Protein AF-0000000079750767 (afdb_homodimer)

Sequence (382 aa):
MVGWWKNNREVRLLAHLLLPLCLHWTAEEMTHSVLVDVTTNALCPAQSTCPQAIYLNGLQQTTVGIFKMAVLPVLGQLSDDHGRKPFLLFTVSTSIFPFTLIVINKSKGFVYAYYVLRTINLIFTQGSIYCITAAYIADVVDDNTKAASFSWMMGLFSTSHVLGNALARFLPGAYIFLACHYRKKKQVLFAMVGWWKNNREVRLLAHLLLPLCLHWTAEEMTHSVLVDVTTNALCPAQSTCPQAIYLNGLQQTTVGIFKMAVLPVLGQLSDDHGRKPFLLFTVSTSIFPFTLIVINKSKGFVYAYYVLRTINLIFTQGSIYCITAAYIADVVDDNTKAASFSWMMGLFSTSHVLGNALARFLPGAYIFLACHYRKKKQVLFA

Solvent-accessible surface area (backbone atoms only — not comparable to full-atom values): 19211 Å² total; per-residue (Å²): 128,81,52,56,79,70,38,62,67,49,45,52,54,48,46,68,56,47,52,61,47,33,53,51,44,17,40,52,33,19,50,59,60,40,44,54,54,51,41,17,48,37,74,30,64,93,40,97,70,35,72,66,41,54,50,52,52,49,49,41,51,51,53,26,57,62,48,16,44,64,40,22,33,52,51,14,40,51,24,41,73,71,36,49,66,63,45,47,54,50,50,63,55,55,58,51,59,34,54,51,40,53,67,74,38,62,46,52,68,36,46,54,50,26,52,55,46,38,36,58,46,39,23,64,37,58,59,34,55,58,20,40,49,50,32,50,47,58,70,68,45,55,86,66,32,35,14,21,52,40,15,45,51,50,27,44,51,50,50,17,40,53,50,9,47,54,46,38,73,70,41,62,78,75,58,51,58,52,49,45,52,53,48,53,56,46,52,62,65,72,98,130,80,53,55,80,70,39,62,66,49,43,51,52,47,48,68,55,46,50,62,47,32,53,50,42,17,41,52,34,20,49,59,60,40,44,54,54,52,40,16,50,40,74,30,65,92,39,95,69,33,71,66,41,52,50,52,52,50,50,41,53,51,52,28,56,60,50,17,44,65,40,23,34,53,51,13,42,49,23,42,71,70,35,49,66,64,44,47,54,51,51,64,56,55,57,50,59,34,53,50,40,52,69,74,37,62,46,52,69,35,47,54,51,25,52,56,47,38,35,57,45,39,23,64,34,58,59,33,54,56,20,40,50,50,31,51,47,58,70,68,45,55,86,66,31,36,14,22,52,41,16,46,50,49,27,45,52,51,51,16,41,53,48,9,46,54,47,37,74,69,40,60,79,77,58,52,57,52,50,44,50,53,48,53,55,46,53,60,63,71,100

Foldseek 3Di:
DCALVNVPVLVVVLCVLQVLVLLLLLLVLLCLLLLLVLLCCQVPVPDPDDPVSVVLSVVLVVLLVVLLVVQQVVLVVVCVVPPLVVSLLVLSLLQLVLLVLCLVDSHNVSSVVSSVSVSVSSSNNVPNNLSSSLVVSVVPGDPVHSVVSNVVSVVSSVVSNVSSNVCSVPPDSNCSSVVSNVSSVVVSVVD/DCALVNVPVLVVVLCVLQVLVLLLLLLVLLCLLLLLVLLCCQPPVVDPDDPVSVVLSVVLVVLLVVLLVVQQVVLVVVCVVPPLVVSLLVLSLLQLVLLVLCLVDSHNVSSVVSSVSVSVSSSNNVPNNLSSSLVVSVVPDDPVHSVVSNVVSVVSSVVSNVSSNVCSVPPDSNCSSVVSNVSSVVSSVVD

Organism: Coffea canephora (NCBI:txid49390)

InterPro domains:
  IPR011701 Major facilitator superfamily [PF07690] (58-172)
  IPR036259 MFS transporter superfamily [G3DSA:1.20.1250.20] (43-180)
  IPR036259 MFS transporter superfamily [SSF103473] (58-172)

Secondary structure (DSSP, 8-state):
---GGG-HHHHHHHHHHHHHHHHHHHHHHHHHHHHHHHHHHHH-TT-S--HHHHHHHHHHHHHHHHHHHHHHHHHHHHHHHH-HHHHHHHHHHTTHHHHHHHHH--SHHHHHHHHHHHHHHHHHHTTHHHHHHHHHHHHHS-GGGHHHHHHHHHHHHHHHHHHHHHHHHHS-HHHHHHHHHHHHHHHHHH-/---GGG-HHHHHHHHHHHHHHHHHHHHHHHHHHHHHHHHHHHH-TT-S--HHHHHHHHHHHHHHHHHHHHHHHHHHHHHHHH-HHHHHHHHHHTTHHHHHHHHH--SHHHHHHHHHHHHHHHHHHTTHHHHHHHHHHHHHS-GGGHHHHHHHHHHHHHHHHHHHHHHHHHS-HHHHHHHHHHHHHHHHHH-

Nearest PDB structures (foldseek):
  8tgj-assembly1_B  TM=6.982E-01  e=4.375E-02  Homo sapiens
  8xoa-assembly1_A  TM=6.604E-01  e=3.629E-02  Homo sapiens
  8vzo-assembly1_A  TM=7.177E-01  e=1.167E-01  Mus musculus
  7d5q-assembly1_A  TM=6.631E-01  e=1.015E-01  Staphylococcus aureus subsp. aureus COL
  9c3f-assembly1_A  TM=7.001E-01  e=3.421E-01  Escherichia coli

pLDDT: mean 84.36, std 14.6, range [40.69, 96.94]

Structure (mmCIF, N/CA/C/O backbone):
data_AF-0000000079750767-model_v1
#
loop_
_entity.id
_entity.type
_entity.pdbx_description
1 polymer 'Major facilitator superfamily (MFS) profile domain-containing protein'
#
loop_
_atom_site.group_PDB
_atom_site.id
_atom_site.type_symbol
_atom_site.label_atom_id
_atom_site.label_alt_id
_atom_site.label_comp_id
_atom_site.label_asym_id
_atom_site.label_entity_id
_atom_site.label_seq_id
_atom_site.pdbx_PDB_ins_code
_atom_site.Cartn_x
_atom_site.Cartn_y
_atom_site.Cartn_z
_atom_site.occupancy
_atom_site.B_iso_or_equiv
_atom_site.auth_seq_id
_atom_site.auth_comp_id
_atom_site.auth_asym_id
_atom_site.auth_atom_id
_atom_site.pdbx_PDB_model_num
ATOM 1 N N . MET A 1 1 ? 8.008 12.133 25.594 1 40.69 1 MET A N 1
ATOM 2 C CA . MET A 1 1 ? 7.707 11.508 24.312 1 40.69 1 MET A CA 1
ATOM 3 C C . MET A 1 1 ? 6.23 11.141 24.203 1 40.69 1 MET A C 1
ATOM 5 O O . MET A 1 1 ? 5.805 10.102 24.703 1 40.69 1 MET A O 1
ATOM 9 N N . VAL A 1 2 ? 5.355 11.906 24.469 1 49.75 2 VAL A N 1
ATOM 10 C CA . VAL A 1 2 ? 4.004 11.469 24.781 1 49.75 2 VAL A CA 1
ATOM 11 C C . VAL A 1 2 ? 3.365 10.828 23.547 1 49.75 2 VAL A C 1
ATOM 13 O O . VAL A 1 2 ? 3.264 11.453 22.5 1 49.75 2 VAL A O 1
ATOM 16 N N . GLY A 1 3 ? 3.553 9.477 23.391 1 55.78 3 GLY A N 1
ATOM 17 C CA . GLY A 1 3 ? 2.955 8.586 22.406 1 55.78 3 GLY A CA 1
ATOM 18 C C . GLY A 1 3 ? 1.502 8.914 22.109 1 55.78 3 GLY A C 1
ATOM 19 O O . GLY A 1 3 ? 0.804 9.469 22.969 1 55.78 3 GLY A O 1
ATOM 20 N N . TRP A 1 4 ? 1.133 9.211 20.891 1 57.81 4 TRP A N 1
ATOM 21 C CA . TRP A 1 4 ? -0.229 9.508 20.453 1 57.81 4 TRP A CA 1
ATOM 22 C C . TRP A 1 4 ? -1.247 8.766 21.312 1 57.81 4 TRP A C 1
ATOM 24 O O . TRP A 1 4 ? -2.348 9.266 21.547 1 57.81 4 TRP A O 1
ATOM 34 N N . TRP A 1 5 ? -0.761 7.719 21.953 1 62.84 5 TRP A N 1
ATOM 35 C CA . TRP A 1 5 ? -1.717 6.922 22.703 1 62.84 5 TRP A CA 1
ATOM 36 C C . TRP A 1 5 ? -2.045 7.582 24.047 1 62.84 5 TRP A C 1
ATOM 38 O O . TRP A 1 5 ? -3.029 7.227 24.703 1 62.84 5 TRP A O 1
ATOM 48 N N . LYS A 1 6 ? -1.301 8.57 24.281 1 66.56 6 LYS A N 1
ATOM 49 C CA . LYS A 1 6 ? -1.568 9.242 25.547 1 66.56 6 LYS A CA 1
ATOM 50 C C . LYS A 1 6 ? -2.574 10.375 25.359 1 66.56 6 LYS A C 1
ATOM 52 O O . LYS A 1 6 ? -3.166 10.852 26.344 1 66.56 6 LYS A O 1
ATOM 57 N N . ASN A 1 7 ? -2.742 10.703 24.125 1 78.94 7 ASN A N 1
ATOM 58 C CA . ASN A 1 7 ? -3.76 11.711 23.828 1 78.94 7 ASN A CA 1
ATOM 59 C C . ASN A 1 7 ? -5.105 11.062 23.5 1 78.94 7 ASN A C 1
ATOM 61 O O . ASN A 1 7 ? -5.34 10.648 22.375 1 78.94 7 ASN A O 1
ATOM 65 N N . ASN A 1 8 ? -5.949 11.016 24.469 1 81.06 8 ASN A N 1
ATOM 66 C CA . ASN A 1 8 ? -7.227 10.32 24.375 1 81.06 8 ASN A CA 1
ATOM 67 C C . ASN A 1 8 ? -8.07 10.859 23.219 1 81.06 8 ASN A C 1
ATOM 69 O O . ASN A 1 8 ? -8.789 10.094 22.562 1 81.06 8 ASN A O 1
ATOM 73 N N . ARG A 1 9 ? -8.008 12.039 22.984 1 84.69 9 ARG A N 1
ATOM 74 C CA . ARG A 1 9 ? -8.773 12.633 21.906 1 84.69 9 ARG A CA 1
ATOM 75 C C . ARG A 1 9 ? -8.32 12.078 20.547 1 84.69 9 ARG A C 1
ATOM 77 O O . ARG A 1 9 ? -9.148 11.68 19.734 1 84.69 9 ARG A O 1
ATOM 84 N N . GLU A 1 10 ? -7.047 12.008 20.391 1 87.88 10 GLU A N 1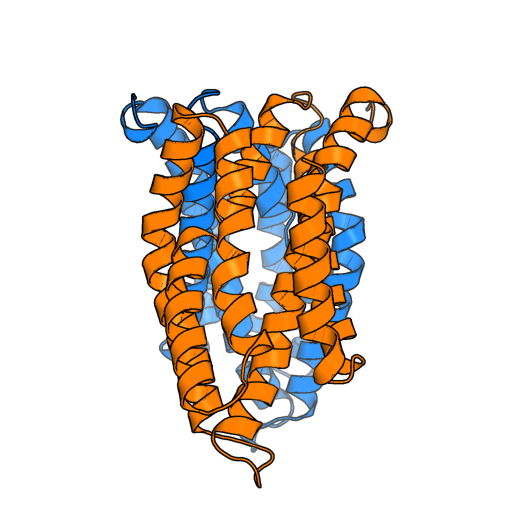
ATOM 85 C CA . GLU A 1 10 ? -6.508 11.516 19.125 1 87.88 10 GLU A CA 1
ATOM 86 C C . GLU A 1 10 ? -6.824 10.039 18.922 1 87.88 10 GLU A C 1
ATOM 88 O O . GLU A 1 10 ? -7.172 9.617 17.812 1 87.88 10 GLU A O 1
ATOM 93 N N . VAL A 1 11 ? -6.754 9.375 20.016 1 87.38 11 VAL A N 1
ATOM 94 C CA . VAL A 1 11 ? -7.027 7.941 19.953 1 87.38 11 VAL A CA 1
ATOM 95 C C . VAL A 1 11 ? -8.484 7.715 19.547 1 87.38 11 VAL A C 1
ATOM 97 O O . VAL A 1 11 ? -8.773 6.867 18.703 1 87.38 11 VAL A O 1
ATOM 100 N N . ARG A 1 12 ? -9.375 8.398 20.078 1 89.5 12 ARG A N 1
ATOM 101 C CA . ARG A 1 12 ? -10.797 8.266 19.781 1 89.5 12 ARG A CA 1
ATOM 102 C C . ARG A 1 12 ? -11.086 8.641 18.344 1 89.5 12 ARG A C 1
ATOM 104 O O . ARG A 1 12 ? -11.828 7.938 17.656 1 89.5 12 ARG A O 1
ATOM 111 N N . LEU A 1 13 ? -10.492 9.648 17.875 1 89.38 13 LEU A N 1
ATOM 112 C CA . LEU A 1 13 ? -10.695 10.109 16.5 1 89.38 13 LEU A CA 1
ATOM 113 C C . LEU A 1 13 ? -10.156 9.102 15.5 1 89.38 13 LEU A C 1
ATOM 115 O O . LEU A 1 13 ? -10.82 8.781 14.516 1 89.38 13 LEU A O 1
ATOM 119 N N . LEU A 1 14 ? -9.016 8.617 15.875 1 91.5 14 LEU A N 1
ATOM 120 C CA . LEU A 1 14 ? -8.398 7.633 14.992 1 91.5 14 LEU A CA 1
ATOM 121 C C . LEU A 1 14 ? -9.203 6.336 14.969 1 91.5 14 LEU A C 1
ATOM 123 O O . LEU A 1 14 ? -9.414 5.754 13.906 1 91.5 14 LEU A O 1
ATOM 127 N N . ALA A 1 15 ? -9.648 5.992 16.094 1 91.69 15 ALA A N 1
ATOM 128 C CA . ALA A 1 15 ? -10.445 4.766 16.172 1 91.69 15 ALA A CA 1
ATOM 129 C C . ALA A 1 15 ? -11.75 4.906 15.398 1 91.69 15 ALA A C 1
ATOM 131 O O . ALA A 1 15 ? -12.148 3.992 14.672 1 91.69 15 ALA A O 1
ATOM 132 N N . HIS A 1 16 ? -12.398 5.977 15.547 1 92.25 16 HIS A N 1
ATOM 133 C CA . HIS A 1 16 ? -13.664 6.234 14.859 1 92.25 16 HIS A CA 1
ATOM 134 C C . HIS A 1 16 ? -13.477 6.25 13.344 1 92.25 16 HIS A C 1
ATOM 136 O O . HIS A 1 16 ? -14.375 5.859 12.602 1 92.25 16 HIS A O 1
ATOM 142 N N . LEU A 1 17 ? -12.352 6.664 12.93 1 93.75 17 LEU A N 1
ATOM 143 C CA . LEU A 1 17 ? -12.062 6.77 11.5 1 93.75 17 LEU A CA 1
ATOM 144 C C . LEU A 1 17 ? -11.578 5.438 10.938 1 93.75 17 LEU A C 1
ATOM 146 O O . LEU A 1 17 ? -12.078 4.973 9.914 1 93.75 17 LEU A O 1
ATOM 150 N N . LEU A 1 18 ? -10.68 4.77 11.688 1 94.88 18 LEU A N 1
ATOM 151 C CA . LEU A 1 18 ? -9.945 3.652 11.117 1 94.88 18 LEU A CA 1
ATOM 152 C C . LEU A 1 18 ? -10.711 2.344 11.297 1 94.88 18 LEU A C 1
ATOM 154 O O . LEU A 1 18 ? -10.578 1.426 10.484 1 94.88 18 LEU A O 1
ATOM 158 N N . LEU A 1 19 ? -11.531 2.27 12.242 1 93.75 19 LEU A N 1
ATOM 159 C CA . LEU A 1 19 ? -12.211 1.004 12.492 1 93.75 19 LEU A CA 1
ATOM 160 C C . LEU A 1 19 ? -13.172 0.667 11.359 1 93.75 19 LEU A C 1
ATOM 162 O O . LEU A 1 19 ? -13.125 -0.43 10.797 1 93.75 19 LEU A O 1
ATOM 166 N N . PRO A 1 20 ? -14.039 1.606 10.938 1 93.31 20 PRO A N 1
ATOM 167 C CA . PRO A 1 20 ? -14.898 1.31 9.789 1 93.31 20 PRO A CA 1
ATOM 168 C C . PRO A 1 20 ? -14.094 1.055 8.516 1 93.31 20 PRO A C 1
ATOM 170 O O . PRO A 1 20 ? -14.5 0.235 7.684 1 93.31 20 PRO A O 1
ATOM 173 N N . LEU A 1 21 ? -13.031 1.705 8.422 1 95.06 21 LEU A N 1
ATOM 174 C CA . LEU A 1 21 ? -12.211 1.529 7.23 1 95.06 21 LEU A CA 1
ATOM 175 C C . LEU A 1 21 ? -11.547 0.157 7.227 1 95.06 21 LEU A C 1
ATOM 177 O O . LEU A 1 21 ? -11.344 -0.441 6.164 1 95.06 21 LEU A O 1
ATOM 181 N N . CYS A 1 22 ? -11.227 -0.301 8.414 1 94.31 22 CYS A N 1
ATOM 182 C CA . CYS A 1 22 ? -10.688 -1.649 8.516 1 94.31 22 CYS A CA 1
ATOM 183 C C . CYS A 1 22 ? -11.688 -2.682 8.023 1 94.31 22 CYS A C 1
ATOM 185 O O . CYS A 1 22 ? -11.32 -3.619 7.309 1 94.31 22 CYS A O 1
ATOM 187 N N . LEU A 1 23 ? -12.852 -2.455 8.336 1 93 23 LEU A N 1
ATOM 188 C CA . LEU A 1 23 ? -13.906 -3.355 7.875 1 93 23 LEU A CA 1
ATOM 189 C C . LEU A 1 23 ? -14.055 -3.281 6.359 1 93 23 LEU A C 1
ATOM 191 O O . LEU A 1 23 ? -14.211 -4.309 5.695 1 93 23 LEU A O 1
ATOM 195 N N . HIS A 1 24 ? -13.977 -2.072 5.891 1 92.94 24 HIS A N 1
ATOM 196 C CA . HIS A 1 24 ? -14.07 -1.877 4.449 1 92.94 24 HIS A CA 1
ATOM 197 C C . HIS A 1 24 ? -12.922 -2.564 3.725 1 92.94 24 HIS A C 1
ATOM 199 O O . HIS A 1 24 ? -13.133 -3.271 2.738 1 92.94 24 HIS A O 1
ATOM 205 N N . TRP A 1 25 ? -11.703 -2.443 4.238 1 93.38 25 TRP A N 1
ATOM 206 C CA . TRP A 1 25 ? -10.531 -3.037 3.609 1 93.38 25 TRP A CA 1
ATOM 207 C C . TRP A 1 25 ? -10.57 -4.559 3.713 1 93.38 25 TRP A C 1
ATOM 209 O O . TRP A 1 25 ? -10.164 -5.262 2.783 1 93.38 25 TRP A O 1
ATOM 219 N N . THR A 1 26 ? -11.031 -5.016 4.754 1 91.12 26 THR A N 1
ATOM 220 C CA . THR A 1 26 ? -11.172 -6.457 4.91 1 91.12 26 THR A CA 1
ATOM 221 C C . THR A 1 26 ? -12.172 -7.016 3.9 1 91.12 26 THR A C 1
ATOM 223 O O . THR A 1 26 ? -11.898 -8.023 3.24 1 91.12 26 THR A O 1
ATOM 226 N N . ALA A 1 27 ? -13.273 -6.312 3.791 1 88.94 27 ALA A N 1
ATOM 227 C CA . ALA A 1 27 ? -14.305 -6.734 2.84 1 88.94 27 ALA A CA 1
ATOM 228 C C . ALA A 1 27 ? -13.773 -6.695 1.41 1 88.94 27 ALA A C 1
ATOM 230 O O . ALA A 1 27 ? -14.039 -7.602 0.618 1 88.94 27 ALA A O 1
ATOM 231 N N . GLU A 1 28 ? -13.016 -5.703 1.125 1 89.38 28 GLU A N 1
ATOM 232 C CA . GLU A 1 28 ? -12.438 -5.57 -0.209 1 89.38 28 GLU A CA 1
ATOM 233 C C . GLU A 1 28 ? -11.453 -6.703 -0.501 1 89.38 28 GLU A C 1
ATOM 235 O O . GLU A 1 28 ? -11.477 -7.281 -1.59 1 89.38 28 GLU A O 1
ATOM 240 N N . GLU A 1 29 ? -10.688 -7.023 0.483 1 86.88 29 GLU A N 1
ATOM 241 C CA . GLU A 1 29 ? -9.68 -8.062 0.282 1 86.88 29 GLU A CA 1
ATOM 242 C C . GLU A 1 29 ? -10.328 -9.445 0.193 1 86.88 29 GLU A C 1
ATOM 244 O O . GLU A 1 29 ? -9.906 -10.281 -0.607 1 86.88 29 GLU A O 1
ATOM 249 N N . MET A 1 30 ? -11.258 -9.633 0.945 1 85.69 30 MET A N 1
ATOM 250 C CA . MET A 1 30 ? -11.969 -10.906 0.912 1 85.69 30 MET A CA 1
ATOM 251 C C . MET A 1 30 ? -12.609 -11.141 -0.454 1 85.69 30 MET A C 1
ATOM 253 O O . MET A 1 30 ? -12.539 -12.242 -0.998 1 85.69 30 MET A O 1
ATOM 257 N N . THR A 1 31 ? -13.211 -10.172 -0.978 1 83 31 THR A N 1
ATOM 258 C CA . THR A 1 31 ? -13.891 -10.281 -2.262 1 83 31 THR A CA 1
ATOM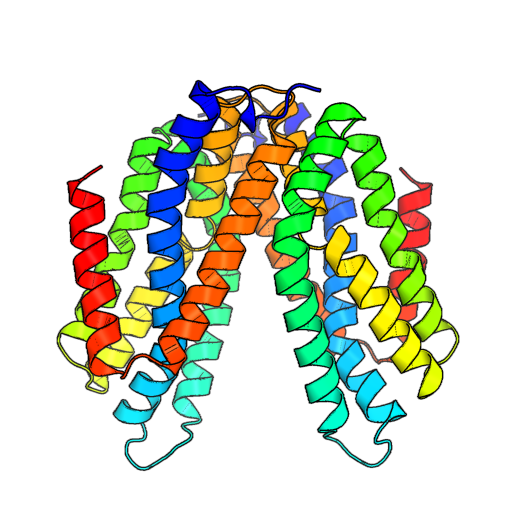 259 C C . THR A 1 31 ? -12.898 -10.523 -3.389 1 83 31 THR A C 1
ATOM 261 O O . THR A 1 31 ? -13.18 -11.273 -4.324 1 83 31 THR A O 1
ATOM 264 N N . HIS A 1 32 ? -11.773 -9.891 -3.238 1 81.19 32 HIS A N 1
ATOM 265 C CA . HIS A 1 32 ? -10.742 -10.094 -4.242 1 81.19 32 HIS A CA 1
ATOM 266 C C . HIS A 1 32 ? -10.328 -11.562 -4.32 1 81.19 32 HIS A C 1
ATOM 268 O O . HIS A 1 32 ? -10.242 -12.133 -5.41 1 81.19 32 HIS A O 1
ATOM 274 N N . SER A 1 33 ? -10.219 -12.25 -3.266 1 78.06 33 SER A N 1
ATOM 275 C CA . SER A 1 33 ? -9.781 -13.641 -3.203 1 78.06 33 SER A CA 1
ATOM 276 C C . SER A 1 33 ? -10.906 -14.586 -3.602 1 78.06 33 SER A C 1
ATOM 278 O O . SER A 1 33 ? -10.68 -15.562 -4.324 1 78.06 33 SER A O 1
ATOM 280 N N . VAL A 1 34 ? -12.016 -14.25 -3.275 1 80.56 34 VAL A N 1
ATOM 281 C CA . VAL A 1 34 ? -13.164 -15.117 -3.543 1 80.56 34 VAL A CA 1
ATOM 282 C C . VAL A 1 34 ? -13.57 -15 -5.012 1 80.56 34 VAL A C 1
ATOM 284 O O . VAL A 1 34 ? -14.062 -15.961 -5.605 1 80.56 34 VAL A O 1
ATOM 287 N N . LEU A 1 35 ? -13.352 -13.883 -5.516 1 83.69 35 LEU A N 1
ATOM 288 C CA . LEU A 1 35 ? -13.773 -13.617 -6.887 1 83.69 35 LEU A CA 1
ATOM 289 C C . LEU A 1 35 ? -13.102 -14.578 -7.859 1 83.69 35 LEU A C 1
ATOM 291 O O . LEU A 1 35 ? -13.703 -14.961 -8.867 1 83.69 35 LEU A O 1
ATOM 295 N N . VAL A 1 36 ? -11.914 -15 -7.648 1 80.88 36 VAL A N 1
ATOM 296 C CA . VAL A 1 36 ? -11.234 -15.945 -8.531 1 80.88 36 VAL A CA 1
ATOM 297 C C . VAL A 1 36 ? -12.008 -17.266 -8.57 1 80.88 36 VAL A C 1
ATOM 299 O O . VAL A 1 36 ? -12.219 -17.844 -9.641 1 80.88 36 VAL A O 1
ATOM 302 N N . ASP A 1 37 ? -12.453 -17.672 -7.508 1 80.94 37 ASP A N 1
ATOM 303 C CA . ASP A 1 37 ? -13.219 -18.906 -7.418 1 80.94 37 ASP A CA 1
ATOM 304 C C . ASP A 1 37 ? -14.578 -18.766 -8.094 1 80.94 37 ASP A C 1
ATOM 306 O O . ASP A 1 37 ? -15.016 -19.656 -8.82 1 80.94 37 ASP A O 1
ATOM 310 N N . VAL A 1 38 ? -15.211 -17.672 -7.805 1 85.12 38 VAL A N 1
ATOM 311 C CA . VAL A 1 38 ? -16.531 -17.422 -8.375 1 85.12 38 VAL A CA 1
ATOM 312 C C . VAL A 1 38 ? -16.422 -17.359 -9.898 1 85.12 38 VAL A C 1
ATOM 314 O O . VAL A 1 38 ? -17.281 -17.891 -10.609 1 85.12 38 VAL A O 1
ATOM 317 N N . THR A 1 39 ? -15.406 -16.734 -10.367 1 89.81 39 THR A N 1
ATOM 318 C CA . THR A 1 39 ? -15.195 -16.594 -11.805 1 89.81 39 THR A CA 1
ATOM 319 C C . THR A 1 39 ? -14.898 -17.953 -12.438 1 89.81 39 THR A C 1
ATOM 321 O O . THR A 1 39 ? -15.406 -18.266 -13.516 1 89.81 39 THR A O 1
ATOM 324 N N . THR A 1 40 ? -14.094 -18.75 -11.766 1 88.06 40 THR A N 1
ATOM 325 C CA . THR A 1 40 ? -13.773 -20.078 -12.273 1 88.06 40 THR A CA 1
ATOM 326 C C . THR A 1 40 ? -15.023 -20.953 -12.359 1 88.06 40 THR A C 1
ATOM 328 O O . THR A 1 40 ? -15.242 -21.641 -13.352 1 88.06 40 THR A O 1
ATOM 331 N N . ASN A 1 41 ? -15.82 -20.859 -11.383 1 87.69 41 ASN A N 1
ATOM 332 C CA . ASN A 1 41 ? -17.047 -21.656 -11.359 1 87.69 41 ASN A CA 1
ATOM 333 C C . ASN A 1 41 ? -18.031 -21.203 -12.438 1 87.69 41 ASN A C 1
ATOM 335 O O . ASN A 1 41 ? -18.766 -22.016 -12.992 1 87.69 41 ASN A O 1
ATOM 339 N N . ALA A 1 42 ? -18.016 -19.969 -12.734 1 90.75 42 ALA A N 1
ATOM 340 C CA . ALA A 1 42 ? -18.953 -19.422 -13.719 1 90.75 42 ALA A CA 1
ATOM 341 C C . ALA A 1 42 ? -18.469 -19.688 -15.141 1 90.75 42 ALA A C 1
ATOM 343 O O . ALA A 1 42 ? -19.281 -20.016 -16.016 1 90.75 42 ALA A O 1
ATOM 344 N N . LEU A 1 43 ? -17.172 -19.641 -15.297 1 91.12 43 LEU A N 1
ATOM 345 C CA . LEU A 1 43 ? -16.641 -19.703 -16.656 1 91.12 43 LEU A CA 1
ATOM 346 C C . LEU A 1 43 ? -16.203 -21.125 -16.984 1 91.12 43 LEU A C 1
ATOM 348 O O . LEU A 1 43 ? -16.25 -21.547 -18.156 1 91.12 43 LEU A O 1
ATOM 352 N N . CYS A 1 44 ? -15.648 -21.812 -15.938 1 90.62 44 CYS A N 1
ATOM 353 C CA . CYS A 1 44 ? -15.164 -23.172 -16.125 1 90.62 44 CYS A CA 1
ATOM 354 C C . CYS A 1 44 ? -15.711 -24.094 -15.031 1 90.62 44 CYS A C 1
ATOM 356 O O . CYS A 1 44 ? -14.953 -24.594 -14.203 1 90.62 44 CYS A O 1
ATOM 358 N N . PRO A 1 45 ? -16.938 -24.359 -14.938 1 82 45 PRO A N 1
ATOM 359 C CA . PRO A 1 45 ? -17.562 -25.062 -13.828 1 82 45 PRO A CA 1
ATOM 360 C C . PRO A 1 45 ? -16.891 -26.406 -13.523 1 82 45 PRO A C 1
ATOM 362 O O . PRO A 1 45 ? -16.859 -26.844 -12.375 1 82 45 PRO A O 1
ATOM 365 N N . ALA A 1 46 ? -16.359 -27.125 -14.383 1 80.38 46 ALA A N 1
ATOM 366 C CA . ALA A 1 46 ? -15.836 -28.469 -14.102 1 80.38 46 ALA A CA 1
ATOM 367 C C . ALA A 1 46 ? -14.312 -28.453 -14 1 80.38 46 ALA A C 1
ATOM 369 O O . ALA A 1 46 ? -13.68 -29.5 -13.977 1 80.38 46 ALA A O 1
ATOM 370 N N . GLN A 1 47 ? -13.898 -27.266 -13.859 1 79.12 47 GLN A N 1
ATOM 371 C CA . GLN A 1 47 ? -12.438 -27.203 -13.828 1 79.12 47 GLN A CA 1
ATOM 372 C C . GLN A 1 47 ? -11.945 -26.484 -12.586 1 79.12 47 GLN A C 1
ATOM 374 O O . GLN A 1 47 ? -12.625 -25.594 -12.062 1 79.12 47 GLN A O 1
ATOM 379 N N . SER A 1 48 ? -10.875 -26.891 -12.023 1 78.44 48 SER A N 1
ATOM 380 C CA . SER A 1 48 ? -10.273 -26.25 -10.852 1 78.44 48 SER A CA 1
ATOM 381 C C . SER A 1 48 ? -9.492 -25 -11.25 1 78.44 48 SER A C 1
ATOM 383 O O . SER A 1 48 ? -9.352 -24.078 -10.453 1 78.44 48 SER A O 1
ATOM 385 N N . THR A 1 49 ? -9.016 -25.062 -12.43 1 77.31 49 THR A N 1
ATOM 386 C CA . THR A 1 49 ? -8.312 -23.891 -12.93 1 77.31 49 THR A CA 1
ATOM 387 C C . THR A 1 49 ? -8.922 -23.406 -14.242 1 77.31 49 THR A C 1
ATOM 389 O O . THR A 1 49 ? -9.352 -24.219 -15.062 1 77.31 49 THR A O 1
ATOM 392 N N . CYS A 1 50 ? -9.055 -22.078 -14.242 1 85.44 50 CYS A N 1
ATOM 393 C CA . CYS A 1 50 ? -9.641 -21.469 -15.43 1 85.44 50 CYS A CA 1
ATOM 394 C C . CYS A 1 50 ? -8.734 -20.375 -15.992 1 85.44 50 CYS A C 1
ATOM 396 O O . CYS A 1 50 ? -8.609 -19.297 -15.398 1 85.44 50 CYS A O 1
ATOM 398 N N . PRO A 1 51 ? -8.031 -20.703 -17.062 1 84.25 51 PRO A N 1
ATOM 399 C CA . PRO A 1 51 ? -7.145 -19.703 -17.672 1 84.25 51 PRO A CA 1
ATOM 400 C C . PRO A 1 51 ? -7.855 -18.391 -17.938 1 84.25 51 PRO A C 1
ATOM 402 O O . PRO A 1 51 ? -7.258 -17.312 -17.797 1 84.25 51 PRO A O 1
ATOM 405 N N . GLN A 1 52 ? -9.07 -18.453 -18.25 1 87.69 52 GLN A N 1
ATOM 406 C CA . GLN A 1 52 ? -9.836 -17.25 -18.547 1 87.69 52 GLN A CA 1
ATOM 407 C C . GLN A 1 52 ? -9.992 -16.391 -17.297 1 87.69 52 GLN A C 1
ATOM 409 O O . GLN A 1 52 ? -9.938 -15.156 -17.375 1 87.69 52 GLN A O 1
ATOM 414 N N . ALA A 1 53 ? -10.141 -17 -16.172 1 86.69 53 ALA A N 1
ATOM 415 C CA . ALA A 1 53 ? -10.266 -16.281 -14.906 1 86.69 53 ALA A CA 1
ATOM 416 C C . ALA A 1 53 ? -8.953 -15.578 -14.547 1 86.69 53 ALA A C 1
ATOM 418 O O . ALA A 1 53 ? -8.961 -14.438 -14.086 1 86.69 53 ALA A O 1
ATOM 419 N N . ILE A 1 54 ? -7.922 -16.203 -14.836 1 80.88 54 ILE A N 1
ATOM 420 C CA . ILE A 1 54 ? -6.602 -15.656 -14.562 1 80.88 54 ILE A CA 1
ATOM 421 C C . ILE A 1 54 ? -6.344 -14.453 -15.469 1 80.88 54 ILE A C 1
ATOM 423 O O . ILE A 1 54 ? -5.848 -13.422 -15.008 1 80.88 54 ILE A O 1
ATOM 427 N N . TYR A 1 55 ? -6.727 -14.648 -16.656 1 85.44 55 TYR A N 1
ATOM 428 C CA . TYR A 1 55 ? -6.531 -13.57 -17.625 1 85.44 55 TYR A CA 1
ATOM 429 C C . TYR A 1 55 ? -7.379 -12.359 -17.266 1 85.44 55 TYR A C 1
ATOM 431 O O . TYR A 1 55 ? -6.898 -11.219 -17.297 1 85.44 55 TYR A O 1
ATOM 439 N N . LEU A 1 56 ? -8.594 -12.562 -16.844 1 90 56 LEU A N 1
ATOM 440 C CA . LEU A 1 56 ? -9.492 -11.469 -16.5 1 90 56 LEU A CA 1
ATOM 441 C C . LEU A 1 56 ? -8.984 -10.727 -15.266 1 90 56 LEU A C 1
ATOM 443 O O . LEU A 1 56 ? -9.016 -9.492 -15.219 1 90 56 LEU A O 1
ATOM 447 N N . ASN A 1 57 ? -8.516 -11.477 -14.289 1 86.94 57 ASN A N 1
ATOM 448 C CA . ASN A 1 57 ? -7.957 -10.867 -13.094 1 86.94 57 ASN A CA 1
ATOM 449 C C . ASN A 1 57 ? -6.715 -10.039 -13.406 1 86.94 57 ASN A C 1
ATOM 451 O O . ASN A 1 57 ? -6.559 -8.93 -12.898 1 86.94 57 ASN A O 1
ATOM 455 N N . GLY A 1 58 ? -5.848 -10.531 -14.227 1 84.69 58 GLY A N 1
ATOM 456 C CA . GLY A 1 58 ? -4.656 -9.805 -14.648 1 84.69 58 GLY A CA 1
ATOM 457 C C . GLY A 1 58 ? -4.973 -8.531 -15.414 1 84.69 58 GLY A C 1
ATOM 458 O O . GLY A 1 58 ? -4.359 -7.492 -15.172 1 84.69 58 GLY A O 1
ATOM 459 N N . LEU A 1 59 ? -5.918 -8.695 -16.281 1 90.38 59 LEU A N 1
ATOM 460 C CA . LEU A 1 59 ? -6.336 -7.543 -17.078 1 90.38 59 LEU A CA 1
ATOM 461 C C . LEU A 1 59 ? -6.922 -6.457 -16.172 1 90.38 59 LEU A C 1
ATOM 463 O O . LEU A 1 59 ? -6.645 -5.273 -16.375 1 90.38 59 LEU A O 1
ATOM 467 N N . GLN A 1 60 ? -7.684 -6.875 -15.234 1 91.75 60 GLN A N 1
ATOM 468 C CA . GLN A 1 60 ? -8.266 -5.914 -14.297 1 91.75 60 GLN A CA 1
ATOM 469 C C . GLN A 1 60 ? -7.172 -5.207 -13.492 1 91.75 60 GLN A C 1
ATOM 471 O O . GLN A 1 60 ? -7.18 -3.98 -13.383 1 91.75 60 GLN A O 1
ATOM 476 N N . GLN A 1 61 ? -6.27 -5.98 -13.008 1 86.75 61 GLN A N 1
ATOM 477 C CA . GLN A 1 61 ? -5.219 -5.402 -12.172 1 86.75 61 GLN A CA 1
ATOM 478 C C . GLN A 1 61 ? -4.344 -4.445 -12.977 1 86.75 61 GLN A C 1
ATOM 480 O O . GLN A 1 61 ? -3.963 -3.381 -12.484 1 86.75 61 GLN A O 1
ATOM 485 N N . THR A 1 62 ? -4.074 -4.816 -14.172 1 86.06 62 THR A N 1
ATOM 486 C CA . THR A 1 62 ? -3.248 -3.973 -15.023 1 86.06 62 THR A CA 1
ATOM 487 C C . THR A 1 62 ? -3.979 -2.68 -15.375 1 86.06 62 THR A C 1
ATOM 489 O O . THR A 1 62 ? -3.406 -1.593 -15.281 1 86.06 62 THR A O 1
ATOM 492 N N . THR A 1 63 ? -5.172 -2.812 -15.766 1 91.94 63 THR A N 1
ATOM 493 C CA . THR A 1 63 ? -5.973 -1.653 -16.141 1 91.94 63 THR A CA 1
ATOM 494 C C . THR A 1 63 ? -6.145 -0.709 -14.953 1 91.94 63 THR A C 1
ATOM 496 O O . THR A 1 63 ? -5.941 0.5 -15.078 1 91.94 63 THR A O 1
ATOM 499 N N . VAL A 1 64 ? -6.457 -1.276 -13.836 1 91.62 64 VAL A N 1
ATOM 500 C CA . VAL A 1 64 ? -6.648 -0.467 -12.633 1 91.62 64 VAL A CA 1
ATOM 501 C C . VAL A 1 64 ? -5.34 0.23 -12.266 1 91.62 64 VAL A C 1
ATOM 503 O O . VAL A 1 64 ? -5.328 1.428 -11.977 1 91.62 64 VAL A O 1
ATOM 506 N N . GLY A 1 65 ? -4.301 -0.534 -12.281 1 86.69 65 GLY A N 1
ATOM 507 C CA . GLY A 1 65 ? -2.998 0.025 -11.945 1 86.69 65 GLY A CA 1
ATOM 508 C C . GLY A 1 65 ? -2.621 1.213 -12.812 1 86.69 65 GLY A C 1
ATOM 509 O O . GLY A 1 65 ? -2.188 2.246 -12.297 1 86.69 65 GLY A O 1
ATOM 510 N N . ILE A 1 66 ? -2.861 1.202 -14.016 1 87.06 66 ILE A N 1
ATOM 511 C CA . ILE A 1 66 ? -2.475 2.236 -14.969 1 87.06 66 ILE A CA 1
ATOM 512 C C . ILE A 1 66 ? -3.354 3.471 -14.773 1 87.06 66 ILE A C 1
ATOM 514 O O . ILE A 1 66 ? -2.848 4.59 -14.672 1 87.06 66 ILE A O 1
ATOM 518 N N . PHE A 1 67 ? -4.586 3.293 -14.641 1 91.56 67 PHE A N 1
ATOM 519 C CA . PHE A 1 67 ? -5.512 4.422 -14.641 1 91.56 67 PHE A CA 1
ATOM 520 C C . PHE A 1 67 ? -5.582 5.066 -13.266 1 91.56 67 PHE A C 1
ATOM 522 O O . PHE A 1 67 ? -5.781 6.277 -13.148 1 91.56 67 PHE A O 1
ATOM 529 N N . LYS A 1 68 ? -5.348 4.184 -12.25 1 88.75 68 LYS A N 1
ATOM 530 C CA . LYS A 1 68 ? -5.469 4.773 -10.922 1 88.75 68 LYS A CA 1
ATOM 531 C C . LYS A 1 68 ? -4.355 5.789 -10.672 1 88.75 68 LYS A C 1
ATOM 533 O O . LYS A 1 68 ? -4.539 6.742 -9.914 1 88.75 68 LYS A O 1
ATOM 538 N N . MET A 1 69 ? -3.256 5.629 -11.312 1 86.62 69 MET A N 1
ATOM 539 C CA . MET A 1 69 ? -2.135 6.551 -11.156 1 86.62 69 MET A CA 1
ATOM 540 C C . MET A 1 69 ? -2.531 7.965 -11.57 1 86.62 69 MET A C 1
ATOM 542 O O . MET A 1 69 ? -2.107 8.938 -10.953 1 86.62 69 MET A O 1
ATOM 546 N N . ALA A 1 70 ? -3.34 8.055 -12.539 1 87.44 70 ALA A N 1
ATOM 547 C CA . ALA A 1 70 ? -3.785 9.352 -13.031 1 87.44 70 ALA A CA 1
ATOM 548 C C . ALA A 1 70 ? -4.969 9.867 -12.227 1 87.44 70 ALA A C 1
ATOM 550 O O . ALA A 1 70 ? -5.109 11.078 -12.016 1 87.44 70 ALA A O 1
ATOM 551 N N . VAL A 1 71 ? -5.75 9.055 -11.719 1 92.31 71 VAL A N 1
ATOM 552 C CA . VAL A 1 71 ? -7.004 9.43 -11.078 1 92.31 71 VAL A CA 1
ATOM 553 C C . VAL A 1 71 ? -6.746 9.797 -9.617 1 92.31 71 VAL A C 1
ATOM 555 O O . VAL A 1 71 ? -7.418 10.664 -9.062 1 92.31 71 VAL A O 1
ATOM 558 N N . LEU A 1 72 ? -5.715 9.219 -9.039 1 91.75 72 LEU A N 1
ATOM 559 C CA . LEU A 1 72 ? -5.43 9.383 -7.617 1 91.75 72 LEU A CA 1
ATOM 560 C C . LEU A 1 72 ? -5.223 10.852 -7.266 1 91.75 72 LEU A C 1
ATOM 562 O O . LEU A 1 72 ? -5.902 11.391 -6.391 1 91.75 72 LEU A O 1
ATOM 566 N N . PRO A 1 73 ? -4.422 11.562 -8.023 1 89.56 73 PRO A N 1
ATOM 567 C CA . PRO A 1 73 ? -4.199 12.969 -7.691 1 89.56 73 PRO A CA 1
ATOM 568 C C . PRO A 1 73 ? -5.441 13.828 -7.902 1 89.56 73 PRO A C 1
ATOM 570 O O . PRO A 1 73 ? -5.668 14.789 -7.156 1 89.56 73 PRO A O 1
ATOM 573 N N . VAL A 1 74 ? -6.176 13.422 -8.844 1 91.31 74 VAL A N 1
ATOM 574 C CA . VAL A 1 74 ? -7.402 14.164 -9.133 1 91.31 74 VAL A CA 1
ATOM 575 C C . VAL A 1 74 ? -8.383 14.008 -7.973 1 91.31 74 VAL A C 1
ATOM 577 O O . VAL A 1 74 ? -8.938 14.992 -7.477 1 91.31 74 VAL A O 1
ATOM 580 N N . LEU A 1 75 ? -8.492 12.844 -7.5 1 92.75 75 LEU A N 1
ATOM 581 C CA . LEU A 1 75 ? -9.422 12.586 -6.406 1 92.75 75 LEU A CA 1
ATOM 582 C C . LEU A 1 75 ? -8.93 13.219 -5.109 1 92.75 75 LEU A C 1
ATOM 584 O O . LEU A 1 75 ? -9.727 13.703 -4.305 1 92.75 75 LEU A O 1
ATOM 588 N N . GLY A 1 76 ? -7.656 13.133 -4.957 1 92.88 76 GLY A N 1
ATOM 589 C CA . GLY A 1 76 ? -7.09 13.828 -3.816 1 92.88 76 GLY A CA 1
ATOM 590 C C . GLY A 1 76 ? -7.398 15.32 -3.814 1 92.88 76 GLY A C 1
ATOM 591 O O . GLY A 1 76 ? -7.797 15.875 -2.787 1 92.88 76 GLY A O 1
ATOM 592 N N . GLN A 1 77 ? -7.281 15.914 -4.969 1 92.12 77 GLN A N 1
ATOM 593 C CA . GLN A 1 77 ? -7.555 17.344 -5.098 1 92.12 77 GLN A CA 1
ATOM 594 C C . GLN A 1 77 ? -9.031 17.641 -4.863 1 92.12 77 GLN A C 1
ATOM 596 O O . GLN A 1 77 ? -9.375 18.625 -4.211 1 92.12 77 GLN A O 1
ATOM 601 N N . LEU A 1 78 ? -9.828 16.875 -5.379 1 92.44 78 LEU A N 1
ATOM 602 C CA . LEU A 1 78 ? -11.258 17.062 -5.215 1 92.44 78 LEU A CA 1
ATOM 603 C C . LEU A 1 78 ? -11.656 16.969 -3.744 1 92.44 78 LEU A C 1
ATOM 605 O O . LEU A 1 78 ? -12.516 17.719 -3.275 1 92.44 78 LEU A O 1
ATOM 609 N N . SER A 1 79 ? -11.023 16.016 -3.051 1 94.38 79 SER A N 1
ATOM 610 C CA . SER A 1 79 ? -11.312 15.859 -1.628 1 94.38 79 SER A CA 1
ATOM 611 C C . SER A 1 79 ? -10.82 17.062 -0.834 1 94.38 79 SER A C 1
ATOM 613 O O . SER A 1 79 ? -11.438 17.453 0.156 1 94.38 79 SER A O 1
ATOM 615 N N . ASP A 1 80 ? -9.742 17.656 -1.315 1 93.81 80 ASP A N 1
ATOM 616 C CA . ASP A 1 80 ? -9.219 18.859 -0.681 1 93.81 80 ASP A CA 1
ATOM 617 C C . ASP A 1 80 ? -10.164 20.047 -0.886 1 93.81 80 ASP A C 1
ATOM 619 O O . ASP A 1 80 ? -10.352 20.859 0.018 1 93.81 80 ASP A O 1
ATOM 623 N N . ASP A 1 81 ? -10.781 20.078 -1.99 1 92.31 81 ASP A N 1
ATOM 624 C CA . ASP A 1 81 ? -11.609 21.219 -2.373 1 92.31 81 ASP A CA 1
ATOM 625 C C . ASP A 1 81 ? -13.016 21.078 -1.791 1 92.31 81 ASP A C 1
ATOM 627 O O . ASP A 1 81 ? -13.641 22.078 -1.42 1 92.31 81 ASP A O 1
ATOM 631 N N . HIS A 1 82 ? -13.5 19.906 -1.745 1 92.06 82 HIS A N 1
ATOM 632 C CA . HIS A 1 82 ? -14.922 19.734 -1.436 1 92.06 82 HIS A CA 1
ATOM 633 C C . HIS A 1 82 ? -15.109 19.109 -0.059 1 92.06 82 HIS A C 1
ATOM 635 O O . HIS A 1 82 ? -16.25 18.891 0.375 1 92.06 82 HIS A O 1
ATOM 641 N N . GLY A 1 83 ? -14.148 18.828 0.627 1 93.19 83 GLY A N 1
ATOM 642 C CA . GLY A 1 83 ? -14.234 18.266 1.964 1 93.19 83 GLY A CA 1
ATOM 643 C C . GLY A 1 83 ? -13.844 16.797 2.016 1 93.19 83 GLY A C 1
ATOM 644 O O . GLY A 1 83 ? -14.352 15.984 1.237 1 93.19 83 GLY A O 1
ATOM 645 N N . ARG A 1 84 ? -13.086 16.438 2.914 1 93.5 84 ARG A N 1
ATOM 646 C CA . ARG A 1 84 ? -12.508 15.109 2.998 1 93.5 84 ARG A CA 1
ATOM 647 C C . ARG A 1 84 ? -13.539 14.094 3.479 1 93.5 84 ARG A C 1
ATOM 649 O O . ARG A 1 84 ? -13.641 13 2.926 1 93.5 84 ARG A O 1
ATOM 656 N N . LYS A 1 85 ? -14.344 14.5 4.445 1 91.75 85 LYS A N 1
ATOM 657 C CA . LYS A 1 85 ? -15.289 13.547 5.035 1 91.75 85 LYS A CA 1
ATOM 658 C C . LYS A 1 85 ? -16.359 13.133 4.027 1 91.75 85 LYS A C 1
ATOM 660 O O . LYS A 1 85 ? -16.547 11.945 3.781 1 91.75 85 LYS A O 1
ATOM 665 N N . PRO A 1 86 ? -16.984 14.055 3.426 1 93.75 86 PRO A N 1
ATOM 666 C CA . PRO A 1 86 ? -18 13.664 2.451 1 93.75 86 PRO A CA 1
ATOM 667 C C . PRO A 1 86 ? -17.422 12.906 1.259 1 93.75 86 PRO A C 1
ATOM 669 O O . PRO A 1 86 ? -18.047 11.969 0.751 1 93.75 86 PRO A O 1
ATOM 672 N N . PHE A 1 87 ? -16.297 13.281 0.85 1 94.12 87 PHE A N 1
ATOM 673 C CA . PHE A 1 87 ? -15.688 12.609 -0.294 1 94.12 87 PHE A CA 1
ATOM 674 C C . PHE A 1 87 ? -15.289 11.18 0.06 1 94.12 87 PHE A C 1
ATOM 676 O O . PHE A 1 87 ? -15.445 10.273 -0.752 1 94.12 87 PHE A O 1
ATOM 683 N N . LEU A 1 88 ? -14.758 11.031 1.269 1 93.06 88 LEU A N 1
ATOM 684 C CA . LEU A 1 88 ? -14.398 9.703 1.748 1 93.06 88 LEU A CA 1
ATOM 685 C C . LEU A 1 88 ? -15.625 8.805 1.827 1 93.06 88 LEU A C 1
ATOM 687 O O . LEU A 1 88 ? -15.594 7.66 1.365 1 93.06 88 LEU A O 1
ATOM 691 N N . LEU A 1 89 ? -16.703 9.344 2.342 1 92.12 89 LEU A N 1
ATOM 692 C CA . LEU A 1 89 ? -17.938 8.57 2.469 1 92.12 89 LEU A CA 1
ATOM 693 C C . LEU A 1 89 ? -18.484 8.203 1.096 1 92.12 89 LEU A C 1
ATOM 695 O O . LEU A 1 89 ? -18.953 7.078 0.896 1 92.12 89 LEU A O 1
ATOM 699 N N . PHE A 1 90 ? -18.359 9.086 0.184 1 92.69 90 PHE A N 1
ATOM 700 C CA . PHE A 1 90 ? -18.828 8.844 -1.175 1 92.69 90 PHE A CA 1
ATOM 701 C C . PHE A 1 90 ? -18.016 7.734 -1.839 1 92.69 90 PHE A C 1
ATOM 703 O O . PHE A 1 90 ? -18.594 6.805 -2.41 1 92.69 90 PHE A O 1
ATOM 710 N N . THR A 1 91 ? -16.719 7.816 -1.733 1 92.56 91 THR A N 1
ATOM 711 C CA . THR A 1 91 ? -15.859 6.848 -2.396 1 92.56 91 THR A CA 1
ATOM 712 C C . THR A 1 91 ? -16.062 5.453 -1.811 1 92.56 91 THR A C 1
ATOM 714 O O . THR A 1 91 ? -16.172 4.473 -2.551 1 92.56 91 THR A O 1
ATOM 717 N N . VAL A 1 92 ? -16.172 5.367 -0.524 1 93.12 92 VAL A N 1
ATOM 718 C CA . VAL A 1 92 ? -16.359 4.082 0.143 1 93.12 92 VAL A CA 1
ATOM 719 C C . VAL A 1 92 ? -17.688 3.469 -0.261 1 93.12 92 VAL A C 1
ATOM 721 O O . VAL A 1 92 ? -17.797 2.258 -0.473 1 93.12 92 VAL A O 1
ATOM 724 N N . SER A 1 93 ? -18.703 4.273 -0.501 1 93.69 93 SER A N 1
ATOM 725 C CA . SER A 1 93 ? -20.062 3.811 -0.783 1 93.69 93 SER A CA 1
ATOM 726 C C . SER A 1 93 ? -20.172 3.287 -2.211 1 93.69 93 SER A C 1
ATOM 728 O O . SER A 1 93 ? -21.062 2.49 -2.512 1 93.69 93 SER A O 1
ATOM 730 N N . THR A 1 94 ? -19.281 3.695 -3.061 1 93.31 94 THR A N 1
ATOM 731 C CA . THR A 1 94 ? -19.391 3.305 -4.461 1 93.31 94 THR A CA 1
ATOM 732 C C . THR A 1 94 ? -19.078 1.821 -4.637 1 93.31 94 THR A C 1
ATOM 734 O O . THR A 1 94 ? -19.438 1.224 -5.656 1 93.31 94 THR A O 1
ATOM 737 N N . SER A 1 95 ? -18.453 1.199 -3.664 1 89.88 95 SER A N 1
ATOM 738 C CA . SER A 1 95 ? -18.078 -0.207 -3.764 1 89.88 95 SER A CA 1
ATOM 739 C C . SER A 1 95 ? -19.297 -1.116 -3.627 1 89.88 95 SER A C 1
ATOM 741 O O . SER A 1 95 ? -19.234 -2.305 -3.945 1 89.88 95 SER A O 1
ATOM 743 N N . ILE A 1 96 ? -20.391 -0.567 -3.24 1 90.12 96 ILE A N 1
ATOM 744 C CA . ILE A 1 96 ? -21.594 -1.352 -3.033 1 90.12 96 ILE A CA 1
ATOM 745 C C . ILE A 1 96 ? -22.141 -1.83 -4.379 1 90.12 96 ILE A C 1
ATOM 747 O O . ILE A 1 96 ? -22.672 -2.936 -4.48 1 90.12 96 ILE A O 1
ATOM 751 N N . PHE A 1 97 ? -21.891 -1.158 -5.402 1 92.5 97 PHE A N 1
ATOM 752 C CA . PHE A 1 97 ? -22.531 -1.418 -6.691 1 92.5 97 PHE A CA 1
ATOM 753 C C . PHE A 1 97 ? -21.984 -2.703 -7.309 1 92.5 97 PHE A C 1
ATOM 755 O O . PHE A 1 97 ? -22.75 -3.617 -7.625 1 92.5 97 PHE A O 1
ATOM 762 N N . PRO A 1 98 ? -20.656 -2.803 -7.461 1 93.12 98 PRO A N 1
ATOM 763 C CA . PRO A 1 98 ? -20.172 -4.07 -8.008 1 93.12 98 PRO A CA 1
ATOM 764 C C . PRO A 1 98 ? -20.5 -5.266 -7.117 1 93.12 98 PRO A C 1
ATOM 766 O O . PRO A 1 98 ? -20.812 -6.348 -7.613 1 93.12 98 PRO A O 1
ATOM 769 N N . PHE A 1 99 ? -20.5 -5.086 -5.875 1 88.31 99 PHE A N 1
ATOM 770 C CA . PHE A 1 99 ? -20.766 -6.188 -4.953 1 88.31 99 PHE A CA 1
ATOM 771 C C . PHE A 1 99 ? -22.203 -6.676 -5.082 1 88.31 99 PHE A C 1
ATOM 773 O O . PHE A 1 99 ? -22.469 -7.875 -4.957 1 88.31 99 PHE A O 1
ATOM 780 N N . THR A 1 100 ? -23.047 -5.773 -5.324 1 90.19 100 THR A N 1
ATOM 781 C CA . THR A 1 100 ? -24.469 -6.121 -5.461 1 90.19 100 THR A CA 1
ATOM 782 C C . THR A 1 100 ? -24.688 -7.031 -6.668 1 90.19 100 THR A C 1
ATOM 784 O O . THR A 1 100 ? -25.531 -7.926 -6.637 1 90.19 100 THR A O 1
ATOM 787 N N . LEU A 1 101 ? -23.906 -6.949 -7.719 1 91.25 101 LEU A N 1
ATOM 788 C CA . LEU A 1 101 ? -24.078 -7.746 -8.93 1 91.25 101 LEU A CA 1
ATOM 789 C C . LEU A 1 101 ? -23.766 -9.219 -8.664 1 91.25 101 LEU A C 1
ATOM 791 O O . LEU A 1 101 ? -24.516 -10.094 -9.086 1 91.25 101 LEU A O 1
ATOM 795 N N . ILE A 1 102 ? -22.734 -9.492 -7.93 1 87.19 102 ILE A N 1
ATOM 796 C CA . ILE A 1 102 ? -22.312 -10.875 -7.711 1 87.19 102 ILE A CA 1
ATOM 797 C C . ILE A 1 102 ? -23.219 -11.531 -6.672 1 87.19 102 ILE A C 1
ATOM 799 O O . ILE A 1 102 ? -23.406 -12.75 -6.672 1 87.19 102 ILE A O 1
ATOM 803 N N . VAL A 1 103 ? -23.828 -10.695 -5.809 1 84.31 103 VAL A N 1
ATOM 804 C CA . VAL A 1 103 ? -24.75 -11.219 -4.809 1 84.31 103 VAL A CA 1
ATOM 805 C C . VAL A 1 103 ? -26.062 -11.648 -5.477 1 84.31 103 VAL A C 1
ATOM 807 O O . VAL A 1 103 ? -26.688 -12.625 -5.066 1 84.31 103 VAL A O 1
ATOM 810 N N . ILE A 1 104 ? -26.438 -10.945 -6.543 1 90.75 104 ILE A N 1
ATOM 811 C CA . ILE A 1 104 ? -27.688 -11.219 -7.238 1 90.75 104 ILE A CA 1
ATOM 812 C C . ILE A 1 104 ? -27.562 -12.5 -8.055 1 90.75 104 ILE A C 1
ATOM 814 O O . ILE A 1 104 ? -28.453 -13.352 -8.039 1 90.75 104 ILE A O 1
ATOM 818 N N . ASN A 1 105 ? -26.5 -12.656 -8.797 1 90.44 105 ASN A N 1
ATOM 819 C CA . ASN A 1 105 ? -26.312 -13.789 -9.703 1 90.44 105 ASN A CA 1
ATOM 820 C C . ASN A 1 105 ? -24.828 -14.047 -9.977 1 90.44 105 ASN A C 1
ATOM 822 O O . ASN A 1 105 ? -24.031 -13.117 -9.969 1 90.44 105 ASN A O 1
ATOM 826 N N . LYS A 1 106 ? -24.5 -15.289 -10.078 1 90 106 LYS A N 1
ATOM 827 C CA . LYS A 1 106 ? -23.109 -15.664 -10.32 1 90 106 LYS A CA 1
ATOM 828 C C . LYS A 1 106 ? -22.953 -16.344 -11.68 1 90 106 LYS A C 1
ATOM 830 O O . LYS A 1 106 ? -22.031 -17.125 -11.883 1 90 106 LYS A O 1
ATOM 835 N N . SER A 1 107 ? -23.828 -16 -12.562 1 92.31 107 SER A N 1
ATOM 836 C CA . SER A 1 107 ? -23.719 -16.516 -13.922 1 92.31 107 SER A CA 1
ATOM 837 C C . SER A 1 107 ? -22.594 -15.812 -14.688 1 92.31 107 SER A C 1
ATOM 839 O O . SER A 1 107 ? -22.047 -14.812 -14.219 1 92.31 107 SER A O 1
ATOM 841 N N . LYS A 1 108 ? -22.234 -16.297 -15.812 1 93.38 108 LYS A N 1
ATOM 842 C CA . LYS A 1 108 ? -21.141 -15.781 -16.625 1 93.38 108 LYS A CA 1
ATOM 843 C C . LYS A 1 108 ? -21.328 -14.305 -16.953 1 93.38 108 LYS A C 1
ATOM 845 O O . LYS A 1 108 ? -20.406 -13.5 -16.781 1 93.38 108 LYS A O 1
ATOM 850 N N . GLY A 1 109 ? -22.516 -13.953 -17.344 1 94.38 109 GLY A N 1
ATOM 851 C CA . GLY A 1 109 ? -22.812 -12.57 -17.703 1 94.38 109 GLY A CA 1
ATOM 852 C C . GLY A 1 109 ? -22.641 -11.617 -16.531 1 94.38 109 GLY A C 1
ATOM 853 O O . GLY A 1 109 ? -22.094 -10.523 -16.688 1 94.38 109 GLY A O 1
ATOM 854 N N . PHE A 1 110 ? -23.094 -12.078 -15.383 1 94.38 110 PHE A N 1
ATOM 855 C CA . PHE A 1 110 ? -23.031 -11.25 -14.188 1 94.38 110 PHE A CA 1
ATOM 856 C C . PHE A 1 110 ? -21.578 -11.102 -13.719 1 94.38 110 PHE A C 1
ATOM 858 O O . PHE A 1 110 ? -21.188 -10.039 -13.234 1 94.38 110 PHE A O 1
ATOM 865 N N . VAL A 1 111 ? -20.797 -12.086 -13.93 1 93.31 111 VAL A N 1
ATOM 866 C CA . VAL A 1 111 ? -19.391 -12.031 -13.539 1 93.31 111 VAL A CA 1
ATOM 867 C C . VAL A 1 111 ? -18.641 -11.039 -14.422 1 93.31 111 VAL A C 1
ATOM 869 O O . VAL A 1 111 ? -17.844 -10.234 -13.922 1 93.31 111 VAL A O 1
ATOM 872 N N . TYR A 1 112 ? -18.984 -11.055 -15.688 1 95.12 112 TYR A N 1
ATOM 873 C CA . TYR A 1 112 ? -18.359 -10.102 -16.594 1 95.12 112 TYR A CA 1
ATOM 874 C C . TYR A 1 112 ? -18.781 -8.672 -16.234 1 95.12 112 TYR A C 1
ATOM 876 O O . TYR A 1 112 ? -17.953 -7.762 -16.234 1 95.12 112 TYR A O 1
ATOM 884 N N . ALA A 1 113 ? -20.016 -8.555 -15.93 1 95.81 113 ALA A N 1
ATOM 885 C CA . ALA A 1 113 ? -20.5 -7.23 -15.539 1 95.81 113 ALA A CA 1
ATOM 886 C C . ALA A 1 113 ? -19.828 -6.754 -14.258 1 95.81 113 ALA A C 1
ATOM 888 O O . ALA A 1 113 ? -19.516 -5.57 -14.117 1 95.81 113 ALA A O 1
ATOM 889 N N . TYR A 1 114 ? -19.641 -7.617 -13.336 1 94.19 114 TYR A N 1
ATOM 890 C CA . TYR A 1 114 ? -18.938 -7.305 -12.094 1 94.19 114 TYR A CA 1
ATOM 891 C C . TYR A 1 114 ? -17.531 -6.805 -12.375 1 94.19 114 TYR A C 1
ATOM 893 O O . TYR A 1 114 ? -17.109 -5.781 -11.828 1 94.19 114 TYR A O 1
ATOM 901 N N . TYR A 1 115 ? -16.891 -7.469 -13.266 1 94.69 115 TYR A N 1
ATOM 902 C CA . TYR A 1 115 ? -15.5 -7.105 -13.562 1 94.69 115 TYR A CA 1
ATOM 903 C C . TYR A 1 115 ? -15.422 -5.711 -14.172 1 94.69 115 TYR A C 1
ATOM 905 O O . TYR A 1 115 ? -14.539 -4.922 -13.82 1 94.69 115 TYR A O 1
ATOM 913 N N . VAL A 1 116 ? -16.328 -5.426 -15 1 96.31 116 VAL A N 1
ATOM 914 C CA . VAL A 1 116 ? -16.328 -4.117 -15.648 1 96.31 116 VAL A CA 1
ATOM 915 C C . VAL A 1 116 ? -16.609 -3.029 -14.609 1 96.31 116 VAL A C 1
ATOM 917 O O . VAL A 1 116 ? -15.844 -2.062 -14.5 1 96.31 116 VAL A O 1
ATOM 920 N N . LEU A 1 117 ? -17.578 -3.24 -13.812 1 96.12 117 LEU A N 1
ATOM 921 C CA . LEU A 1 117 ? -17.953 -2.238 -12.828 1 96.12 117 LEU A CA 1
ATOM 922 C C . LEU A 1 117 ? -16.906 -2.117 -11.734 1 96.12 117 LEU A C 1
ATOM 924 O O . LEU A 1 117 ? -16.594 -1.014 -11.281 1 96.12 117 LEU A O 1
ATOM 928 N N . ARG A 1 118 ? -16.391 -3.244 -11.344 1 94.5 118 ARG A N 1
ATOM 929 C CA . ARG A 1 118 ? -15.391 -3.256 -10.289 1 94.5 118 ARG A CA 1
ATOM 930 C C . ARG A 1 118 ? -14.102 -2.582 -10.758 1 94.5 118 ARG A C 1
ATOM 932 O O . ARG A 1 118 ? -13.445 -1.882 -9.977 1 94.5 118 ARG A O 1
ATOM 939 N N . THR A 1 119 ? -13.805 -2.795 -11.992 1 95 119 THR A N 1
ATOM 940 C CA . THR A 1 119 ? -12.617 -2.152 -12.547 1 95 119 THR A CA 1
ATOM 941 C C . THR A 1 119 ? -12.758 -0.633 -12.508 1 95 119 THR A C 1
ATOM 943 O O . THR A 1 119 ? -11.852 0.064 -12.039 1 95 119 THR A O 1
ATOM 946 N N . ILE A 1 120 ? -13.859 -0.184 -12.906 1 95.62 120 ILE A N 1
ATOM 947 C CA . ILE A 1 120 ? -14.109 1.252 -12.875 1 95.62 120 ILE A CA 1
ATOM 948 C C . ILE A 1 120 ? -14.078 1.756 -11.438 1 95.62 120 ILE A C 1
ATOM 950 O O . ILE A 1 120 ? -13.453 2.775 -11.141 1 95.62 120 ILE A O 1
ATOM 954 N N . ASN A 1 121 ? -14.703 1.049 -10.594 1 94.88 121 ASN A N 1
ATOM 955 C CA . ASN A 1 121 ? -14.75 1.414 -9.18 1 94.88 121 ASN A CA 1
ATOM 956 C C . ASN A 1 121 ? -13.352 1.458 -8.562 1 94.88 121 ASN A C 1
ATOM 958 O O . ASN A 1 121 ? -13.008 2.402 -7.852 1 94.88 121 ASN A O 1
ATOM 962 N N . LEU A 1 122 ? -12.578 0.483 -8.852 1 93.38 122 LEU A N 1
ATOM 963 C CA . LEU A 1 122 ? -11.234 0.381 -8.289 1 93.38 122 LEU A CA 1
ATOM 964 C C . LEU A 1 122 ? -10.344 1.504 -8.805 1 93.38 122 LEU A C 1
ATOM 966 O O . LEU A 1 122 ? -9.492 2.014 -8.062 1 93.38 122 LEU A O 1
ATOM 970 N N . ILE A 1 123 ? -10.523 1.886 -10 1 93.12 123 ILE A N 1
ATOM 971 C CA . ILE A 1 123 ? -9.758 2.99 -10.555 1 93.12 123 ILE A CA 1
ATOM 972 C C . ILE A 1 123 ? -9.969 4.246 -9.711 1 93.12 123 ILE A C 1
ATOM 974 O O . ILE A 1 123 ? -9.023 5 -9.461 1 93.12 123 ILE A O 1
ATOM 978 N N . PHE A 1 124 ? -11.102 4.34 -9.156 1 92.81 124 PHE A N 1
ATOM 979 C CA . PHE A 1 124 ? -11.453 5.555 -8.422 1 92.81 124 PHE A CA 1
ATOM 980 C C . PHE A 1 124 ? -11.203 5.379 -6.93 1 92.81 124 PHE A C 1
ATOM 982 O O . PHE A 1 124 ? -10.898 6.344 -6.227 1 92.81 124 PHE A O 1
ATOM 989 N N . THR A 1 125 ? -11.25 4.184 -6.449 1 92.06 125 THR A N 1
ATOM 990 C CA . THR A 1 125 ? -11.297 4.031 -5 1 92.06 125 THR A CA 1
ATOM 991 C C . THR A 1 125 ? -9.992 3.447 -4.469 1 92.06 125 THR A C 1
ATOM 993 O O . THR A 1 125 ? -9.641 3.662 -3.307 1 92.06 125 THR A O 1
ATOM 996 N N . GLN A 1 126 ? -9.359 2.668 -5.379 1 89.38 126 GLN A N 1
ATOM 997 C CA . GLN A 1 126 ? -8.133 2.041 -4.898 1 89.38 126 GLN A CA 1
ATOM 998 C C . GLN A 1 126 ? -7.043 3.08 -4.656 1 89.38 126 GLN A C 1
ATOM 1000 O O . GLN A 1 126 ? -6.598 3.752 -5.594 1 89.38 126 GLN A O 1
ATOM 1005 N N . GLY A 1 127 ? -6.691 3.334 -3.439 1 91.25 127 GLY A N 1
ATOM 1006 C CA . GLY A 1 127 ? -5.656 4.293 -3.078 1 91.25 127 GLY A CA 1
ATOM 1007 C C . GLY A 1 127 ? -6.219 5.617 -2.596 1 91.25 127 GLY A C 1
ATOM 1008 O O . GLY A 1 127 ? -5.641 6.258 -1.713 1 91.25 127 GLY A O 1
ATOM 1009 N N . SER A 1 128 ? -7.336 6.016 -3.225 1 94.19 128 SER A N 1
ATOM 1010 C CA . SER A 1 128 ? -7.891 7.316 -2.863 1 94.19 128 SER A CA 1
ATOM 1011 C C . SER A 1 128 ? -8.398 7.32 -1.427 1 94.19 128 SER A C 1
ATOM 1013 O O . SER A 1 128 ? -8.203 8.297 -0.697 1 94.19 128 SER A O 1
ATOM 1015 N N . ILE A 1 129 ? -8.992 6.207 -1.078 1 94.62 129 ILE A N 1
ATOM 1016 C CA . ILE A 1 129 ? -9.484 6.102 0.289 1 94.62 129 ILE A CA 1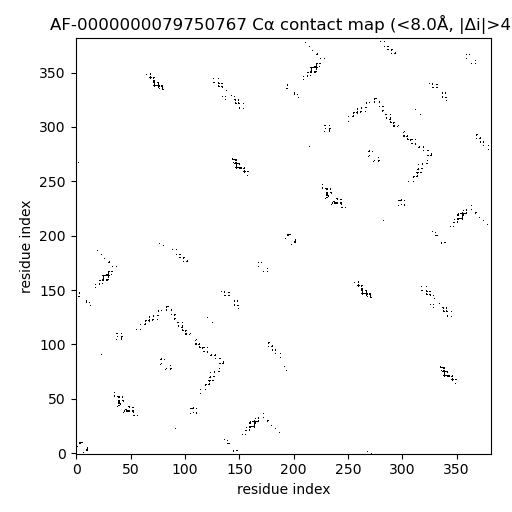
ATOM 1017 C C . ILE A 1 129 ? -8.328 6.223 1.271 1 94.62 129 ILE A C 1
ATOM 1019 O O . ILE A 1 129 ? -8.422 6.93 2.275 1 94.62 129 ILE A O 1
ATOM 1023 N N . TYR A 1 130 ? -7.285 5.668 0.913 1 95.44 130 TYR A N 1
ATOM 1024 C CA . TYR A 1 130 ? -6.105 5.711 1.77 1 95.44 130 TYR A CA 1
ATOM 1025 C C . TYR A 1 130 ? -5.539 7.121 1.849 1 95.44 130 TYR A C 1
ATOM 1027 O O . TYR A 1 130 ? -5.258 7.625 2.939 1 95.44 130 TYR A O 1
ATOM 1035 N N . CYS A 1 131 ? -5.441 7.785 0.725 1 95.44 131 CYS A N 1
ATOM 1036 C CA . CYS A 1 131 ? -4.844 9.117 0.659 1 95.44 131 CYS A CA 1
ATOM 1037 C C . CYS A 1 131 ? -5.715 10.141 1.374 1 95.44 131 CYS A C 1
ATOM 1039 O O . CYS A 1 131 ? -5.207 10.984 2.113 1 95.44 131 CYS A O 1
ATOM 1041 N N . ILE A 1 132 ? -6.969 10.031 1.195 1 96.44 132 ILE A N 1
ATOM 1042 C CA . ILE A 1 132 ? -7.879 10.984 1.823 1 96.44 132 ILE A CA 1
ATOM 1043 C C . ILE A 1 132 ? -7.91 10.75 3.332 1 96.44 132 ILE A C 1
ATOM 1045 O O . ILE A 1 132 ? -7.941 11.703 4.113 1 96.44 132 ILE A O 1
ATOM 1049 N N . THR A 1 133 ? -7.867 9.484 3.711 1 96.94 133 THR A N 1
ATOM 1050 C CA . THR A 1 133 ? -7.809 9.156 5.129 1 96.94 133 THR A CA 1
ATOM 1051 C C . THR A 1 133 ? -6.527 9.688 5.758 1 96.94 133 THR A C 1
ATOM 1053 O O . THR A 1 133 ? -6.555 10.25 6.855 1 96.94 133 THR A O 1
ATOM 1056 N N . ALA A 1 134 ? -5.473 9.555 5.016 1 96.81 134 ALA A N 1
ATOM 1057 C CA . ALA A 1 134 ? -4.199 10.078 5.504 1 96.81 134 ALA A CA 1
ATOM 1058 C C . ALA A 1 134 ? -4.258 11.594 5.684 1 96.81 134 ALA A C 1
ATOM 1060 O O . ALA A 1 134 ? -3.736 12.125 6.664 1 96.81 134 ALA A O 1
ATOM 1061 N N . ALA A 1 135 ? -4.852 12.195 4.762 1 96.19 135 ALA A N 1
ATOM 1062 C CA . ALA A 1 135 ? -5 13.648 4.859 1 96.19 135 ALA A CA 1
ATOM 1063 C C . ALA A 1 135 ? -5.855 14.031 6.062 1 96.19 135 ALA A C 1
ATOM 1065 O O . ALA A 1 135 ? -5.555 15 6.766 1 96.19 135 ALA A O 1
ATOM 1066 N N . TYR A 1 136 ? -6.871 13.289 6.262 1 95.38 136 TYR A N 1
ATOM 1067 C CA . TYR A 1 136 ? -7.723 13.531 7.418 1 95.38 136 TYR A CA 1
ATOM 1068 C C . TYR A 1 136 ? -6.941 13.359 8.719 1 95.38 136 TYR A C 1
ATOM 1070 O O . TYR A 1 136 ? -7.035 14.188 9.625 1 95.38 136 TYR A O 1
ATOM 1078 N N . ILE A 1 137 ? -6.199 12.344 8.805 1 95.5 137 ILE A N 1
ATOM 1079 C CA . ILE A 1 137 ? -5.383 12.078 9.977 1 95.5 137 ILE A CA 1
ATOM 1080 C C . ILE A 1 137 ? -4.398 13.227 10.195 1 95.5 137 ILE A C 1
ATOM 1082 O O . ILE A 1 137 ? -4.246 13.719 11.32 1 95.5 137 ILE A O 1
ATOM 1086 N N . ALA A 1 138 ? -3.809 13.695 9.133 1 95.12 138 ALA A N 1
ATOM 1087 C CA . ALA A 1 138 ? -2.834 14.781 9.227 1 95.12 138 ALA A CA 1
ATOM 1088 C C . ALA A 1 138 ? -3.479 16.047 9.773 1 95.12 138 ALA A C 1
ATOM 1090 O O . ALA A 1 138 ? -2.809 16.875 10.398 1 95.12 138 ALA A O 1
ATOM 1091 N N . ASP A 1 139 ? -4.754 16.203 9.57 1 92.94 139 ASP A N 1
ATOM 1092 C CA . ASP A 1 139 ? -5.473 17.391 10 1 92.94 139 ASP A CA 1
ATOM 1093 C C . ASP A 1 139 ? -5.801 17.328 11.492 1 92.94 139 ASP A C 1
ATOM 1095 O O . ASP A 1 139 ? -5.934 18.359 12.148 1 92.94 139 ASP A O 1
ATOM 1099 N N . VAL A 1 140 ? -5.891 16.188 11.992 1 91.75 140 VAL A N 1
ATOM 1100 C CA . VAL A 1 140 ? -6.531 16.109 13.305 1 91.75 140 VAL A CA 1
ATOM 1101 C C . VAL A 1 140 ? -5.504 15.719 14.359 1 91.75 140 VAL A C 1
ATOM 1103 O O . VAL A 1 140 ? -5.742 15.883 15.562 1 91.75 140 VAL A O 1
ATOM 1106 N N . VAL A 1 141 ? -4.441 15.172 13.938 1 92.81 141 VAL A N 1
ATOM 1107 C CA . VAL A 1 141 ? -3.445 14.75 14.922 1 92.81 141 VAL A CA 1
ATOM 1108 C C . VAL A 1 141 ? -2.395 15.844 15.094 1 92.81 141 VAL A C 1
ATOM 1110 O 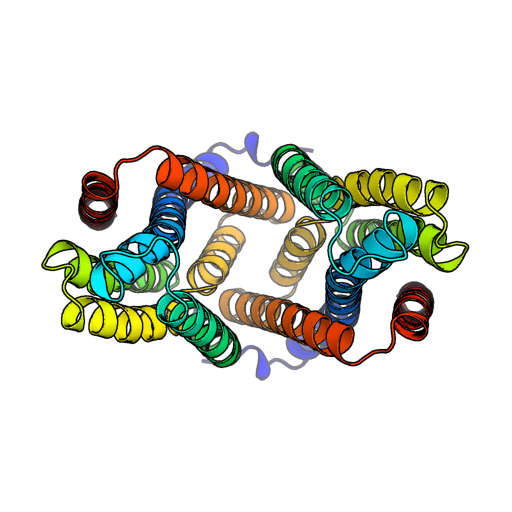O . VAL A 1 141 ? -2.291 16.75 14.266 1 92.81 141 VAL A O 1
ATOM 1113 N N . ASP A 1 142 ? -1.649 15.742 16.172 1 91.62 142 ASP A N 1
ATOM 1114 C CA . ASP A 1 142 ? -0.583 16.703 16.453 1 91.62 142 ASP A CA 1
ATOM 1115 C C . ASP A 1 142 ? 0.623 16.453 15.547 1 91.62 142 ASP A C 1
ATOM 1117 O O . ASP A 1 142 ? 0.819 15.352 15.055 1 91.62 142 ASP A O 1
ATOM 1121 N N . ASP A 1 143 ? 1.433 17.5 15.383 1 90.12 143 ASP A N 1
ATOM 1122 C CA . ASP A 1 143 ? 2.59 17.438 14.492 1 90.12 143 ASP A CA 1
ATOM 1123 C C . ASP A 1 143 ? 3.602 16.406 14.969 1 90.12 143 ASP A C 1
ATOM 1125 O O . ASP A 1 143 ? 4.297 15.789 14.164 1 90.12 143 ASP A O 1
ATOM 1129 N N . ASN A 1 144 ? 3.564 16.141 16.219 1 90.56 144 ASN A N 1
ATOM 1130 C CA . ASN A 1 144 ? 4.594 15.258 16.781 1 90.56 144 ASN A CA 1
ATOM 1131 C C . ASN A 1 144 ? 4.117 13.812 16.844 1 90.56 144 ASN A C 1
ATOM 1133 O O . ASN A 1 144 ? 4.789 12.961 17.422 1 90.56 144 ASN A O 1
ATOM 1137 N N . THR A 1 145 ? 2.963 13.516 16.234 1 92.94 145 THR A N 1
ATOM 1138 C CA . THR A 1 145 ? 2.473 12.141 16.266 1 92.94 145 THR A CA 1
ATOM 1139 C C . THR A 1 145 ? 2.037 11.695 14.875 1 92.94 145 THR A C 1
ATOM 1141 O O . THR A 1 145 ? 1.426 10.633 14.719 1 92.94 145 THR A O 1
ATOM 1144 N N . LYS A 1 146 ? 2.357 12.422 13.867 1 94.31 146 LYS A N 1
ATOM 1145 C CA . LYS A 1 146 ? 1.886 12.141 12.516 1 94.31 146 LYS A CA 1
ATOM 1146 C C . LYS A 1 146 ? 2.432 10.812 12.008 1 94.31 146 LYS A C 1
ATOM 1148 O O . LYS A 1 146 ? 1.67 9.945 11.57 1 94.31 146 LYS A O 1
ATOM 1153 N N . ALA A 1 147 ? 3.729 10.68 12.195 1 94.31 147 ALA A N 1
ATOM 1154 C CA . ALA A 1 147 ? 4.34 9.469 11.672 1 94.31 147 ALA A CA 1
ATOM 1155 C C . ALA A 1 147 ? 3.791 8.227 12.375 1 94.31 147 ALA A C 1
ATOM 1157 O O . ALA A 1 147 ? 3.477 7.227 11.734 1 94.31 147 ALA A O 1
ATOM 1158 N N . ALA A 1 148 ? 3.666 8.336 13.609 1 93.19 148 ALA A N 1
ATOM 1159 C CA . ALA A 1 148 ? 3.096 7.234 14.383 1 93.19 148 ALA A CA 1
ATOM 1160 C C . ALA A 1 148 ? 1.663 6.941 13.945 1 93.19 148 ALA A C 1
ATOM 1162 O O . ALA A 1 148 ? 1.277 5.777 13.797 1 93.19 148 ALA A O 1
ATOM 1163 N N . SER A 1 149 ? 0.889 7.961 13.742 1 94.06 149 SER A N 1
ATOM 1164 C CA . SER A 1 149 ? -0.503 7.801 13.336 1 94.06 149 SER A CA 1
ATOM 1165 C C . SER A 1 149 ? -0.604 7.156 11.953 1 94.06 149 SER A C 1
ATOM 1167 O O . SER A 1 149 ? -1.434 6.273 11.734 1 94.06 149 SER A O 1
ATOM 1169 N N . PHE A 1 150 ? 0.27 7.543 11.078 1 94.94 150 PHE A N 1
ATOM 1170 C CA . PHE A 1 150 ? 0.302 6.93 9.758 1 94.94 150 PHE A CA 1
ATOM 1171 C C . PHE A 1 150 ? 0.713 5.465 9.844 1 94.94 150 PHE A C 1
ATOM 1173 O O . PHE A 1 150 ? 0.203 4.625 9.102 1 94.94 150 PHE A O 1
ATOM 1180 N N . SER A 1 151 ? 1.608 5.25 10.75 1 92.88 151 SER A N 1
ATOM 1181 C CA . SER A 1 151 ? 2.061 3.871 10.914 1 92.88 151 SER A CA 1
ATOM 1182 C C . SER A 1 151 ? 0.944 2.982 11.453 1 92.88 151 SER A C 1
ATOM 1184 O O . SER A 1 151 ? 0.83 1.817 11.062 1 92.88 151 SER A O 1
ATOM 1186 N N . TRP A 1 152 ? 0.154 3.502 12.281 1 91.12 152 TRP A N 1
ATOM 1187 C CA . TRP A 1 152 ? -0.999 2.75 12.766 1 91.12 152 TRP A CA 1
ATOM 1188 C C . TRP A 1 152 ? -2.002 2.51 11.641 1 91.12 152 TRP A C 1
ATOM 1190 O O . TRP A 1 152 ? -2.557 1.414 11.523 1 91.12 152 TRP A O 1
ATOM 1200 N N . MET A 1 153 ? -2.193 3.475 10.859 1 93.75 153 MET A N 1
ATOM 1201 C CA . MET A 1 153 ? -3.09 3.299 9.719 1 93.75 153 MET A CA 1
ATOM 1202 C C . MET A 1 153 ? -2.572 2.215 8.781 1 93.75 153 MET A C 1
ATOM 1204 O O . MET A 1 153 ? -3.33 1.34 8.359 1 93.75 153 MET A O 1
ATOM 1208 N N . MET A 1 154 ? -1.312 2.314 8.562 1 92.94 154 MET A N 1
ATOM 1209 C CA . MET A 1 154 ? -0.711 1.331 7.664 1 92.94 154 MET A CA 1
ATOM 1210 C C . MET A 1 154 ? -0.773 -0.066 8.273 1 92.94 154 MET A C 1
ATOM 1212 O O . MET A 1 154 ? -1.026 -1.044 7.562 1 92.94 154 MET A O 1
ATOM 1216 N N . GLY A 1 155 ? -0.519 -0.13 9.484 1 90 155 GLY A N 1
ATOM 1217 C CA . GLY A 1 155 ? -0.627 -1.408 10.172 1 90 155 GLY A CA 1
ATOM 1218 C C . GLY A 1 155 ? -2.023 -2 10.117 1 90 155 GLY A C 1
ATOM 1219 O O . GLY A 1 155 ? -2.188 -3.189 9.836 1 90 155 GLY A O 1
ATOM 1220 N N . LEU A 1 156 ? -2.982 -1.181 10.328 1 90.81 156 LEU A N 1
ATOM 1221 C CA . LEU A 1 156 ? -4.371 -1.631 10.289 1 90.81 156 LEU A CA 1
ATOM 1222 C C . LEU A 1 156 ? -4.781 -1.997 8.867 1 90.81 156 LEU A C 1
ATOM 1224 O O . LEU A 1 156 ? -5.52 -2.963 8.656 1 90.81 156 LEU A O 1
ATOM 1228 N N . PHE A 1 157 ? -4.297 -1.227 7.953 1 91.94 157 PHE A N 1
ATOM 1229 C CA . PHE A 1 157 ? -4.523 -1.543 6.547 1 91.94 157 PHE A CA 1
ATOM 1230 C C . PHE A 1 157 ? -3.963 -2.918 6.203 1 91.94 157 PHE A C 1
ATOM 1232 O O . PHE A 1 157 ? -4.656 -3.748 5.613 1 91.94 157 PHE A O 1
ATOM 1239 N N . SER A 1 158 ? -2.799 -3.15 6.648 1 87.38 158 SER A N 1
ATOM 1240 C CA . SER A 1 158 ? -2.141 -4.426 6.391 1 87.38 158 SER A CA 1
ATOM 1241 C C . SER A 1 158 ? -2.863 -5.574 7.09 1 87.38 158 SER A C 1
ATOM 1243 O O . SER A 1 158 ? -3.064 -6.637 6.5 1 87.38 158 SER A O 1
ATOM 1245 N N . THR A 1 159 ? -3.205 -5.402 8.281 1 87.94 159 THR A N 1
ATOM 1246 C CA . THR A 1 159 ? -3.938 -6.41 9.039 1 87.94 159 THR A CA 1
ATOM 1247 C C . THR A 1 159 ? -5.258 -6.75 8.352 1 87.94 159 THR A C 1
ATOM 1249 O O . THR A 1 159 ? -5.652 -7.918 8.289 1 87.94 159 THR A O 1
ATOM 1252 N N . SER A 1 160 ? -5.895 -5.711 7.867 1 90.12 160 SER A N 1
ATOM 1253 C CA . SER A 1 160 ? -7.172 -5.918 7.191 1 90.12 160 SER A CA 1
ATOM 1254 C C . SER A 1 160 ? -7 -6.773 5.941 1 90.12 160 SER A C 1
ATOM 1256 O O . SER A 1 160 ? -7.867 -7.594 5.621 1 90.12 160 SER A O 1
ATOM 1258 N N . HIS A 1 161 ? -5.922 -6.594 5.285 1 86.06 161 HIS A N 1
ATOM 1259 C CA . HIS A 1 161 ? -5.656 -7.398 4.102 1 86.06 161 HIS A CA 1
ATOM 1260 C C . HIS A 1 161 ? -5.402 -8.859 4.469 1 86.06 161 HIS A C 1
ATOM 1262 O O . HIS A 1 161 ? -5.918 -9.766 3.818 1 86.06 161 HIS A O 1
ATOM 1268 N N . VAL A 1 162 ? -4.664 -9.094 5.48 1 82.94 162 VAL A N 1
ATOM 1269 C CA . VAL A 1 162 ? -4.383 -10.453 5.945 1 82.94 162 VAL A CA 1
ATOM 1270 C C . VAL A 1 162 ? -5.672 -11.117 6.41 1 82.94 162 VAL A C 1
ATOM 1272 O O . VAL A 1 162 ? -5.945 -12.266 6.055 1 82.94 162 VAL A O 1
ATOM 1275 N N . LEU A 1 163 ? -6.383 -10.375 7.133 1 85.69 163 LEU A N 1
ATOM 1276 C CA . LEU A 1 163 ? -7.652 -10.891 7.641 1 85.69 163 LEU A CA 1
ATOM 1277 C C . LEU A 1 163 ? -8.609 -11.203 6.496 1 85.69 163 LEU A C 1
ATOM 1279 O O . LEU A 1 163 ? -9.297 -12.227 6.523 1 85.69 163 LEU A O 1
ATOM 1283 N N . GLY A 1 164 ? -8.633 -10.32 5.523 1 85.81 164 GLY A N 1
ATOM 1284 C CA . GLY A 1 164 ? -9.469 -10.562 4.359 1 85.81 164 GLY A CA 1
ATOM 1285 C C . GLY A 1 164 ? -9.109 -11.836 3.625 1 85.81 164 GLY A C 1
ATOM 1286 O O . GLY A 1 164 ? -9.992 -12.609 3.246 1 85.81 164 GLY A O 1
ATOM 1287 N N . ASN A 1 165 ? -7.844 -12.07 3.486 1 80.25 165 ASN A N 1
ATOM 1288 C CA . ASN A 1 165 ? -7.383 -13.297 2.838 1 80.25 165 ASN A CA 1
ATOM 1289 C C . ASN A 1 165 ? -7.719 -14.531 3.666 1 80.25 165 ASN A C 1
ATOM 1291 O O . ASN A 1 165 ? -8.141 -15.555 3.121 1 80.25 165 ASN A O 1
ATOM 1295 N N . ALA A 1 166 ? -7.461 -14.461 4.91 1 81.88 166 ALA A N 1
ATOM 1296 C CA . ALA A 1 166 ? -7.73 -15.586 5.801 1 81.88 166 ALA A CA 1
ATOM 1297 C C . ALA A 1 166 ? -9.219 -15.938 5.801 1 81.88 166 ALA A C 1
ATOM 1299 O O . ALA A 1 166 ? -9.578 -17.109 5.742 1 81.88 166 ALA A O 1
ATOM 1300 N N . LEU A 1 167 ? -10.023 -14.969 5.809 1 83.62 167 LEU A N 1
ATOM 1301 C CA . LEU A 1 167 ? -11.469 -15.172 5.855 1 83.62 167 LEU A CA 1
ATOM 1302 C C . LEU A 1 167 ? -11.969 -15.758 4.539 1 83.62 167 LEU A C 1
ATOM 1304 O O . LEU A 1 167 ? -12.938 -16.516 4.523 1 83.62 167 LEU A O 1
ATOM 1308 N N . ALA A 1 168 ? -11.297 -15.328 3.486 1 78 168 ALA A N 1
ATOM 1309 C CA . ALA A 1 168 ? -11.672 -15.859 2.178 1 78 168 ALA A CA 1
ATOM 1310 C C . ALA A 1 168 ? -11.422 -17.359 2.105 1 78 168 ALA A C 1
ATOM 1312 O O . ALA A 1 168 ? -12.125 -18.078 1.394 1 78 168 ALA A O 1
ATOM 1313 N N . ARG A 1 169 ? -10.344 -17.859 2.695 1 75.06 169 ARG A N 1
ATOM 1314 C CA . ARG A 1 169 ? -10.016 -19.281 2.693 1 75.06 169 ARG A CA 1
ATOM 1315 C C . ARG A 1 169 ? -11.016 -20.078 3.52 1 75.06 169 ARG A C 1
ATOM 1317 O O . ARG A 1 169 ? -11.336 -21.219 3.184 1 75.06 169 ARG A O 1
ATOM 1324 N N . PHE A 1 170 ? -11.445 -19.594 4.613 1 69.62 170 PHE A N 1
ATOM 1325 C CA . PHE A 1 170 ? -12.273 -20.359 5.531 1 69.62 170 PHE A CA 1
ATOM 1326 C C . PHE A 1 170 ? -13.758 -20.125 5.25 1 69.62 170 PHE A C 1
ATOM 1328 O O . PHE A 1 170 ? -14.609 -20.844 5.777 1 69.62 170 PHE A O 1
ATOM 1335 N N . LEU A 1 171 ? -14.141 -19.047 4.75 1 61.41 171 LEU A N 1
ATOM 1336 C CA . LEU A 1 171 ? -15.562 -18.781 4.59 1 61.41 171 LEU A CA 1
ATOM 1337 C C . LEU A 1 171 ? -16.109 -19.453 3.336 1 61.41 171 LEU A C 1
ATOM 1339 O O . LEU A 1 171 ? -15.531 -19.312 2.252 1 61.41 171 LEU A O 1
ATOM 1343 N N . PRO A 1 172 ? -16.891 -20.406 3.551 1 53.38 172 PRO A N 1
ATOM 1344 C CA . PRO A 1 172 ? -17.609 -20.953 2.395 1 53.38 172 PRO A CA 1
ATOM 1345 C C . PRO A 1 172 ? -18.156 -19.875 1.474 1 53.38 172 PRO A C 1
ATOM 1347 O O . PRO A 1 172 ? -18.516 -18.797 1.938 1 53.38 172 PRO A O 1
ATOM 1350 N N . GLY A 1 173 ? -17.828 -19.812 0.132 1 51.22 173 GLY A N 1
ATOM 1351 C CA . GLY A 1 173 ? -18.141 -18.906 -0.964 1 51.22 173 GLY A CA 1
ATOM 1352 C C . GLY A 1 173 ? -19.453 -18.188 -0.792 1 51.22 173 GLY A C 1
ATOM 1353 O O . GLY A 1 173 ? -19.562 -16.984 -1.06 1 51.22 173 GLY A O 1
ATOM 1354 N N . ALA A 1 174 ? -20.422 -18.781 -0.312 1 47.91 174 ALA A N 1
ATOM 1355 C CA . ALA A 1 174 ? -21.781 -18.266 -0.281 1 47.91 174 ALA A CA 1
ATOM 1356 C C . ALA A 1 174 ? -21.938 -17.156 0.762 1 47.91 174 ALA A C 1
ATOM 1358 O O . ALA A 1 174 ? -22.656 -16.188 0.545 1 47.91 174 ALA A O 1
ATOM 1359 N N . TYR A 1 175 ? -21.312 -17.266 1.858 1 45.91 175 TYR A N 1
ATOM 1360 C CA . TYR A 1 175 ? -21.578 -16.391 2.998 1 45.91 175 TYR A CA 1
ATOM 1361 C C . TYR A 1 175 ? -20.719 -15.141 2.949 1 45.91 175 TYR A C 1
ATOM 1363 O O . TYR A 1 175 ? -21.016 -14.141 3.598 1 45.91 175 TYR A O 1
ATOM 1371 N N . ILE A 1 176 ? -19.734 -15.078 2.189 1 49.94 176 ILE A N 1
ATOM 1372 C CA . ILE A 1 176 ? -18.75 -14.016 2.197 1 49.94 176 ILE A CA 1
ATOM 1373 C C . ILE A 1 176 ? -19.328 -12.758 1.551 1 49.94 176 ILE A C 1
ATOM 1375 O O . ILE A 1 176 ? -19.188 -11.656 2.084 1 49.94 176 ILE A O 1
ATOM 1379 N N . PHE A 1 177 ? -20.016 -12.953 0.452 1 52.78 177 PHE A N 1
ATOM 1380 C CA . PHE A 1 177 ? -20.578 -11.82 -0.279 1 52.78 177 PHE A CA 1
ATOM 1381 C C . PHE A 1 177 ? -21.734 -11.188 0.495 1 52.78 177 PHE A C 1
ATOM 1383 O O . PHE A 1 177 ? -21.906 -9.969 0.468 1 52.78 177 PHE A O 1
ATOM 1390 N N . LEU A 1 178 ? -22.344 -12.062 1.272 1 48 178 LEU A N 1
ATOM 1391 C CA . LEU A 1 178 ? -23.453 -11.562 2.064 1 48 178 LEU A CA 1
ATOM 1392 C C . LEU A 1 178 ? -22.953 -10.672 3.199 1 48 178 LEU A C 1
ATOM 1394 O O . LEU A 1 178 ? -23.562 -9.641 3.496 1 48 178 LEU A O 1
ATOM 1398 N N . ALA A 1 179 ? -21.938 -11.062 3.676 1 48.62 179 ALA A N 1
ATOM 1399 C CA . ALA A 1 179 ? -21.406 -10.32 4.812 1 48.62 179 ALA A CA 1
ATOM 1400 C C . ALA A 1 179 ? -20.844 -8.977 4.367 1 48.62 179 ALA A C 1
ATOM 1402 O O . ALA A 1 179 ? -21 -7.969 5.059 1 48.62 179 ALA A O 1
ATOM 1403 N N . CYS A 1 180 ? -20.203 -8.938 3.273 1 53.41 180 CYS A N 1
ATOM 1404 C CA . CYS A 1 180 ? -19.672 -7.691 2.732 1 53.41 180 CYS A CA 1
ATOM 1405 C C . CYS A 1 180 ? -20.797 -6.711 2.416 1 53.41 180 CYS A C 1
ATOM 1407 O O . CYS A 1 180 ? -20.688 -5.516 2.697 1 53.41 180 CYS A O 1
ATOM 1409 N N . HIS A 1 181 ? -21.875 -7.223 1.946 1 54.38 181 HIS A N 1
ATOM 1410 C CA . HIS A 1 181 ? -23.047 -6.406 1.617 1 54.38 181 HIS A CA 1
ATOM 1411 C C . HIS A 1 181 ? -23.719 -5.867 2.877 1 54.38 181 HIS A C 1
ATOM 1413 O O . HIS A 1 181 ? -24.062 -4.688 2.938 1 54.38 181 HIS A O 1
ATOM 1419 N N . TYR A 1 182 ? -23.844 -6.742 3.793 1 47.84 182 TYR A N 1
ATOM 1420 C CA . TYR A 1 182 ? -24.562 -6.328 4.988 1 47.84 182 TYR A CA 1
ATOM 1421 C C . TYR A 1 182 ? -23.75 -5.324 5.801 1 47.84 182 TYR A C 1
ATOM 1423 O O . TYR A 1 182 ? -24.312 -4.363 6.344 1 47.84 182 TYR A O 1
ATOM 1431 N N . ARG A 1 183 ? -22.594 -5.516 5.855 1 49.06 183 ARG A N 1
ATOM 1432 C CA . ARG A 1 183 ? -21.734 -4.648 6.668 1 49.06 183 ARG A CA 1
ATOM 1433 C C . ARG A 1 183 ? -21.609 -3.266 6.039 1 49.06 183 ARG A C 1
ATOM 1435 O O . ARG A 1 183 ? -21.688 -2.252 6.738 1 49.06 183 ARG A O 1
ATOM 1442 N N . LYS A 1 184 ? -21.391 -3.168 4.793 1 54.75 184 LYS A N 1
ATOM 1443 C CA . LYS A 1 184 ? -21.281 -1.865 4.141 1 54.75 184 LYS A CA 1
ATOM 1444 C C . LYS A 1 184 ? -22.609 -1.104 4.227 1 54.75 184 LYS A C 1
ATOM 1446 O O . LYS A 1 184 ? -22.609 0.113 4.422 1 54.75 184 LYS A O 1
ATOM 1451 N N . LYS A 1 185 ? -23.688 -1.93 4.086 1 50.5 185 LYS A N 1
ATOM 1452 C CA . LYS A 1 185 ? -24.969 -1.269 4.297 1 50.5 185 LYS A CA 1
ATOM 1453 C C . LYS A 1 185 ? -25.047 -0.64 5.688 1 50.5 185 LYS A C 1
ATOM 1455 O O . LYS A 1 185 ? -25.531 0.482 5.844 1 50.5 185 LYS A O 1
ATOM 1460 N N . LYS A 1 186 ? -24.484 -1.259 6.609 1 45.09 186 LYS A N 1
ATOM 1461 C CA . LYS A 1 186 ? -24.578 -0.772 7.98 1 45.09 186 LYS A CA 1
ATOM 1462 C C . LYS A 1 186 ? -23.625 0.392 8.227 1 45.09 186 LYS A C 1
ATOM 1464 O O . LYS A 1 186 ? -23.938 1.313 8.977 1 45.09 186 LYS A O 1
ATOM 1469 N N . GLN A 1 187 ? -22.484 0.324 7.672 1 48.88 187 GLN A N 1
ATOM 1470 C CA . GLN A 1 187 ? -21.5 1.38 7.859 1 48.88 187 GLN A CA 1
ATOM 1471 C C . GLN A 1 187 ? -21.969 2.693 7.242 1 48.88 187 GLN A C 1
ATOM 1473 O O . GLN A 1 187 ? -21.734 3.768 7.797 1 48.88 187 GLN A O 1
ATOM 1478 N N . VAL A 1 188 ? -22.625 2.623 6.199 1 48.06 188 VAL A N 1
ATOM 1479 C CA . VAL A 1 188 ? -23.219 3.809 5.578 1 48.06 188 VAL A CA 1
ATOM 1480 C C . VAL A 1 188 ? -24.328 4.363 6.469 1 48.06 188 VAL A C 1
ATOM 1482 O O . VAL A 1 188 ? -24.516 5.578 6.547 1 48.06 188 VAL A O 1
ATOM 1485 N N . LEU A 1 189 ? -24.891 3.492 7.133 1 42.06 189 LEU A N 1
ATOM 1486 C CA . LEU A 1 189 ? -26 3.934 7.973 1 42.06 189 LEU A CA 1
ATOM 1487 C C . LEU A 1 189 ? -25.484 4.586 9.25 1 42.06 189 LEU A C 1
ATOM 1489 O O . LEU A 1 189 ? -26.156 5.434 9.836 1 42.06 189 LEU A O 1
ATOM 1493 N N . PHE A 1 190 ? -24.422 4.105 9.688 1 43.78 190 PHE A N 1
ATOM 1494 C CA . PHE A 1 190 ? -23.984 4.652 10.969 1 43.78 190 PHE A CA 1
ATOM 1495 C C . PHE A 1 190 ? -23.031 5.828 10.75 1 43.78 190 PHE A C 1
ATOM 1497 O O . PHE A 1 190 ? -22.641 6.504 11.711 1 43.78 190 PHE A O 1
ATOM 1504 N N . ALA A 1 191 ? -22.609 6.172 9.727 1 41.19 191 ALA A N 1
ATOM 1505 C CA . ALA A 1 191 ? -21.828 7.391 9.516 1 41.19 191 ALA A CA 1
ATOM 1506 C C . ALA A 1 191 ? -22.75 8.594 9.281 1 41.19 191 ALA A C 1
ATOM 1508 O O . ALA A 1 191 ? -23.812 8.453 8.68 1 41.19 191 ALA A O 1
ATOM 1509 N N . MET B 1 1 ? -9.055 27.188 -6.508 1 41.44 1 MET B N 1
ATOM 1510 C CA . MET B 1 1 ? -8.688 25.797 -6.234 1 41.44 1 MET B CA 1
ATOM 1511 C C . MET B 1 1 ? -7.188 25.594 -6.406 1 41.44 1 MET B C 1
ATOM 1513 O O . MET B 1 1 ? -6.711 25.375 -7.523 1 41.44 1 MET B O 1
ATOM 1517 N N . VAL B 1 2 ? -6.367 26.312 -5.938 1 50.09 2 VAL B N 1
ATOM 1518 C CA . VAL B 1 2 ? -5 26.391 -6.438 1 50.09 2 VAL B CA 1
ATOM 1519 C C . VAL B 1 2 ? -4.27 25.078 -6.152 1 50.09 2 VAL B C 1
ATOM 1521 O O . VAL B 1 2 ? -4.172 24.656 -4.996 1 50.09 2 VAL B O 1
ATOM 1524 N N . GLY B 1 3 ? -4.352 24.094 -7.117 1 56.47 3 GLY B N 1
ATOM 1525 C CA . GLY B 1 3 ? -3.666 22.812 -7.188 1 56.47 3 GLY B CA 1
ATOM 1526 C C . GLY B 1 3 ? -2.223 22.891 -6.723 1 56.47 3 GLY B C 1
ATOM 1527 O O . GLY B 1 3 ? -1.596 23.938 -6.781 1 56.47 3 GLY B O 1
ATOM 1528 N N . TRP B 1 4 ? -1.818 22.125 -5.734 1 58.53 4 TRP B N 1
ATOM 1529 C CA . TRP B 1 4 ? -0.459 22.047 -5.207 1 58.53 4 TRP B CA 1
ATOM 1530 C C . TRP B 1 4 ? 0.563 22.344 -6.301 1 58.53 4 TRP B C 1
ATOM 1532 O O . TRP B 1 4 ? 1.631 22.906 -6.027 1 58.53 4 TRP B O 1
ATOM 1542 N N . TRP B 1 5 ? 0.122 22.203 -7.527 1 63.72 5 TRP B N 1
ATOM 1543 C CA . TRP B 1 5 ? 1.088 22.375 -8.609 1 63.72 5 TRP B CA 1
ATOM 1544 C C . TRP B 1 5 ? 1.321 23.844 -8.898 1 63.72 5 TRP B C 1
ATOM 1546 O O . TRP B 1 5 ? 2.297 24.219 -9.555 1 63.72 5 TRP B O 1
ATOM 1556 N N . LYS B 1 6 ? 0.509 24.578 -8.273 1 67.38 6 LYS B N 1
ATOM 1557 C CA . LYS B 1 6 ? 0.684 26.016 -8.516 1 67.38 6 LYS B CA 1
ATOM 1558 C C . LYS B 1 6 ? 1.625 26.625 -7.484 1 67.38 6 LYS B C 1
ATOM 1560 O O . LYS B 1 6 ? 2.15 27.719 -7.691 1 67.38 6 LYS B O 1
ATOM 1565 N N . ASN B 1 7 ? 1.812 25.875 -6.453 1 79.75 7 ASN B N 1
ATOM 1566 C CA . ASN B 1 7 ? 2.773 26.312 -5.453 1 79.75 7 ASN B CA 1
ATOM 1567 C C . ASN B 1 7 ? 4.164 25.75 -5.719 1 79.75 7 ASN B C 1
ATOM 1569 O O . ASN B 1 7 ? 4.457 24.609 -5.355 1 79.75 7 ASN B O 1
ATOM 1573 N N . ASN B 1 8 ? 4.984 26.531 -6.312 1 81.44 8 ASN B N 1
ATOM 1574 C CA . ASN B 1 8 ? 6.309 26.109 -6.758 1 81.44 8 ASN B CA 1
ATOM 1575 C C . ASN B 1 8 ? 7.148 25.578 -5.602 1 81.44 8 ASN B C 1
ATOM 1577 O O . ASN B 1 8 ? 7.93 24.641 -5.777 1 81.44 8 ASN B O 1
ATOM 1581 N N . ARG B 1 9 ? 7.02 26.125 -4.535 1 84.94 9 ARG B N 1
ATOM 1582 C CA . ARG B 1 9 ? 7.77 25.656 -3.369 1 84.94 9 ARG B CA 1
ATOM 1583 C C . ARG B 1 9 ? 7.391 24.234 -3 1 84.94 9 ARG B C 1
ATOM 1585 O O . ARG B 1 9 ? 8.266 23.391 -2.779 1 84.94 9 ARG B O 1
ATOM 1592 N N . GLU B 1 10 ? 6.133 23.969 -2.984 1 87.94 10 GLU B N 1
ATOM 1593 C CA . GLU B 1 10 ? 5.66 22.641 -2.621 1 87.94 10 GLU B CA 1
ATOM 1594 C C . GLU B 1 10 ? 6.078 21.609 -3.66 1 87.94 10 GLU B C 1
ATOM 1596 O O . GLU B 1 10 ? 6.488 20.5 -3.311 1 87.94 10 GLU B O 1
ATOM 1601 N N . VAL B 1 11 ? 6.016 22.062 -4.871 1 87.5 11 VAL B N 1
ATOM 1602 C CA . VAL B 1 11 ? 6.391 21.156 -5.953 1 87.5 11 VAL B CA 1
ATOM 1603 C C . VAL B 1 11 ? 7.867 20.797 -5.832 1 87.5 11 VAL B C 1
ATOM 1605 O O . VAL B 1 11 ? 8.234 19.625 -5.977 1 87.5 11 VAL B O 1
ATOM 1608 N N . ARG B 1 12 ? 8.688 21.688 -5.582 1 89.56 12 ARG B N 1
ATOM 1609 C CA . ARG B 1 12 ? 10.125 21.453 -5.457 1 89.56 12 ARG B CA 1
ATOM 1610 C C . ARG B 1 12 ? 10.438 20.562 -4.266 1 89.56 12 ARG B C 1
ATOM 1612 O O . ARG B 1 12 ? 11.242 19.641 -4.371 1 89.56 12 ARG B O 1
ATOM 1619 N N . LEU B 1 13 ? 9.781 20.781 -3.207 1 89.44 13 LEU B N 1
ATOM 1620 C CA . LEU B 1 13 ? 9.992 19.984 -1.997 1 89.44 13 LEU B CA 1
ATOM 1621 C C . LEU B 1 13 ? 9.547 18.547 -2.199 1 89.44 13 LEU B C 1
ATOM 1623 O O . LEU B 1 13 ? 10.258 17.609 -1.817 1 89.44 13 LEU B O 1
ATOM 1627 N N . LEU B 1 14 ? 8.445 18.469 -2.848 1 91.44 14 LEU B N 1
ATOM 1628 C CA . LEU B 1 14 ? 7.914 17.141 -3.104 1 91.44 14 LEU B CA 1
ATOM 1629 C C . LEU B 1 14 ? 8.805 16.375 -4.082 1 91.44 14 LEU B C 1
ATOM 1631 O O . LEU B 1 14 ? 9.086 15.195 -3.885 1 91.44 14 LEU B O 1
ATOM 1635 N N . ALA B 1 15 ? 9.242 17.094 -5.035 1 91.62 15 ALA B N 1
ATOM 1636 C CA . ALA B 1 15 ? 10.109 16.469 -6.023 1 91.62 15 ALA B CA 1
ATOM 1637 C C . ALA B 1 15 ? 11.422 16.016 -5.391 1 91.62 15 ALA B C 1
ATOM 1639 O O . ALA B 1 15 ? 11.898 14.906 -5.652 1 91.62 15 ALA B O 1
ATOM 1640 N N . HIS B 1 16 ? 12.008 16.812 -4.609 1 92.19 16 HIS B N 1
ATOM 1641 C CA . HIS B 1 16 ? 13.266 16.516 -3.941 1 92.19 16 HIS B CA 1
ATOM 1642 C C . HIS B 1 16 ? 13.117 15.312 -3.01 1 92.19 16 HIS B C 1
ATOM 1644 O O . HIS B 1 16 ? 14.062 14.547 -2.832 1 92.19 16 HIS B O 1
ATOM 1650 N N . LEU B 1 17 ? 11.984 15.164 -2.471 1 93.81 17 LEU B N 1
ATOM 1651 C CA . LEU B 1 17 ? 11.727 14.086 -1.521 1 93.81 17 LEU B CA 1
ATOM 1652 C C . LEU B 1 17 ? 11.344 12.797 -2.246 1 93.81 17 LEU B C 1
ATOM 1654 O O . LEU B 1 17 ? 11.906 11.734 -1.97 1 93.81 17 LEU B O 1
ATOM 1658 N N . LEU B 1 18 ? 10.461 12.93 -3.258 1 94.88 18 LEU B N 1
ATOM 1659 C CA . LEU B 1 18 ? 9.812 11.75 -3.816 1 94.88 18 LEU B CA 1
ATOM 1660 C C . LEU B 1 18 ? 10.656 11.148 -4.934 1 94.88 18 LEU B C 1
ATOM 1662 O O . LEU B 1 18 ? 10.617 9.938 -5.164 1 94.88 18 LEU B O 1
ATOM 1666 N N . LEU B 1 19 ? 11.461 11.898 -5.535 1 93.69 19 LEU B N 1
ATOM 1667 C CA . LEU B 1 19 ? 12.211 11.367 -6.672 1 93.69 19 LEU B CA 1
ATOM 1668 C C . LEU B 1 19 ? 13.234 10.336 -6.211 1 93.69 19 LEU B C 1
ATOM 1670 O O . LEU B 1 19 ? 13.273 9.219 -6.734 1 93.69 19 LEU B O 1
ATOM 1674 N N . PRO B 1 20 ? 14.039 10.633 -5.184 1 93.31 20 PRO B N 1
ATOM 1675 C CA . PRO B 1 20 ? 14.945 9.594 -4.688 1 93.31 20 PRO B CA 1
ATOM 1676 C C . PRO B 1 20 ? 14.211 8.383 -4.129 1 93.31 20 PRO B C 1
ATOM 1678 O O . PRO B 1 20 ? 14.688 7.254 -4.254 1 93.31 20 PRO B O 1
ATOM 1681 N N . LEU B 1 21 ? 13.109 8.641 -3.594 1 95.06 21 LEU B N 1
ATOM 1682 C CA . LEU B 1 21 ? 12.336 7.535 -3.027 1 95.06 21 LEU B CA 1
ATOM 1683 C C . LEU B 1 21 ? 11.758 6.652 -4.129 1 95.06 21 LEU B C 1
ATOM 1685 O O . LEU B 1 21 ? 11.641 5.438 -3.955 1 95.06 21 LEU B O 1
ATOM 1689 N N . CYS B 1 22 ? 11.438 7.285 -5.23 1 94.38 22 CYS B N 1
ATOM 1690 C CA . CYS B 1 22 ? 10.984 6.508 -6.375 1 94.38 22 CYS B CA 1
ATOM 1691 C C . CYS B 1 22 ? 12.062 5.547 -6.848 1 94.38 22 CYS B C 1
ATOM 1693 O O . CYS B 1 22 ? 11.781 4.387 -7.16 1 94.38 22 CYS B O 1
ATOM 1695 N N . LEU B 1 23 ? 13.203 6.012 -6.832 1 92.94 23 LEU B N 1
ATOM 1696 C CA . LEU B 1 23 ? 14.328 5.164 -7.223 1 92.94 23 LEU B CA 1
ATOM 1697 C C . LEU B 1 23 ? 14.516 4.023 -6.227 1 92.94 23 LEU B C 1
ATOM 1699 O O . LEU B 1 23 ? 14.766 2.885 -6.625 1 92.94 23 LEU B O 1
ATOM 1703 N N . HIS B 1 24 ? 14.375 4.391 -4.988 1 92.88 24 HIS B N 1
ATOM 1704 C CA . HIS B 1 24 ? 14.5 3.377 -3.943 1 92.88 24 HIS B CA 1
ATOM 1705 C C . HIS B 1 24 ? 13.414 2.314 -4.078 1 92.88 24 HIS B C 1
ATOM 1707 O O . HIS B 1 24 ? 13.703 1.116 -4.02 1 92.88 24 HIS B O 1
ATOM 1713 N N . TRP B 1 25 ? 12.188 2.715 -4.336 1 93.31 25 TRP B N 1
ATOM 1714 C CA . TRP B 1 25 ? 11.07 1.782 -4.461 1 93.31 25 TRP B CA 1
ATOM 1715 C C . TRP B 1 25 ? 11.211 0.934 -5.719 1 93.31 25 TRP B C 1
ATOM 1717 O O . TRP B 1 25 ? 10.875 -0.254 -5.715 1 93.31 25 TRP B O 1
ATOM 1727 N N . THR B 1 26 ? 11.664 1.503 -6.703 1 91.25 26 THR B N 1
ATOM 1728 C CA . THR B 1 26 ? 11.898 0.751 -7.93 1 91.25 26 THR B CA 1
ATOM 1729 C C . THR B 1 26 ? 12.961 -0.323 -7.715 1 91.25 26 THR B C 1
ATOM 1731 O O . THR B 1 26 ? 12.773 -1.476 -8.109 1 91.25 26 THR B O 1
ATOM 1734 N N . ALA B 1 27 ? 14.016 0.096 -7.059 1 88.81 27 ALA B N 1
ATOM 1735 C CA . ALA B 1 27 ? 15.094 -0.848 -6.773 1 88.81 27 ALA B CA 1
ATOM 1736 C C . ALA B 1 27 ? 14.602 -1.985 -5.879 1 88.81 27 ALA B C 1
ATOM 1738 O O . ALA B 1 27 ? 14.953 -3.148 -6.098 1 88.81 27 ALA B O 1
ATOM 1739 N N . GLU B 1 28 ? 13.797 -1.652 -4.949 1 89.31 28 GLU B N 1
ATOM 1740 C CA . GLU B 1 28 ? 13.25 -2.658 -4.043 1 89.31 28 GLU B CA 1
ATOM 1741 C C . GLU B 1 28 ? 12.352 -3.643 -4.789 1 89.31 28 GLU B C 1
ATOM 1743 O O . GLU B 1 28 ? 12.438 -4.855 -4.574 1 89.31 28 GLU B O 1
ATOM 1748 N N . GLU B 1 29 ? 11.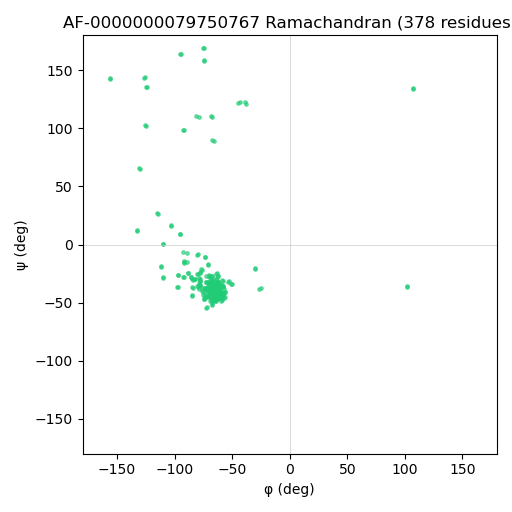578 -3.111 -5.668 1 87.06 29 GLU B N 1
ATOM 1749 C CA . GLU B 1 29 ? 10.648 -3.971 -6.398 1 87.06 29 GLU B CA 1
ATOM 1750 C C . GLU B 1 29 ? 11.391 -4.844 -7.41 1 87.06 29 GLU B C 1
ATOM 1752 O O . GLU B 1 29 ? 11.047 -6.016 -7.594 1 87.06 29 GLU B O 1
ATOM 1757 N N . MET B 1 30 ? 12.305 -4.301 -7.996 1 85.81 30 MET B N 1
ATOM 1758 C CA . MET B 1 30 ? 13.102 -5.059 -8.953 1 85.81 30 MET B CA 1
ATOM 1759 C C . MET B 1 30 ? 13.789 -6.238 -8.281 1 85.81 30 MET B C 1
ATOM 1761 O O . MET B 1 30 ? 13.805 -7.348 -8.812 1 85.81 30 MET B O 1
ATOM 1765 N N . THR B 1 31 ? 14.352 -6.02 -7.176 1 82.88 31 THR B N 1
ATOM 1766 C CA . THR B 1 31 ? 15.078 -7.055 -6.453 1 82.88 31 THR B CA 1
ATOM 1767 C C . THR B 1 31 ? 14.133 -8.156 -5.98 1 82.88 31 THR B C 1
ATOM 1769 O O . THR B 1 31 ? 14.484 -9.336 -5.996 1 82.88 31 THR B O 1
ATOM 1772 N N . HIS B 1 32 ? 12.969 -7.719 -5.605 1 81.19 32 HIS B N 1
ATOM 1773 C CA . HIS B 1 32 ? 11.977 -8.703 -5.18 1 81.19 32 HIS B CA 1
ATOM 1774 C C . HIS B 1 32 ? 11.656 -9.68 -6.305 1 81.19 32 HIS B C 1
ATOM 1776 O O . HIS B 1 32 ? 11.641 -10.891 -6.09 1 81.19 32 HIS B O 1
ATOM 1782 N N . SER B 1 33 ? 11.555 -9.258 -7.488 1 78.25 33 SER B N 1
ATOM 1783 C CA . SER B 1 33 ? 11.195 -10.078 -8.641 1 78.25 33 SER B CA 1
ATOM 1784 C C . SER B 1 33 ? 12.383 -10.906 -9.117 1 78.25 33 SER B C 1
ATOM 1786 O O . SER B 1 33 ? 12.234 -12.086 -9.445 1 78.25 33 SER B O 1
ATOM 1788 N N . VAL B 1 34 ? 13.469 -10.375 -9.016 1 80.56 34 VAL B N 1
ATOM 1789 C CA . VAL B 1 34 ? 14.672 -11.047 -9.508 1 80.56 34 VAL B CA 1
ATOM 1790 C C . VAL B 1 34 ? 15.109 -12.109 -8.508 1 80.56 34 VAL B C 1
ATOM 1792 O O . VAL B 1 34 ? 15.68 -13.133 -8.891 1 80.56 34 VAL B O 1
ATOM 1795 N N . LEU B 1 35 ? 14.844 -11.844 -7.32 1 83.62 35 LEU B N 1
ATOM 1796 C CA . LEU B 1 35 ? 15.297 -12.734 -6.254 1 83.62 35 LEU B CA 1
ATOM 1797 C C . LEU B 1 35 ? 14.727 -14.133 -6.441 1 83.62 35 LEU B C 1
ATOM 1799 O O . LEU B 1 35 ? 15.383 -15.125 -6.113 1 83.62 35 LEU B O 1
ATOM 1803 N N . VAL B 1 36 ? 13.547 -14.297 -6.926 1 80.69 36 VAL B N 1
ATOM 1804 C CA . VAL B 1 36 ? 12.961 -15.617 -7.148 1 80.69 36 VAL B CA 1
ATOM 1805 C C . VAL B 1 36 ? 13.812 -16.391 -8.148 1 80.69 36 VAL B C 1
ATOM 1807 O O . VAL B 1 36 ? 14.094 -17.578 -7.945 1 80.69 36 VAL B O 1
ATOM 1810 N N . ASP B 1 37 ? 14.242 -15.781 -9.109 1 80.75 37 ASP B N 1
ATOM 1811 C CA . ASP B 1 37 ? 15.078 -16.406 -10.125 1 80.75 37 ASP B CA 1
ATOM 1812 C C . ASP B 1 37 ? 16.453 -16.766 -9.562 1 80.75 37 ASP B C 1
ATOM 1814 O O . ASP B 1 37 ? 16.969 -17.859 -9.812 1 80.75 37 ASP B O 1
ATOM 1818 N N . VAL B 1 38 ? 17 -15.836 -8.867 1 84.88 38 VAL B N 1
ATOM 1819 C CA . VAL B 1 38 ? 18.328 -16.047 -8.281 1 84.88 38 VAL B CA 1
ATOM 1820 C C . VAL B 1 38 ? 18.266 -17.219 -7.297 1 84.88 38 VAL B C 1
ATOM 1822 O O . VAL B 1 38 ? 19.188 -18.047 -7.266 1 84.88 38 VAL B O 1
ATOM 1825 N N . THR B 1 39 ? 17.234 -17.281 -6.547 1 89.56 39 THR B N 1
ATOM 1826 C CA . THR B 1 39 ? 17.062 -18.344 -5.566 1 89.56 39 THR B CA 1
ATOM 1827 C C . THR B 1 39 ? 16.859 -19.688 -6.258 1 89.56 39 THR B C 1
ATOM 1829 O O . THR B 1 39 ? 17.422 -20.688 -5.828 1 89.56 39 THR B O 1
ATOM 1832 N N . THR B 1 40 ? 16.094 -19.688 -7.312 1 87.75 40 THR B N 1
ATOM 1833 C CA . THR B 1 40 ? 15.867 -20.922 -8.062 1 87.75 40 THR B CA 1
ATOM 1834 C C . THR B 1 40 ? 17.172 -21.438 -8.664 1 87.75 40 THR B C 1
ATOM 1836 O O . THR B 1 40 ? 17.469 -22.625 -8.602 1 87.75 40 THR B O 1
ATOM 1839 N N . ASN B 1 41 ? 17.938 -20.562 -9.172 1 87.44 41 ASN B N 1
ATOM 1840 C CA . ASN B 1 41 ? 19.203 -20.938 -9.781 1 87.44 41 ASN B CA 1
ATOM 1841 C C . ASN B 1 41 ? 20.188 -21.453 -8.734 1 87.44 41 ASN B C 1
ATOM 1843 O O . ASN B 1 41 ? 21 -22.344 -9.016 1 87.44 41 ASN B O 1
ATOM 1847 N N . ALA B 1 42 ? 20.125 -20.953 -7.586 1 90.5 42 ALA B N 1
ATOM 1848 C CA . ALA B 1 42 ? 21.047 -21.328 -6.52 1 90.5 42 ALA B CA 1
ATOM 1849 C C . ALA B 1 42 ? 20.641 -22.641 -5.879 1 90.5 42 ALA B C 1
ATOM 1851 O O . ALA B 1 42 ? 21.484 -23.484 -5.566 1 90.5 42 ALA B O 1
ATOM 1852 N N . LEU B 1 43 ? 19.344 -22.812 -5.773 1 90.81 43 LEU B N 1
ATOM 1853 C CA . LEU B 1 43 ? 18.859 -23.969 -5.016 1 90.81 43 LEU B CA 1
ATOM 1854 C C . LEU B 1 43 ? 18.516 -25.125 -5.945 1 90.81 43 LEU B C 1
ATOM 1856 O O . LEU B 1 43 ? 18.625 -26.297 -5.562 1 90.81 43 LEU B O 1
ATOM 1860 N N . CYS B 1 44 ? 17.969 -24.75 -7.121 1 90.44 44 CYS B N 1
ATOM 1861 C CA . CYS B 1 44 ? 17.562 -25.75 -8.102 1 90.44 44 CYS B CA 1
ATOM 1862 C C . CYS B 1 44 ? 18.125 -25.422 -9.477 1 90.44 44 CYS B C 1
ATOM 1864 O O . CYS B 1 44 ? 17.375 -25.125 -10.406 1 90.44 44 CYS B O 1
ATOM 1866 N N . PRO B 1 45 ? 19.359 -25.422 -9.711 1 81.5 45 PRO B N 1
ATOM 1867 C CA . PRO B 1 45 ? 20 -24.938 -10.938 1 81.5 45 PRO B CA 1
ATOM 1868 C C . PRO B 1 45 ? 19.406 -25.562 -12.195 1 81.5 45 PRO B C 1
ATOM 1870 O O . PRO B 1 45 ? 19.375 -24.922 -13.25 1 81.5 45 PRO B O 1
ATOM 1873 N N . ALA B 1 46 ? 18.938 -26.719 -12.234 1 79.81 46 ALA B N 1
ATOM 1874 C CA . ALA B 1 46 ? 18.5 -27.344 -13.477 1 79.81 46 ALA B CA 1
ATOM 1875 C C . ALA B 1 46 ? 16.984 -27.344 -13.578 1 79.81 46 ALA B C 1
ATOM 1877 O O . ALA B 1 46 ? 16.406 -28 -14.453 1 79.81 46 ALA B O 1
ATOM 1878 N N . GLN B 1 47 ? 16.484 -26.531 -12.758 1 78.94 47 GLN B N 1
ATOM 1879 C CA . GLN B 1 47 ? 15.023 -26.562 -12.766 1 78.94 47 GLN B CA 1
ATOM 1880 C C . GLN B 1 47 ? 14.445 -25.172 -12.969 1 78.94 47 GLN B C 1
ATOM 1882 O O . GLN B 1 47 ? 15.062 -24.172 -12.578 1 78.94 47 GLN B O 1
ATOM 1887 N N . SER B 1 48 ? 13.383 -25.047 -13.672 1 78.19 48 SER B N 1
ATOM 1888 C CA . SER B 1 48 ? 12.703 -23.781 -13.898 1 78.19 48 SER B CA 1
ATOM 1889 C C . SER B 1 48 ? 11.867 -23.375 -12.688 1 78.19 48 SER B C 1
ATOM 1891 O O . SER B 1 48 ? 11.648 -22.188 -12.445 1 78.19 48 SER B O 1
ATOM 1893 N N . THR B 1 49 ? 11.438 -24.375 -12.039 1 77 49 THR B N 1
ATOM 1894 C CA . THR B 1 49 ? 10.68 -24.094 -10.828 1 77 49 THR B CA 1
ATOM 1895 C C . THR B 1 49 ? 11.305 -24.812 -9.625 1 77 49 THR B C 1
ATOM 1897 O O . THR B 1 49 ? 11.797 -25.938 -9.75 1 77 49 THR B O 1
ATOM 1900 N N . CYS B 1 50 ? 11.375 -23.984 -8.562 1 85.38 50 CYS B N 1
ATOM 1901 C CA . CYS B 1 50 ? 11.961 -24.516 -7.34 1 85.38 50 CYS B CA 1
ATOM 1902 C C . CYS B 1 50 ? 11.008 -24.359 -6.164 1 85.38 50 CYS B C 1
ATOM 1904 O O . CYS B 1 50 ? 10.797 -23.25 -5.676 1 85.38 50 CYS B O 1
ATOM 1906 N N . PRO B 1 51 ? 10.344 -25.453 -5.789 1 84.31 51 PRO B N 1
ATOM 1907 C CA . PRO B 1 51 ? 9.422 -25.375 -4.652 1 84.31 51 PRO B CA 1
ATOM 1908 C C . PRO B 1 51 ? 10.055 -24.734 -3.418 1 84.31 51 PRO B C 1
ATOM 1910 O O . PRO B 1 51 ? 9.383 -24.016 -2.678 1 84.31 51 PRO B O 1
ATOM 1913 N N . GLN B 1 52 ? 11.281 -24.953 -3.252 1 87.62 52 GLN B N 1
ATOM 1914 C CA . GLN B 1 52 ? 11.977 -24.391 -2.096 1 87.62 52 GLN B CA 1
ATOM 1915 C C . GLN B 1 52 ? 12.039 -22.875 -2.18 1 87.62 52 GLN B C 1
ATOM 1917 O O . GLN B 1 52 ? 11.914 -22.172 -1.164 1 87.62 52 GLN B O 1
ATOM 1922 N N . ALA B 1 53 ? 12.18 -22.344 -3.354 1 86.69 53 ALA B N 1
ATOM 1923 C CA . ALA B 1 53 ? 12.211 -20.891 -3.555 1 86.69 53 ALA B CA 1
ATOM 1924 C C . ALA B 1 53 ? 10.852 -20.266 -3.26 1 86.69 53 ALA B C 1
ATOM 1926 O O . ALA B 1 53 ? 10.773 -19.203 -2.639 1 86.69 53 ALA B O 1
ATOM 1927 N N . ILE B 1 54 ? 9.875 -20.969 -3.615 1 80.75 54 ILE B N 1
ATOM 1928 C CA . ILE B 1 54 ? 8.516 -20.5 -3.385 1 80.75 54 ILE B CA 1
ATOM 1929 C C . ILE B 1 54 ? 8.219 -20.484 -1.889 1 80.75 54 ILE B C 1
ATOM 1931 O O . ILE B 1 54 ? 7.641 -19.531 -1.367 1 80.75 54 ILE B O 1
ATOM 1935 N N . TYR B 1 55 ? 8.641 -21.531 -1.302 1 85.12 55 TYR B N 1
ATOM 1936 C CA . TYR B 1 55 ? 8.414 -21.641 0.134 1 85.12 55 TYR B CA 1
ATOM 1937 C C . TYR B 1 55 ? 9.172 -20.562 0.896 1 85.12 55 TYR B C 1
ATOM 1939 O O . TYR B 1 55 ? 8.617 -19.938 1.799 1 85.12 55 TYR B O 1
ATOM 1947 N N . LEU B 1 56 ? 10.383 -20.297 0.524 1 90.06 56 LEU B N 1
ATOM 1948 C CA . LEU B 1 56 ? 11.195 -19.281 1.195 1 90.06 56 LEU B CA 1
ATOM 1949 C C . LEU B 1 56 ? 10.602 -17.891 1.01 1 90.06 56 LEU B C 1
ATOM 1951 O O . LEU B 1 56 ? 10.562 -17.094 1.953 1 90.06 56 LEU B O 1
ATOM 1955 N N . ASN B 1 57 ? 10.148 -17.609 -0.201 1 86.88 57 ASN B N 1
ATOM 1956 C CA . ASN B 1 57 ? 9.516 -16.328 -0.47 1 86.88 57 ASN B CA 1
ATOM 1957 C C . ASN B 1 57 ? 8.234 -16.156 0.345 1 86.88 57 ASN B C 1
ATOM 1959 O O . ASN B 1 57 ? 7.988 -15.078 0.902 1 86.88 57 ASN B O 1
ATOM 1963 N N . GLY B 1 58 ? 7.43 -17.156 0.432 1 84.44 58 GLY B N 1
ATOM 1964 C CA . GLY B 1 58 ? 6.215 -17.125 1.228 1 84.44 58 GLY B CA 1
ATOM 1965 C C . 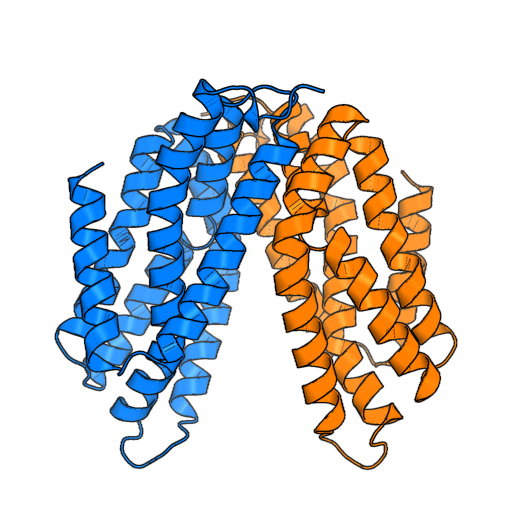GLY B 1 58 ? 6.473 -16.938 2.709 1 84.44 58 GLY B C 1
ATOM 1966 O O . GLY B 1 58 ? 5.793 -16.156 3.369 1 84.44 58 GLY B O 1
ATOM 1967 N N . LEU B 1 59 ? 7.457 -17.656 3.135 1 90.31 59 LEU B N 1
ATOM 1968 C CA . LEU B 1 59 ? 7.828 -17.547 4.543 1 90.31 59 LEU B CA 1
ATOM 1969 C C . LEU B 1 59 ? 8.312 -16.141 4.867 1 90.31 59 LEU B C 1
ATOM 1971 O O . LEU B 1 59 ? 7.965 -15.586 5.914 1 90.31 59 LEU B O 1
ATOM 1975 N N . GLN B 1 60 ? 9.07 -15.602 3.975 1 91.75 60 GLN B N 1
ATOM 1976 C CA . GLN B 1 60 ? 9.555 -14.242 4.18 1 91.75 60 GLN B CA 1
ATOM 1977 C C . GLN B 1 60 ? 8.398 -13.242 4.215 1 91.75 60 GLN B C 1
ATOM 1979 O O . GLN B 1 60 ? 8.32 -12.406 5.113 1 91.75 60 GLN B O 1
ATOM 1984 N N . GLN B 1 61 ? 7.531 -13.383 3.279 1 86.69 61 GLN B N 1
ATOM 1985 C CA . GLN B 1 61 ? 6.418 -12.445 3.193 1 86.69 61 GLN B CA 1
ATOM 1986 C C . GLN B 1 61 ? 5.512 -12.547 4.418 1 86.69 61 GLN B C 1
ATOM 1988 O O . GLN B 1 61 ? 5.051 -11.539 4.945 1 86.69 61 GLN B O 1
ATOM 1993 N N . THR B 1 62 ? 5.309 -13.742 4.863 1 86 62 THR B N 1
ATOM 1994 C CA . THR B 1 62 ? 4.465 -13.953 6.031 1 86 62 THR B CA 1
ATOM 1995 C C . THR B 1 62 ? 5.125 -13.398 7.285 1 86 62 THR B C 1
ATOM 1997 O O . THR B 1 62 ? 4.48 -12.695 8.07 1 86 62 THR B O 1
ATOM 2000 N N . THR B 1 63 ? 6.332 -13.695 7.445 1 91.88 63 THR B N 1
ATOM 2001 C CA . THR B 1 63 ? 7.07 -13.227 8.609 1 91.88 63 THR B CA 1
ATOM 2002 C C . THR B 1 63 ? 7.145 -11.703 8.633 1 91.88 63 THR B C 1
ATOM 2004 O O . THR B 1 63 ? 6.871 -11.078 9.656 1 91.88 63 THR B O 1
ATOM 2007 N N . VAL B 1 64 ? 7.449 -11.164 7.512 1 91.56 64 VAL B N 1
ATOM 2008 C CA . VAL B 1 64 ? 7.551 -9.711 7.418 1 91.56 64 VAL B CA 1
ATOM 2009 C C . VAL B 1 64 ? 6.188 -9.078 7.703 1 91.56 64 VAL B C 1
ATOM 2011 O O . VAL B 1 64 ? 6.09 -8.109 8.461 1 91.56 64 VAL B O 1
ATOM 2014 N N . GLY B 1 65 ? 5.203 -9.633 7.078 1 86.56 65 GLY B N 1
ATOM 2015 C CA . GLY B 1 65 ? 3.857 -9.109 7.273 1 86.56 65 GLY B CA 1
ATOM 2016 C C . GLY B 1 65 ? 3.436 -9.086 8.734 1 86.56 65 GLY B C 1
ATOM 2017 O O . GLY B 1 65 ? 2.926 -8.078 9.219 1 86.56 65 GLY B O 1
ATOM 2018 N N . ILE B 1 66 ? 3.713 -10.023 9.469 1 86.94 66 ILE B N 1
ATOM 2019 C CA . ILE B 1 66 ? 3.293 -10.164 10.859 1 86.94 66 ILE B CA 1
ATOM 2020 C C . ILE B 1 66 ? 4.086 -9.195 11.734 1 86.94 66 ILE B C 1
ATOM 2022 O O . ILE B 1 66 ? 3.51 -8.461 12.539 1 86.94 66 ILE B O 1
ATOM 2026 N N . PHE B 1 67 ? 5.324 -9.125 11.562 1 91.5 67 PHE B N 1
ATOM 2027 C CA . PHE B 1 67 ? 6.176 -8.375 12.477 1 91.5 67 PHE B CA 1
ATOM 2028 C C . PHE B 1 67 ? 6.16 -6.891 12.141 1 91.5 67 PHE B C 1
ATOM 2030 O O . PHE B 1 67 ? 6.273 -6.043 13.031 1 91.5 67 PHE B O 1
ATOM 2037 N N . LYS B 1 68 ? 5.949 -6.648 10.812 1 88.56 68 LYS B N 1
ATOM 2038 C CA . LYS B 1 68 ? 5.992 -5.23 10.461 1 88.56 68 LYS B CA 1
ATOM 2039 C C . LYS B 1 68 ? 4.812 -4.48 11.07 1 88.56 68 LYS B C 1
ATOM 2041 O O . LYS B 1 68 ? 4.91 -3.289 11.367 1 88.56 68 LYS B O 1
ATOM 2046 N N . MET B 1 69 ? 3.746 -5.152 11.297 1 86.44 69 MET B N 1
ATOM 2047 C CA . MET B 1 69 ? 2.564 -4.539 11.891 1 86.44 69 MET B CA 1
ATOM 2048 C C . MET B 1 69 ? 2.883 -3.979 13.273 1 86.44 69 MET B C 1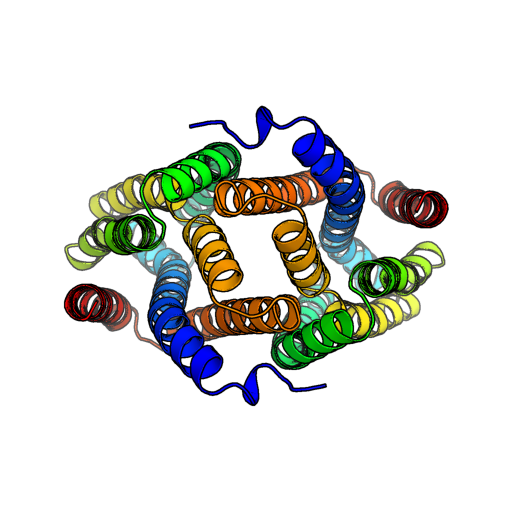
ATOM 2050 O O . MET B 1 69 ? 2.379 -2.92 13.656 1 86.44 69 MET B O 1
ATOM 2054 N N . ALA B 1 70 ? 3.697 -4.637 13.969 1 87.25 70 ALA B N 1
ATOM 2055 C CA . ALA B 1 70 ? 4.074 -4.207 15.312 1 87.25 70 ALA B CA 1
ATOM 2056 C C . ALA B 1 70 ? 5.195 -3.176 15.266 1 87.25 70 ALA B C 1
ATOM 2058 O O . ALA B 1 70 ? 5.246 -2.264 16.094 1 87.25 70 ALA B O 1
ATOM 2059 N N . VAL B 1 71 ? 6.008 -3.227 14.336 1 92.19 71 VAL B N 1
ATOM 2060 C CA . VAL B 1 71 ? 7.215 -2.404 14.273 1 92.19 71 VAL B CA 1
ATOM 2061 C C . VAL B 1 71 ? 6.883 -1.047 13.656 1 92.19 71 VAL B C 1
ATOM 2063 O O . VAL B 1 71 ? 7.48 -0.031 14.023 1 92.19 71 VAL B O 1
ATOM 2066 N N . LEU B 1 72 ? 5.871 -1.012 12.82 1 91.69 72 LEU B N 1
ATOM 2067 C CA . LEU B 1 72 ? 5.527 0.191 12.062 1 91.69 72 LEU B CA 1
ATOM 2068 C C . LEU B 1 72 ? 5.215 1.35 13.008 1 91.69 72 LEU B C 1
ATOM 2070 O O . LEU B 1 72 ? 5.828 2.414 12.914 1 91.69 72 LEU B O 1
ATOM 2074 N N . PRO B 1 73 ? 4.395 1.146 14.008 1 89.44 73 PRO B N 1
ATOM 2075 C CA . PRO B 1 73 ? 4.07 2.254 14.906 1 89.44 73 PRO B CA 1
ATOM 2076 C C . PRO B 1 73 ? 5.262 2.697 15.75 1 89.44 73 PRO B C 1
ATOM 2078 O O . PRO B 1 73 ? 5.406 3.885 16.062 1 89.44 73 PRO B O 1
ATOM 2081 N N . VAL B 1 74 ? 6.055 1.751 16.031 1 91.25 74 VAL B N 1
ATOM 2082 C CA . VAL B 1 74 ? 7.238 2.061 16.828 1 91.25 74 VAL B CA 1
ATOM 2083 C C . VAL B 1 74 ? 8.195 2.938 16.016 1 91.25 74 VAL B C 1
ATOM 2085 O O . VAL B 1 74 ? 8.664 3.965 16.5 1 91.25 74 VAL B O 1
ATOM 2088 N N . LEU B 1 75 ? 8.359 2.6 14.82 1 92.75 75 LEU B N 1
ATOM 2089 C CA . LEU B 1 75 ? 9.273 3.363 13.977 1 92.75 75 LEU B CA 1
ATOM 2090 C C . LEU B 1 75 ? 8.695 4.738 13.656 1 92.75 75 LEU B C 1
ATOM 2092 O O . LEU B 1 75 ? 9.438 5.723 13.578 1 92.75 75 LEU B O 1
ATOM 2096 N N . GLY B 1 76 ? 7.426 4.727 13.461 1 92.81 76 GLY B N 1
ATOM 2097 C CA . GLY B 1 76 ? 6.781 6.02 13.297 1 92.81 76 GLY B CA 1
ATOM 2098 C C . GLY B 1 76 ? 6.992 6.949 14.469 1 92.81 76 GLY B C 1
ATOM 2099 O O . GLY B 1 76 ? 7.316 8.125 14.289 1 92.81 76 GLY B O 1
ATOM 2100 N N . GLN B 1 77 ? 6.883 6.402 15.648 1 92.12 77 GLN B N 1
ATOM 2101 C CA . GLN B 1 77 ? 7.066 7.191 16.859 1 92.12 77 GLN B CA 1
ATOM 2102 C C . GLN B 1 77 ? 8.516 7.652 17 1 92.12 77 GLN B C 1
ATOM 2104 O O . GLN B 1 77 ? 8.773 8.789 17.391 1 92.12 77 GLN B O 1
ATOM 2109 N N . LEU B 1 78 ? 9.375 6.832 16.734 1 92.56 78 LEU B N 1
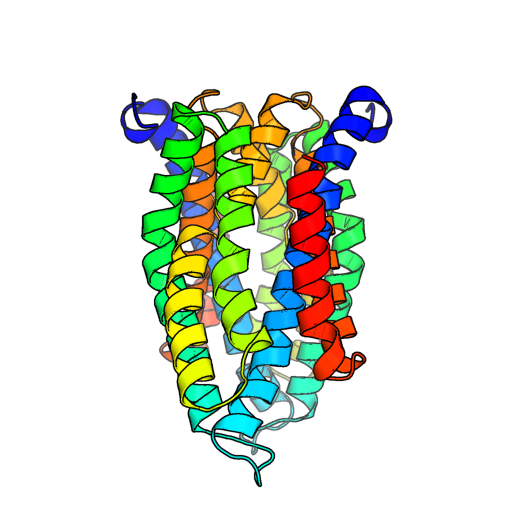ATOM 2110 C CA . LEU B 1 78 ? 10.797 7.172 16.812 1 92.56 78 LEU B CA 1
ATOM 2111 C C . LEU B 1 78 ? 11.148 8.297 15.852 1 92.56 78 LEU B C 1
ATOM 2113 O O . LEU B 1 78 ? 11.938 9.18 16.188 1 92.56 78 LEU B O 1
ATOM 2117 N N . SER B 1 79 ? 10.555 8.219 14.664 1 94.44 79 SER B N 1
ATOM 2118 C CA . SER B 1 79 ? 10.797 9.266 13.68 1 94.44 79 SER B CA 1
ATOM 2119 C C . SER B 1 79 ? 10.203 10.594 14.133 1 94.44 79 SER B C 1
ATOM 2121 O O . SER B 1 79 ? 10.766 11.656 13.859 1 94.44 79 SER B O 1
ATOM 2123 N N . ASP B 1 80 ? 9.109 10.5 14.852 1 93.81 80 ASP B N 1
ATOM 2124 C CA . ASP B 1 80 ? 8.484 11.703 15.398 1 93.81 80 ASP B CA 1
ATOM 2125 C C . ASP B 1 80 ? 9.359 12.328 16.484 1 93.81 80 ASP B C 1
ATOM 2127 O O . ASP B 1 80 ? 9.461 13.555 16.578 1 93.81 80 ASP B O 1
ATOM 2131 N N . ASP B 1 81 ? 10 11.523 17.203 1 92.44 81 ASP B N 1
ATOM 2132 C CA . ASP B 1 81 ? 10.773 11.969 18.359 1 92.44 81 ASP B CA 1
ATOM 2133 C C . ASP B 1 81 ? 12.164 12.438 17.938 1 92.44 81 ASP B C 1
ATOM 2135 O O . ASP B 1 81 ? 12.711 13.375 18.516 1 92.44 81 ASP B O 1
ATOM 2139 N N . HIS B 1 82 ? 12.727 11.781 17 1 92.19 82 HIS B N 1
ATOM 2140 C CA . HIS B 1 82 ? 14.141 12.016 16.719 1 92.19 82 HIS B CA 1
ATOM 2141 C C . HIS B 1 82 ? 14.328 12.734 15.383 1 92.19 82 HIS B C 1
ATOM 2143 O O . HIS B 1 82 ? 15.461 13 14.977 1 92.19 82 HIS B O 1
ATOM 2149 N N . GLY B 1 83 ? 13.367 13.039 14.719 1 93.19 83 GLY B N 1
ATOM 2150 C CA . GLY B 1 83 ? 13.445 13.758 13.453 1 93.19 83 GLY B CA 1
ATOM 2151 C C . GLY B 1 83 ? 13.148 12.875 12.258 1 93.19 83 GLY B C 1
ATOM 2152 O O . GLY B 1 83 ? 13.734 11.805 12.102 1 93.19 83 GLY B O 1
ATOM 2153 N N . ARG B 1 84 ? 12.391 13.32 11.406 1 93.44 84 ARG B N 1
ATOM 2154 C CA . ARG B 1 84 ? 11.891 12.531 10.281 1 93.44 84 ARG B CA 1
ATOM 2155 C C . ARG B 1 84 ? 12.969 12.359 9.219 1 93.44 84 ARG B C 1
ATOM 2157 O O . ARG B 1 84 ? 13.164 11.258 8.695 1 93.44 84 ARG B O 1
ATOM 2164 N N . LYS B 1 85 ? 13.727 13.414 8.969 1 91.62 85 LYS B N 1
ATOM 2165 C CA . LYS B 1 85 ? 14.711 13.359 7.891 1 91.62 85 LYS B CA 1
ATOM 2166 C C . LYS B 1 85 ? 15.836 12.375 8.219 1 91.62 85 LYS B C 1
ATOM 2168 O O . LYS B 1 85 ? 16.125 11.469 7.434 1 91.62 85 LYS B O 1
ATOM 2173 N N . PRO B 1 86 ? 16.422 12.516 9.336 1 93.69 86 PRO B N 1
ATOM 2174 C CA . PRO B 1 86 ? 17.5 11.57 9.656 1 93.69 86 PRO B CA 1
ATOM 2175 C C . PRO B 1 86 ? 17 10.133 9.766 1 93.69 86 PRO B C 1
ATOM 2177 O O . PRO B 1 86 ? 17.703 9.195 9.359 1 93.69 86 PRO B O 1
ATOM 2180 N N . PHE B 1 87 ? 15.859 9.953 10.281 1 94.12 87 PHE B N 1
ATOM 2181 C CA . PHE B 1 87 ? 15.328 8.602 10.438 1 94.12 87 PHE B CA 1
ATOM 2182 C C . PHE B 1 87 ? 15.016 7.988 9.078 1 94.12 87 PHE B C 1
ATOM 2184 O O . PHE B 1 87 ? 15.258 6.797 8.859 1 94.12 87 PHE B O 1
ATOM 2191 N N . LEU B 1 88 ? 14.453 8.82 8.203 1 93.06 88 LEU B N 1
ATOM 2192 C CA . LEU B 1 88 ? 14.164 8.367 6.848 1 93.06 88 LEU B CA 1
ATOM 2193 C C . LEU B 1 88 ? 15.438 7.957 6.121 1 93.06 88 LEU B C 1
ATOM 2195 O O . LEU B 1 88 ? 15.492 6.891 5.504 1 93.06 88 LEU B O 1
ATOM 2199 N N . LEU B 1 89 ? 16.469 8.75 6.273 1 92 89 LEU B N 1
ATOM 2200 C CA . LEU B 1 89 ? 17.734 8.461 5.621 1 92 89 LEU B CA 1
ATOM 2201 C C . LEU B 1 89 ? 18.359 7.188 6.188 1 92 89 LEU B C 1
ATOM 2203 O O . LEU B 1 89 ? 18.906 6.375 5.438 1 92 89 LEU B O 1
ATOM 2207 N N . PHE B 1 90 ? 18.219 7.008 7.441 1 92.69 90 PHE B N 1
ATOM 2208 C CA . PHE B 1 90 ? 18.734 5.82 8.102 1 92.69 90 PHE B CA 1
ATOM 2209 C C . PHE B 1 90 ? 18.031 4.566 7.605 1 92.69 90 PHE B C 1
ATOM 2211 O O . PHE B 1 90 ? 18.688 3.582 7.242 1 92.69 90 PHE B O 1
ATOM 2218 N N . THR B 1 91 ? 16.734 4.613 7.566 1 92.56 91 THR B N 1
ATOM 2219 C CA . THR B 1 91 ? 15.945 3.441 7.184 1 92.56 91 THR B CA 1
ATOM 2220 C C . THR B 1 91 ? 16.219 3.061 5.73 1 92.56 91 THR B C 1
ATOM 2222 O O . THR B 1 91 ? 16.406 1.885 5.418 1 92.56 91 THR B O 1
ATOM 2225 N N . VAL B 1 92 ? 16.297 4.039 4.871 1 93.12 92 VAL B N 1
ATOM 2226 C CA . VAL B 1 92 ? 16.531 3.787 3.455 1 93.12 92 VAL B CA 1
ATOM 2227 C C . VAL B 1 92 ? 17.922 3.18 3.26 1 93.12 92 VAL B C 1
ATOM 2229 O O . VAL B 1 92 ? 18.109 2.279 2.438 1 93.12 92 VAL B O 1
ATOM 2232 N N . SER B 1 93 ? 18.875 3.543 4.082 1 93.56 93 SER B N 1
ATOM 2233 C CA . SER B 1 93 ? 20.266 3.125 3.934 1 93.56 93 SER B CA 1
ATOM 2234 C C . SER B 1 93 ? 20.469 1.688 4.398 1 93.56 93 SER B C 1
ATOM 2236 O O . SER B 1 93 ? 21.422 1.02 3.982 1 93.56 93 SER B O 1
ATOM 2238 N N . THR B 1 94 ? 19.578 1.212 5.207 1 93.25 94 THR B N 1
ATOM 2239 C CA . THR B 1 94 ? 19.75 -0.124 5.766 1 93.25 94 THR B CA 1
ATOM 2240 C C . THR B 1 94 ? 19.547 -1.19 4.691 1 93.25 94 THR B C 1
ATOM 2242 O O . THR B 1 94 ? 19.969 -2.338 4.859 1 93.25 94 THR B O 1
ATOM 2245 N N . SER B 1 95 ? 18.938 -0.838 3.592 1 89.81 95 SER B N 1
ATOM 2246 C CA . SER B 1 95 ? 18.656 -1.801 2.531 1 89.81 95 SER B CA 1
ATOM 2247 C C . SER B 1 95 ? 19.922 -2.164 1.766 1 89.81 95 SER B C 1
ATOM 2249 O O . SER B 1 95 ? 19.938 -3.146 1.021 1 89.81 95 SER B O 1
ATOM 2251 N N . ILE B 1 96 ? 20.953 -1.457 1.999 1 90.12 96 ILE B N 1
ATOM 2252 C CA . ILE B 1 96 ? 22.203 -1.689 1.291 1 90.12 96 ILE B CA 1
ATOM 2253 C C . ILE B 1 96 ? 22.828 -3.008 1.752 1 90.12 96 ILE B C 1
ATOM 2255 O O . ILE B 1 96 ? 23.438 -3.723 0.958 1 90.12 96 ILE B O 1
ATOM 2259 N N . PHE B 1 97 ? 22.578 -3.426 2.902 1 92.44 97 PHE B N 1
ATOM 2260 C CA . PHE B 1 97 ? 23.266 -4.562 3.502 1 92.44 97 PHE B CA 1
ATOM 2261 C C . PHE B 1 97 ? 22.828 -5.867 2.848 1 92.44 97 PHE B C 1
ATOM 2263 O O . PHE B 1 97 ? 23.656 -6.621 2.342 1 92.44 97 PHE B O 1
ATOM 2270 N N . PRO B 1 98 ? 21.516 -6.125 2.812 1 92.94 98 PRO B N 1
ATOM 2271 C CA . PRO B 1 98 ? 21.125 -7.363 2.133 1 92.94 98 PRO B CA 1
ATOM 2272 C C . PRO B 1 98 ? 21.5 -7.359 0.65 1 92.94 98 PRO B C 1
ATOM 2274 O O . PRO B 1 98 ? 21.891 -8.391 0.107 1 92.94 98 PRO B O 1
ATOM 2277 N N . PHE B 1 99 ? 21.438 -6.27 0.039 1 88.25 99 PHE B N 1
ATOM 2278 C CA . PHE B 1 99 ? 21.75 -6.195 -1.387 1 88.25 99 PHE B CA 1
ATOM 2279 C C . PHE B 1 99 ? 23.219 -6.504 -1.65 1 88.25 99 PHE B C 1
ATOM 2281 O O . PHE B 1 99 ? 23.547 -7.117 -2.666 1 88.25 99 PHE B O 1
ATOM 2288 N N . THR B 1 100 ? 24.031 -6.094 -0.763 1 90 100 THR B N 1
ATOM 2289 C CA . THR B 1 100 ? 25.453 -6.328 -0.909 1 90 100 THR B CA 1
ATOM 2290 C C . THR B 1 100 ? 25.766 -7.824 -0.881 1 90 100 THR B C 1
ATOM 2292 O O . THR B 1 100 ? 26.672 -8.289 -1.585 1 90 100 THR B O 1
ATOM 2295 N N . LEU B 1 101 ? 25.016 -8.648 -0.203 1 91.19 101 LEU B N 1
ATOM 2296 C CA . LEU B 1 101 ? 25.266 -10.078 -0.086 1 91.19 101 LEU B CA 1
ATOM 2297 C C . LEU B 1 101 ? 25.047 -10.781 -1.423 1 91.19 101 LEU B C 1
ATOM 2299 O O . LEU B 1 101 ? 25.859 -11.609 -1.837 1 91.19 101 LEU B O 1
ATOM 2303 N N . ILE B 1 102 ? 24 -10.438 -2.111 1 86.94 102 ILE B N 1
ATOM 2304 C CA . ILE B 1 102 ? 23.672 -11.141 -3.348 1 86.94 102 ILE B CA 1
ATOM 2305 C C . ILE B 1 102 ? 24.578 -10.656 -4.477 1 86.94 102 ILE B C 1
ATOM 2307 O O . ILE B 1 102 ? 24.828 -11.391 -5.434 1 86.94 102 ILE B O 1
ATOM 2311 N N . VAL B 1 103 ? 25.109 -9.43 -4.328 1 84.19 103 VAL B N 1
ATOM 2312 C CA . VAL B 1 103 ? 26.031 -8.898 -5.332 1 84.19 103 VAL B CA 1
ATOM 2313 C C . VAL B 1 103 ? 27.375 -9.602 -5.223 1 84.19 103 VAL B C 1
ATOM 2315 O O . VAL B 1 103 ? 28.047 -9.836 -6.23 1 84.19 103 VAL B O 1
ATOM 2318 N N . ILE B 1 104 ? 27.75 -10 -4.008 1 90.62 104 ILE B N 1
ATOM 2319 C CA . ILE B 1 104 ? 29.031 -10.633 -3.762 1 90.62 104 ILE B CA 1
ATOM 2320 C C . ILE B 1 104 ? 29.016 -12.07 -4.281 1 90.62 104 ILE B C 1
ATOM 2322 O O . ILE B 1 104 ? 29.953 -12.516 -4.934 1 90.62 104 ILE B O 1
ATOM 2326 N N . ASN B 1 105 ? 27.984 -12.812 -3.98 1 90.38 105 ASN B N 1
ATOM 2327 C CA . ASN B 1 105 ? 27.891 -14.234 -4.324 1 90.38 105 ASN B CA 1
ATOM 2328 C C . ASN B 1 105 ? 26.453 -14.703 -4.395 1 90.38 105 ASN B C 1
ATOM 2330 O O . ASN B 1 105 ? 25.578 -14.18 -3.689 1 90.38 105 ASN B O 1
ATOM 2334 N N . LYS B 1 106 ? 26.188 -15.555 -5.328 1 89.81 106 LYS B N 1
ATOM 2335 C CA . LYS B 1 106 ? 24.828 -16.062 -5.508 1 89.81 106 LYS B CA 1
ATOM 2336 C C . LYS B 1 106 ? 24.766 -17.562 -5.207 1 89.81 106 LYS B C 1
ATOM 2338 O O . LYS B 1 106 ? 23.906 -18.266 -5.73 1 89.81 106 LYS B O 1
ATOM 2343 N N . SER B 1 107 ? 25.656 -17.984 -4.387 1 92.12 107 SER B N 1
ATOM 2344 C CA . SER B 1 107 ? 25.625 -19.391 -3.961 1 92.12 107 SER B CA 1
ATOM 2345 C C . SER B 1 107 ? 24.5 -19.641 -2.975 1 92.12 107 SER B C 1
ATOM 2347 O O . SER B 1 107 ? 23.875 -18.703 -2.488 1 92.12 107 SER B O 1
ATOM 2349 N N . LYS B 1 108 ? 24.203 -20.844 -2.66 1 93.25 108 LYS B N 1
ATOM 2350 C CA . LYS B 1 108 ? 23.109 -21.25 -1.789 1 93.25 108 LYS B CA 1
ATOM 2351 C C . LYS B 1 108 ? 23.219 -20.594 -0.417 1 93.25 108 LYS B C 1
ATOM 2353 O O . LYS B 1 108 ? 22.234 -20.031 0.085 1 93.25 108 LYS B O 1
ATOM 2358 N N . GLY B 1 109 ? 24.391 -20.609 0.138 1 94.31 109 GLY B N 1
ATOM 2359 C CA . GLY B 1 109 ? 24.594 -20.016 1.45 1 94.31 109 GLY B CA 1
ATOM 2360 C C . GLY B 1 109 ? 24.344 -18.531 1.479 1 94.31 109 GLY B C 1
ATOM 2361 O O . GLY B 1 109 ? 23.734 -18.016 2.418 1 94.31 109 GLY B O 1
ATOM 2362 N N . PHE B 1 110 ? 24.781 -17.875 0.427 1 94.31 110 PHE B N 1
ATOM 2363 C CA . PHE B 1 110 ? 24.625 -16.438 0.342 1 94.31 110 PHE B CA 1
ATOM 2364 C C . PHE B 1 110 ? 23.156 -16.062 0.133 1 94.31 110 PHE B C 1
ATOM 2366 O O . PHE B 1 110 ? 22.672 -15.062 0.665 1 94.31 110 PHE B O 1
ATOM 2373 N N . VAL B 1 111 ? 22.438 -16.891 -0.536 1 93.19 111 VAL B N 1
ATOM 2374 C CA . VAL B 1 111 ? 21.016 -16.641 -0.777 1 93.19 111 VAL B CA 1
ATOM 2375 C C . VAL B 1 111 ? 20.234 -16.781 0.53 1 93.19 111 VAL B C 1
ATOM 2377 O O . VAL B 1 111 ? 19.391 -15.945 0.839 1 93.19 111 VAL B O 1
ATOM 2380 N N . TYR B 1 112 ? 20.625 -17.766 1.293 1 95 112 TYR B N 1
ATOM 2381 C CA . TYR B 1 112 ? 19.969 -17.938 2.586 1 95 112 TYR B CA 1
ATOM 2382 C C . TYR B 1 112 ? 20.281 -16.75 3.51 1 95 112 TYR B C 1
ATOM 2384 O O . TYR B 1 112 ? 19.391 -16.25 4.203 1 95 112 TYR B O 1
ATOM 2392 N N . ALA B 1 113 ? 21.5 -16.359 3.461 1 95.75 113 ALA B N 1
ATOM 2393 C CA . ALA B 1 113 ? 21.906 -15.211 4.277 1 95.75 113 ALA B CA 1
ATOM 2394 C C . ALA B 1 113 ? 21.156 -13.953 3.846 1 95.75 113 ALA B C 1
ATOM 2396 O O . ALA B 1 113 ? 20.766 -13.141 4.688 1 95.75 113 ALA B O 1
ATOM 2397 N N . TYR B 1 114 ? 20.984 -13.781 2.588 1 94.19 114 TYR B N 1
ATOM 2398 C CA . TYR B 1 114 ? 20.234 -12.656 2.055 1 94.19 114 TYR B CA 1
ATOM 2399 C C . TYR B 1 114 ? 18.797 -12.664 2.576 1 94.19 114 TYR B C 1
ATOM 2401 O O . TYR B 1 114 ? 18.297 -11.633 3.035 1 94.19 114 TYR B O 1
ATOM 2409 N N . TYR B 1 115 ? 18.234 -13.797 2.572 1 94.56 115 TYR B N 1
ATOM 2410 C CA . TYR B 1 115 ? 16.844 -13.906 3.002 1 94.56 115 TYR B CA 1
ATOM 2411 C C . TYR B 1 115 ? 16.688 -13.539 4.473 1 94.56 115 TYR B C 1
ATOM 2413 O O . TYR B 1 115 ? 15.758 -12.836 4.855 1 94.56 115 TYR B O 1
ATOM 2421 N N . VAL B 1 116 ? 17.594 -13.969 5.23 1 96.25 116 VAL B N 1
ATOM 2422 C CA . VAL B 1 116 ? 17.531 -13.68 6.66 1 96.25 116 VAL B CA 1
ATOM 2423 C C . VAL B 1 116 ? 17.703 -12.18 6.891 1 96.25 116 VAL B C 1
ATOM 2425 O O . VAL B 1 116 ? 16.891 -11.555 7.57 1 96.25 116 VAL B O 1
ATOM 2428 N N . LEU B 1 117 ? 18.672 -11.609 6.27 1 96.12 117 LEU B N 1
ATOM 2429 C CA . LEU B 1 117 ? 18.953 -10.195 6.465 1 96.12 117 LEU B CA 1
ATOM 2430 C C . LEU B 1 117 ? 17.859 -9.328 5.863 1 96.12 117 LEU B C 1
ATOM 2432 O O . LEU B 1 117 ? 17.469 -8.312 6.445 1 96.12 117 LEU B O 1
ATOM 2436 N N . ARG B 1 118 ? 17.422 -9.742 4.719 1 94.44 118 ARG B N 1
ATOM 2437 C CA . ARG B 1 118 ? 16.375 -8.984 4.031 1 94.44 118 ARG B CA 1
ATOM 2438 C C . ARG B 1 118 ? 15.07 -9.023 4.809 1 94.44 118 ARG B C 1
ATOM 2440 O O . ARG B 1 118 ? 14.352 -8.023 4.871 1 94.44 118 ARG B O 1
ATOM 2447 N N . THR B 1 119 ? 14.82 -10.148 5.395 1 94.94 119 THR B N 1
ATOM 2448 C CA . THR B 1 119 ? 13.617 -10.273 6.207 1 94.94 119 THR B CA 1
ATOM 2449 C C . THR B 1 119 ? 13.656 -9.305 7.383 1 94.94 119 THR B C 1
ATOM 2451 O O . THR B 1 119 ? 12.695 -8.578 7.625 1 94.94 119 THR B O 1
ATOM 2454 N N . ILE B 1 120 ? 14.734 -9.266 8.016 1 95.62 120 ILE B N 1
ATOM 2455 C CA . ILE B 1 120 ? 14.898 -8.359 9.141 1 95.62 120 ILE B CA 1
ATOM 2456 C C . ILE B 1 120 ? 14.789 -6.914 8.664 1 95.62 120 ILE B C 1
ATOM 2458 O O . ILE B 1 120 ? 14.086 -6.102 9.266 1 95.62 120 ILE B O 1
ATOM 2462 N N . ASN B 1 121 ? 15.422 -6.645 7.598 1 94.81 121 ASN B N 1
ATOM 2463 C CA . ASN B 1 121 ? 15.398 -5.305 7.023 1 94.81 121 ASN B CA 1
ATOM 2464 C C . ASN B 1 121 ? 13.977 -4.887 6.641 1 94.81 121 ASN B C 1
ATOM 2466 O O . ASN B 1 121 ? 13.555 -3.77 6.941 1 94.81 121 ASN B O 1
ATOM 2470 N N . LEU B 1 122 ? 13.289 -5.766 6.031 1 93.38 122 LEU B N 1
ATOM 2471 C CA . LEU B 1 122 ? 11.938 -5.469 5.559 1 93.38 122 LEU B CA 1
ATOM 2472 C C . LEU B 1 122 ? 10.984 -5.25 6.734 1 93.38 122 LEU B C 1
ATOM 2474 O O . LEU B 1 122 ? 10.086 -4.41 6.66 1 93.38 122 LEU B O 1
ATOM 2478 N N . ILE B 1 123 ? 11.188 -5.938 7.77 1 93.12 123 ILE B N 1
ATOM 2479 C CA . ILE B 1 123 ? 10.367 -5.758 8.961 1 93.12 123 ILE B CA 1
ATOM 2480 C C . ILE B 1 123 ? 10.469 -4.312 9.445 1 93.12 123 ILE B C 1
ATOM 2482 O O . ILE B 1 123 ? 9.469 -3.719 9.859 1 93.12 123 ILE B O 1
ATOM 2486 N N . PHE B 1 124 ? 11.57 -3.734 9.211 1 92.75 124 PHE B N 1
ATOM 2487 C CA . PHE B 1 124 ? 11.812 -2.395 9.734 1 92.75 124 PHE B CA 1
ATOM 2488 C C . PHE B 1 124 ? 11.523 -1.34 8.672 1 92.75 124 PHE B C 1
ATOM 2490 O O . PHE B 1 124 ? 11.133 -0.216 9 1 92.75 124 PHE B O 1
ATOM 2497 N N . THR B 1 125 ? 11.633 -1.688 7.438 1 91.94 125 THR B N 1
ATOM 2498 C CA . THR B 1 125 ? 11.648 -0.632 6.43 1 91.94 125 THR B CA 1
ATOM 2499 C C . THR B 1 125 ? 10.367 -0.653 5.605 1 91.94 125 THR B C 1
ATOM 2501 O O . THR B 1 125 ? 9.953 0.372 5.055 1 91.94 125 THR B O 1
ATOM 2504 N N . GLN B 1 126 ? 9.82 -1.896 5.52 1 89.38 126 GLN B N 1
ATOM 2505 C CA . GLN B 1 126 ? 8.617 -1.979 4.691 1 89.38 126 GLN B CA 1
ATOM 2506 C C . GLN B 1 126 ? 7.457 -1.223 5.328 1 89.38 126 GLN B C 1
ATOM 2508 O O . GLN B 1 126 ? 7.004 -1.577 6.418 1 89.38 126 GLN B O 1
ATOM 2513 N N . GLY B 1 127 ? 7.051 -0.126 4.773 1 91.25 127 GLY B N 1
ATOM 2514 C CA . GLY B 1 127 ? 5.945 0.68 5.273 1 91.25 127 GLY B CA 1
ATOM 2515 C C . GLY B 1 127 ? 6.402 1.905 6.043 1 91.25 127 GLY B C 1
ATOM 2516 O O . GLY B 1 127 ? 5.758 2.953 5.988 1 91.25 127 GLY B O 1
ATOM 2517 N N . SER B 1 128 ? 7.516 1.723 6.777 1 94.12 128 SER B N 1
ATOM 2518 C CA . SER B 1 128 ? 7.973 2.838 7.602 1 94.12 128 SER B CA 1
ATOM 2519 C C . SER B 1 128 ? 8.438 4.008 6.738 1 94.12 128 SER B C 1
ATOM 2521 O O . SER B 1 128 ? 8.148 5.164 7.047 1 94.12 128 SER B O 1
ATOM 2523 N N . ILE B 1 129 ? 9.086 3.635 5.664 1 94.69 129 ILE B N 1
ATOM 2524 C CA . ILE B 1 129 ? 9.547 4.684 4.762 1 94.69 129 ILE B CA 1
ATOM 2525 C C . ILE B 1 129 ? 8.352 5.457 4.215 1 94.69 129 ILE B C 1
ATOM 2527 O O . ILE B 1 129 ? 8.375 6.688 4.16 1 94.69 129 ILE B O 1
ATOM 2531 N N . TYR B 1 130 ? 7.363 4.766 3.961 1 95.44 130 TYR B N 1
ATOM 2532 C CA . TYR B 1 130 ? 6.16 5.391 3.428 1 95.44 130 TYR B CA 1
ATOM 2533 C C . TYR B 1 130 ? 5.496 6.277 4.473 1 95.44 130 TYR B C 1
ATOM 2535 O O . TYR B 1 130 ? 5.145 7.426 4.191 1 95.44 130 TYR B O 1
ATOM 2543 N N . CYS B 1 131 ? 5.395 5.793 5.68 1 95.44 131 CYS B N 1
ATOM 2544 C CA . CYS B 1 131 ? 4.711 6.516 6.75 1 95.44 131 CYS B CA 1
ATOM 2545 C C . CYS B 1 131 ? 5.492 7.762 7.145 1 95.44 131 CYS B C 1
ATOM 2547 O O . CYS B 1 131 ? 4.906 8.828 7.34 1 95.44 131 CYS B O 1
ATOM 2549 N N . ILE B 1 132 ? 6.75 7.641 7.215 1 96.44 132 ILE B N 1
ATOM 2550 C CA . ILE B 1 132 ? 7.574 8.781 7.605 1 96.44 132 ILE B CA 1
ATOM 2551 C C . ILE B 1 132 ? 7.574 9.828 6.496 1 96.44 132 ILE B C 1
ATOM 2553 O O . ILE B 1 132 ? 7.516 11.023 6.766 1 96.44 132 ILE B O 1
ATOM 2557 N N . THR B 1 133 ? 7.605 9.344 5.262 1 96.88 133 THR B N 1
ATOM 2558 C CA . THR B 1 133 ? 7.523 10.25 4.125 1 96.88 133 THR B CA 1
ATOM 2559 C C . THR B 1 133 ? 6.191 10.992 4.121 1 96.88 133 THR B C 1
ATOM 2561 O O . THR B 1 133 ? 6.148 12.203 3.887 1 96.88 133 THR B O 1
ATOM 2564 N N . ALA B 1 134 ? 5.168 10.258 4.445 1 96.81 134 ALA B N 1
ATOM 2565 C CA . ALA B 1 134 ? 3.848 10.883 4.512 1 96.81 134 ALA B CA 1
ATOM 2566 C C . ALA B 1 134 ? 3.803 11.953 5.598 1 96.81 134 ALA B C 1
ATOM 2568 O O . ALA B 1 134 ? 3.217 13.023 5.402 1 96.81 134 ALA B O 1
ATOM 2569 N N . ALA B 1 135 ? 4.387 11.641 6.656 1 96.19 135 ALA B N 1
ATOM 2570 C CA . ALA B 1 135 ? 4.441 12.617 7.746 1 96.19 135 ALA B CA 1
ATOM 2571 C C . ALA B 1 135 ? 5.234 13.852 7.336 1 96.19 135 ALA B C 1
ATOM 2573 O O . ALA B 1 135 ? 4.848 14.977 7.66 1 96.19 135 ALA B O 1
ATOM 2574 N N . TYR B 1 136 ? 6.289 13.617 6.66 1 95.31 136 TYR B N 1
ATOM 2575 C CA . TYR B 1 136 ? 7.086 14.734 6.168 1 95.31 136 TYR B CA 1
ATOM 2576 C C . TYR B 1 136 ? 6.277 15.602 5.211 1 95.31 136 TYR B C 1
ATOM 2578 O O . TYR B 1 136 ? 6.293 16.828 5.309 1 95.31 136 TYR B O 1
ATOM 2586 N N . ILE B 1 137 ? 5.594 15 4.348 1 95.44 137 ILE B N 1
ATOM 2587 C CA . ILE B 1 137 ? 4.758 15.719 3.385 1 95.44 137 ILE B CA 1
ATOM 2588 C C . ILE B 1 137 ? 3.693 16.531 4.125 1 95.44 137 ILE B C 1
ATOM 2590 O O . ILE B 1 137 ? 3.479 17.703 3.822 1 95.44 137 ILE B O 1
ATOM 2594 N N . ALA B 1 138 ? 3.113 15.938 5.121 1 95.06 138 ALA B N 1
ATOM 2595 C CA . ALA B 1 138 ? 2.07 16.609 5.891 1 95.06 138 ALA B CA 1
ATOM 2596 C C . ALA B 1 138 ? 2.615 17.859 6.578 1 95.06 138 ALA B C 1
ATOM 2598 O O . ALA B 1 138 ? 1.875 18.812 6.82 1 95.06 138 ALA B O 1
ATOM 2599 N N . ASP B 1 139 ? 3.883 17.875 6.855 1 92.88 139 ASP B N 1
ATOM 2600 C CA . ASP B 1 139 ? 4.512 18.984 7.559 1 92.88 139 ASP B CA 1
ATOM 2601 C C . ASP B 1 139 ? 4.801 20.141 6.605 1 92.88 139 ASP B C 1
ATOM 2603 O O . ASP B 1 139 ? 4.855 21.297 7.023 1 92.88 139 ASP B O 1
ATOM 2607 N N . VAL B 1 140 ? 4.945 19.844 5.395 1 91.56 140 VAL B N 1
ATOM 2608 C CA . VAL B 1 140 ? 5.547 20.875 4.559 1 91.56 140 VAL B CA 1
ATOM 2609 C C . VAL B 1 140 ? 4.516 21.406 3.564 1 91.56 140 VAL B C 1
ATOM 2611 O O . VAL B 1 140 ? 4.703 22.469 2.967 1 91.56 140 VAL B O 1
ATOM 2614 N N . VAL B 1 141 ? 3.496 20.672 3.355 1 92.75 141 VAL B N 1
ATOM 2615 C CA . VAL B 1 141 ? 2.5 21.125 2.391 1 92.75 141 VAL B CA 1
ATOM 2616 C C . VAL B 1 141 ? 1.374 21.859 3.115 1 92.75 141 VAL B C 1
ATOM 2618 O O . VAL B 1 141 ? 1.24 21.75 4.336 1 92.75 141 VAL B O 1
ATOM 2621 N N . ASP B 1 142 ? 0.608 22.594 2.35 1 91.69 142 ASP B N 1
ATOM 2622 C CA . ASP B 1 142 ? -0.526 23.328 2.9 1 91.69 142 ASP B CA 1
ATOM 2623 C C . ASP B 1 142 ? -1.686 22.391 3.223 1 91.69 142 ASP B C 1
ATOM 2625 O O . ASP B 1 142 ? -1.796 21.312 2.639 1 91.69 142 ASP B O 1
ATOM 2629 N N . ASP B 1 143 ? -2.568 22.844 4.109 1 90.19 143 ASP B N 1
ATOM 2630 C CA . ASP B 1 143 ? -3.691 22.031 4.57 1 90.19 143 ASP B CA 1
ATOM 2631 C C . ASP B 1 143 ? -4.648 21.703 3.424 1 90.19 143 ASP B C 1
ATOM 2633 O O . ASP B 1 143 ? -5.281 20.656 3.41 1 90.19 143 ASP B O 1
ATOM 2637 N N . ASN B 1 144 ? -4.637 22.531 2.449 1 90.56 144 ASN B N 1
ATOM 2638 C CA . ASN B 1 144 ? -5.617 22.359 1.383 1 90.56 144 ASN B CA 1
ATOM 2639 C C . ASN B 1 144 ? -5.047 21.562 0.214 1 90.56 144 ASN B C 1
ATOM 2641 O O . ASN B 1 144 ? -5.676 21.469 -0.84 1 90.56 144 ASN B O 1
ATOM 2645 N N . THR B 1 145 ? -3.854 20.984 0.389 1 92.81 145 THR B N 1
ATOM 2646 C CA . THR B 1 145 ? -3.271 20.203 -0.695 1 92.81 145 THR B CA 1
ATOM 2647 C C . THR B 1 145 ? -2.762 18.859 -0.179 1 92.81 145 THR B C 1
ATOM 2649 O O . THR B 1 145 ? -2.08 18.125 -0.9 1 92.81 145 THR B O 1
ATOM 2652 N N . LYS B 1 146 ? -3.105 18.5 1.006 1 94.31 146 LYS B N 1
ATOM 2653 C CA . LYS B 1 146 ? -2.57 17.297 1.63 1 94.31 146 LYS B CA 1
ATOM 2654 C C . LYS B 1 146 ? -3.014 16.047 0.875 1 94.31 146 LYS B C 1
ATOM 2656 O O . LYS B 1 146 ? -2.182 15.219 0.481 1 94.31 146 LYS B O 1
ATOM 2661 N N . ALA B 1 147 ? -4.301 16.016 0.623 1 94.38 147 ALA B N 1
ATOM 2662 C CA . ALA B 1 147 ? -4.812 14.82 -0.033 1 94.38 147 ALA B CA 1
ATOM 2663 C C . ALA B 1 147 ? -4.211 14.656 -1.425 1 94.38 147 ALA B C 1
ATOM 2665 O O . ALA B 1 147 ? -3.812 13.555 -1.811 1 94.38 147 ALA B O 1
ATOM 2666 N N . ALA B 1 148 ? -4.137 15.695 -2.096 1 93.19 148 ALA B N 1
ATOM 2667 C CA . ALA B 1 148 ? -3.523 15.672 -3.422 1 93.19 148 ALA B CA 1
ATOM 2668 C C . ALA B 1 148 ? -2.061 15.242 -3.34 1 93.19 148 ALA B C 1
ATOM 2670 O O . ALA B 1 148 ? -1.597 14.445 -4.152 1 93.19 148 ALA B O 1
ATOM 2671 N N . SER B 1 149 ? -1.347 15.766 -2.385 1 94 149 SER B N 1
ATOM 2672 C CA . SER B 1 149 ? 0.064 15.43 -2.217 1 94 149 SER B CA 1
ATOM 2673 C C . SER B 1 149 ? 0.25 13.961 -1.872 1 94 149 SER B C 1
ATOM 2675 O O . SER B 1 149 ? 1.141 13.297 -2.41 1 94 149 SER B O 1
ATOM 2677 N N . PHE B 1 150 ? -0.62 13.445 -1.048 1 94.94 150 PHE B N 1
ATOM 2678 C CA . PHE B 1 150 ? -0.57 12.023 -0.72 1 94.94 150 PHE B CA 1
ATOM 2679 C C . PHE B 1 150 ? -0.89 11.172 -1.943 1 94.94 150 PHE B C 1
ATOM 2681 O O . PHE B 1 150 ? -0.304 10.109 -2.135 1 94.94 150 PHE B O 1
ATOM 2688 N N . SER B 1 151 ? -1.792 11.695 -2.701 1 93.06 151 SER B N 1
ATOM 2689 C CA . SER B 1 151 ? -2.158 10.953 -3.902 1 93.06 151 SER B CA 1
ATOM 2690 C C . SER B 1 151 ? -1.004 10.906 -4.898 1 93.06 151 SER B C 1
ATOM 2692 O O . SER B 1 151 ? -0.801 9.898 -5.57 1 93.06 151 SER B O 1
ATOM 2694 N N . TRP B 1 152 ? -0.271 11.938 -4.977 1 91.19 152 TRP B N 1
ATOM 2695 C CA . TRP B 1 152 ? 0.914 11.938 -5.828 1 91.19 152 TRP B CA 1
ATOM 2696 C C . TRP B 1 152 ? 1.965 10.969 -5.297 1 91.19 152 TRP B C 1
ATOM 2698 O O . TRP B 1 152 ? 2.588 10.234 -6.07 1 91.19 152 TRP B O 1
ATOM 2708 N N . MET B 1 153 ? 2.117 10.938 -4.047 1 93.75 153 MET B N 1
ATOM 2709 C CA . MET B 1 153 ? 3.059 9.992 -3.455 1 93.75 153 MET B CA 1
ATOM 2710 C C . MET B 1 153 ? 2.643 8.555 -3.75 1 93.75 153 MET B C 1
ATOM 2712 O O . MET B 1 153 ? 3.467 7.738 -4.156 1 93.75 153 MET B O 1
ATOM 2716 N N . MET B 1 154 ? 1.389 8.367 -3.574 1 93.06 154 MET B N 1
ATOM 2717 C CA . MET B 1 154 ? 0.882 7.02 -3.818 1 93.06 154 MET B CA 1
ATOM 2718 C C . MET B 1 154 ? 1.014 6.648 -5.293 1 93.06 154 MET B C 1
ATOM 2720 O O . MET B 1 154 ? 1.353 5.508 -5.621 1 93.06 154 MET B O 1
ATOM 2724 N N . GLY B 1 155 ? 0.717 7.555 -6.094 1 90.06 155 GLY B N 1
ATOM 2725 C CA . GLY B 1 155 ? 0.886 7.32 -7.52 1 90.06 155 GLY B CA 1
ATOM 2726 C C . GLY B 1 155 ? 2.316 7.004 -7.906 1 90.06 155 GLY B C 1
ATOM 2727 O O . GLY B 1 155 ? 2.566 6.066 -8.672 1 90.06 155 GLY B O 1
ATOM 2728 N N . LEU B 1 156 ? 3.217 7.738 -7.367 1 90.81 156 LEU B N 1
ATOM 2729 C CA . LEU B 1 156 ? 4.629 7.52 -7.652 1 90.81 156 LEU B CA 1
ATOM 2730 C C . LEU B 1 156 ? 5.109 6.199 -7.055 1 90.81 156 LEU B C 1
ATOM 2732 O O . LEU B 1 156 ? 5.91 5.492 -7.668 1 90.81 156 LEU B O 1
ATOM 2736 N N . PHE B 1 157 ? 4.613 5.914 -5.902 1 91.94 157 PHE B N 1
ATOM 2737 C CA . PHE B 1 157 ? 4.906 4.625 -5.281 1 91.94 157 PHE B CA 1
ATOM 2738 C C . PHE B 1 157 ? 4.445 3.479 -6.172 1 91.94 157 PHE B C 1
ATOM 2740 O O . PHE B 1 157 ? 5.211 2.549 -6.441 1 91.94 157 PHE B O 1
ATOM 2747 N N . SER B 1 158 ? 3.281 3.619 -6.656 1 87.44 158 SER B N 1
ATOM 2748 C CA . SER B 1 158 ? 2.719 2.588 -7.523 1 87.44 158 SER B CA 1
ATOM 2749 C C . SER B 1 158 ? 3.492 2.486 -8.836 1 87.44 158 SER B C 1
ATOM 2751 O O . SER B 1 158 ? 3.781 1.384 -9.305 1 87.44 158 SER B O 1
ATOM 2753 N N . THR B 1 159 ? 3.785 3.551 -9.422 1 88.06 159 THR B N 1
ATOM 2754 C CA . THR B 1 159 ? 4.555 3.578 -10.664 1 88.06 159 THR B CA 1
ATOM 2755 C C . THR B 1 159 ? 5.918 2.918 -10.461 1 88.06 159 THR B C 1
ATOM 2757 O O . THR B 1 159 ? 6.391 2.188 -11.336 1 88.06 159 THR B O 1
ATOM 2760 N N . SER B 1 160 ? 6.5 3.219 -9.328 1 90.25 160 SER B N 1
ATOM 2761 C CA . SER B 1 160 ? 7.809 2.637 -9.031 1 90.25 160 SER B CA 1
ATOM 2762 C C . SER B 1 160 ? 7.73 1.116 -8.945 1 90.25 160 SER B C 1
ATOM 2764 O O . SER B 1 160 ? 8.648 0.417 -9.367 1 90.25 160 SER B O 1
ATOM 2766 N N . HIS B 1 161 ? 6.648 0.641 -8.438 1 86.06 161 HIS B N 1
ATOM 2767 C CA . HIS B 1 161 ? 6.469 -0.804 -8.344 1 86.06 161 HIS B CA 1
ATOM 2768 C C . HIS B 1 161 ? 6.293 -1.422 -9.734 1 86.06 161 HIS B C 1
ATOM 2770 O O . HIS B 1 161 ? 6.887 -2.461 -10.031 1 86.06 161 HIS B O 1
ATOM 2776 N N . VAL B 1 162 ? 5.555 -0.817 -10.57 1 83.06 162 VAL B N 1
ATOM 2777 C CA . VAL B 1 162 ? 5.344 -1.298 -11.93 1 83.06 162 VAL B CA 1
ATOM 2778 C C . VAL B 1 162 ? 6.66 -1.263 -12.703 1 83.06 162 VAL B C 1
ATOM 2780 O O . VAL B 1 162 ? 7.016 -2.23 -13.383 1 83.06 162 VAL B O 1
ATOM 2783 N N . LEU B 1 163 ? 7.305 -0.196 -12.539 1 85.88 163 LEU B N 1
ATOM 2784 C CA . LEU B 1 163 ? 8.586 -0.029 -13.211 1 85.88 163 LEU B CA 1
ATOM 2785 C C . LEU B 1 163 ? 9.594 -1.065 -12.727 1 85.88 163 LEU B C 1
ATOM 2787 O O . LEU B 1 163 ? 10.344 -1.628 -13.523 1 85.88 163 LEU B O 1
ATOM 2791 N N . GLY B 1 164 ? 9.586 -1.28 -11.43 1 85.88 164 GLY B N 1
ATOM 2792 C CA . GLY B 1 164 ? 10.469 -2.295 -10.883 1 85.88 164 GLY B CA 1
ATOM 2793 C C . GLY B 1 164 ? 10.211 -3.68 -11.445 1 85.88 164 GLY B C 1
ATOM 2794 O O . GLY B 1 164 ? 11.148 -4.398 -11.797 1 85.88 164 GLY B O 1
ATOM 2795 N N . ASN B 1 165 ? 8.977 -4.004 -11.578 1 80.19 165 ASN B N 1
ATOM 2796 C CA . ASN B 1 165 ? 8.609 -5.293 -12.156 1 80.19 165 ASN B CA 1
ATOM 2797 C C . ASN B 1 165 ? 9 -5.379 -13.625 1 80.19 165 ASN B C 1
ATOM 2799 O O . ASN B 1 165 ? 9.5 -6.41 -14.086 1 80.19 165 ASN B O 1
ATOM 2803 N N . ALA B 1 166 ? 8.695 -4.375 -14.352 1 81.94 166 ALA B N 1
ATOM 2804 C CA . ALA B 1 166 ? 9.016 -4.344 -15.781 1 81.94 166 ALA B CA 1
ATOM 2805 C C . ALA B 1 166 ? 10.516 -4.473 -16.016 1 81.94 166 ALA B C 1
ATOM 2807 O O . ALA B 1 166 ? 10.953 -5.219 -16.891 1 81.94 166 ALA B O 1
ATOM 2808 N N . LEU B 1 167 ? 11.258 -3.814 -15.227 1 83.62 167 LEU B N 1
ATOM 2809 C CA . LEU B 1 167 ? 12.711 -3.82 -15.375 1 83.62 167 LEU B CA 1
ATOM 2810 C C . LEU B 1 167 ? 13.289 -5.184 -15.008 1 83.62 167 LEU B C 1
ATOM 2812 O O . LEU B 1 167 ? 14.297 -5.605 -15.57 1 83.62 167 LEU B O 1
ATOM 2816 N N . ALA B 1 168 ? 12.617 -5.793 -14.047 1 78.12 168 ALA B N 1
ATOM 2817 C CA . ALA B 1 168 ? 13.062 -7.125 -13.648 1 78.12 168 ALA B CA 1
ATOM 2818 C C . ALA B 1 168 ? 12.891 -8.125 -14.789 1 78.12 168 ALA B C 1
ATOM 2820 O O . ALA B 1 168 ? 13.656 -9.086 -14.898 1 78.12 168 ALA B O 1
ATOM 2821 N N . ARG B 1 169 ? 11.844 -8.016 -15.578 1 75.19 169 ARG B N 1
ATOM 2822 C CA . ARG B 1 169 ? 11.594 -8.906 -16.703 1 75.19 169 ARG B CA 1
ATOM 2823 C C . ARG B 1 169 ? 12.617 -8.688 -17.812 1 75.19 169 ARG B C 1
ATOM 2825 O O . ARG B 1 169 ? 13.016 -9.641 -18.5 1 75.19 169 ARG B O 1
ATOM 2832 N N . PHE B 1 170 ? 12.984 -7.508 -18.094 1 69.38 170 PHE B N 1
ATOM 2833 C CA . PHE B 1 170 ? 13.836 -7.207 -19.234 1 69.38 170 PHE B CA 1
ATOM 2834 C C . PHE B 1 170 ? 15.305 -7.203 -18.828 1 69.38 170 PHE B C 1
ATOM 2836 O O . PHE B 1 170 ? 16.188 -7.164 -19.688 1 69.38 170 PHE B O 1
ATOM 2843 N N . LEU B 1 171 ? 15.625 -6.91 -17.656 1 61.47 171 LEU B N 1
ATOM 2844 C CA . LEU B 1 171 ? 17.031 -6.797 -17.297 1 61.47 171 LEU B CA 1
ATOM 2845 C C . LEU B 1 171 ? 17.656 -8.172 -17.078 1 61.47 171 LEU B C 1
ATOM 2847 O O . LEU B 1 171 ? 17.109 -8.984 -16.312 1 61.47 171 LEU B O 1
ATOM 2851 N N . PRO B 1 172 ? 18.469 -8.516 -17.953 1 53.41 172 PRO B N 1
ATOM 2852 C CA . PRO B 1 172 ? 19.25 -9.727 -17.688 1 53.41 172 PRO B CA 1
ATOM 2853 C C . PRO B 1 172 ? 19.797 -9.766 -16.266 1 53.41 172 PRO B C 1
ATOM 2855 O O . PRO B 1 172 ? 20.078 -8.719 -15.672 1 53.41 172 PRO B O 1
ATOM 2858 N N . GLY B 1 173 ? 19.5 -10.812 -15.391 1 50.94 173 GLY B N 1
ATOM 2859 C CA . GLY B 1 173 ? 19.812 -11.117 -14.008 1 50.94 173 GLY B CA 1
ATOM 2860 C C . GLY B 1 173 ? 21.078 -10.461 -13.516 1 50.94 173 GLY B C 1
ATOM 2861 O O . GLY B 1 173 ? 21.141 -9.945 -12.398 1 50.94 173 GLY B O 1
ATOM 2862 N N . ALA B 1 174 ? 22.062 -10.352 -14.266 1 47.78 174 ALA B N 1
ATOM 2863 C CA . ALA B 1 174 ? 23.391 -9.93 -13.852 1 47.78 174 ALA B CA 1
ATOM 2864 C C . ALA B 1 174 ? 23.438 -8.43 -13.594 1 47.78 174 ALA B C 1
ATOM 2866 O O . ALA B 1 174 ? 24.125 -7.965 -12.68 1 47.78 174 ALA B O 1
ATOM 2867 N N . TYR B 1 175 ? 22.766 -7.652 -14.352 1 45.91 175 TYR B N 1
ATOM 2868 C CA . TYR B 1 175 ? 22.969 -6.207 -14.344 1 45.91 175 TYR B CA 1
ATOM 2869 C C . TYR B 1 175 ? 22.016 -5.539 -13.344 1 45.91 175 TYR B C 1
ATOM 2871 O O . TYR B 1 175 ? 22.25 -4.395 -12.945 1 45.91 175 TYR B O 1
ATOM 2879 N N . ILE B 1 176 ? 21.062 -6.16 -12.875 1 49.75 176 ILE B N 1
ATOM 2880 C CA . ILE B 1 176 ? 20 -5.562 -12.07 1 49.75 176 ILE B CA 1
ATOM 2881 C C . ILE B 1 176 ? 20.531 -5.242 -10.672 1 49.75 176 ILE B C 1
ATOM 2883 O O . ILE B 1 176 ? 20.297 -4.148 -10.148 1 49.75 176 ILE B O 1
ATOM 2887 N N . PHE B 1 177 ? 21.297 -6.16 -10.109 1 52.22 177 PHE B N 1
ATOM 2888 C CA . PHE B 1 177 ? 21.781 -5.988 -8.75 1 52.22 177 PHE B CA 1
ATOM 2889 C C . PHE B 1 177 ? 22.859 -4.914 -8.695 1 52.22 177 PHE B C 1
ATOM 2891 O O . PHE B 1 177 ? 22.969 -4.176 -7.711 1 52.22 177 PHE B O 1
ATOM 2898 N N . LEU B 1 178 ? 23.516 -4.785 -9.844 1 47.66 178 LEU B N 1
ATOM 2899 C CA . LEU B 1 178 ? 24.562 -3.773 -9.898 1 47.66 178 LEU B CA 1
ATOM 2900 C C . LEU B 1 178 ? 23.969 -2.369 -9.906 1 47.66 178 LEU B C 1
ATOM 2902 O O . LEU B 1 178 ? 24.484 -1.462 -9.258 1 47.66 178 LEU B O 1
ATOM 2906 N N . ALA B 1 179 ? 22.938 -2.305 -10.547 1 48.06 179 ALA B N 1
ATOM 2907 C CA . ALA B 1 179 ? 22.312 -0.993 -10.672 1 48.06 179 ALA B CA 1
ATOM 2908 C C . ALA B 1 179 ? 21.688 -0.553 -9.352 1 48.06 179 ALA B C 1
ATOM 2910 O O . ALA B 1 179 ? 21.75 0.623 -8.992 1 48.06 179 ALA B O 1
ATOM 2911 N N . CYS B 1 180 ? 21.109 -1.42 -8.664 1 52.22 180 CYS B N 1
ATOM 2912 C CA . CYS B 1 180 ? 20.516 -1.12 -7.363 1 52.22 180 CYS B CA 1
ATOM 2913 C C . CYS B 1 180 ? 21.578 -0.689 -6.363 1 52.22 180 CYS B C 1
ATOM 2915 O O . CYS B 1 180 ? 21.375 0.256 -5.602 1 52.22 180 CYS B O 1
ATOM 2917 N N . HIS B 1 181 ? 22.734 -1.28 -6.461 1 53.19 181 HIS B N 1
ATOM 2918 C CA . HIS B 1 181 ? 23.844 -0.958 -5.586 1 53.19 181 HIS B CA 1
ATOM 2919 C C . HIS B 1 181 ? 24.422 0.415 -5.914 1 53.19 181 HIS B C 1
ATOM 2921 O O . HIS B 1 181 ? 24.703 1.209 -5.012 1 53.19 181 HIS B O 1
ATOM 2927 N N . TYR B 1 182 ? 24.578 0.629 -7.152 1 47.91 182 TYR B N 1
ATOM 2928 C CA . TYR B 1 182 ? 25.219 1.875 -7.539 1 47.91 182 TYR B CA 1
ATOM 2929 C C . TYR B 1 182 ? 24.328 3.072 -7.254 1 47.91 182 TYR B C 1
ATOM 2931 O O . TYR B 1 182 ? 24.812 4.133 -6.848 1 47.91 182 TYR B O 1
ATOM 2939 N N . ARG B 1 183 ? 23.172 2.918 -7.484 1 48.88 183 ARG B N 1
ATOM 2940 C CA . ARG B 1 183 ? 22.266 4.035 -7.312 1 48.88 183 ARG B CA 1
ATOM 2941 C C . ARG B 1 183 ? 22.047 4.355 -5.836 1 48.88 183 ARG B C 1
ATOM 2943 O O . ARG B 1 183 ? 22.031 5.523 -5.445 1 48.88 183 ARG B O 1
ATOM 2950 N N . LYS B 1 184 ? 21.859 3.373 -4.992 1 53.97 184 LYS B N 1
ATOM 2951 C CA . LYS B 1 184 ? 21.688 3.623 -3.566 1 53.97 184 LYS B CA 1
ATOM 2952 C C . LYS B 1 184 ? 22.938 4.266 -2.965 1 53.97 184 LYS B C 1
ATOM 2954 O O . LYS B 1 184 ? 22.828 5.137 -2.098 1 53.97 184 LYS B O 1
ATOM 2959 N N . LYS B 1 185 ? 24.094 3.76 -3.482 1 50.12 185 LYS B N 1
ATOM 2960 C CA . LYS B 1 185 ? 25.312 4.438 -3.051 1 50.12 185 LYS B CA 1
ATOM 2961 C C . LYS B 1 185 ? 25.266 5.922 -3.396 1 50.12 185 LYS B C 1
ATOM 2963 O O . LYS B 1 185 ? 25.656 6.766 -2.588 1 50.12 185 LYS B O 1
ATOM 2968 N N . LYS B 1 186 ? 24.734 6.207 -4.496 1 45.22 186 LYS B N 1
ATOM 2969 C CA . LYS B 1 186 ? 24.734 7.594 -4.945 1 45.22 186 LYS B CA 1
ATOM 2970 C C . LYS B 1 186 ? 23.688 8.414 -4.195 1 45.22 186 LYS B C 1
ATOM 2972 O O . LYS B 1 186 ? 23.906 9.594 -3.916 1 45.22 186 LYS B O 1
ATOM 2977 N N . GLN B 1 187 ? 22.594 7.828 -3.932 1 49 187 GLN B N 1
ATOM 2978 C CA . GLN B 1 187 ? 21.516 8.531 -3.234 1 49 187 GLN B CA 1
ATOM 2979 C C . GLN B 1 187 ? 21.938 8.891 -1.809 1 49 187 GLN B C 1
ATOM 2981 O O . GLN B 1 187 ? 21.594 9.961 -1.306 1 49 187 GLN B O 1
ATOM 2986 N N . VAL B 1 188 ? 22.656 8.078 -1.2 1 47.66 188 VAL B N 1
ATOM 2987 C CA . VAL B 1 188 ? 23.172 8.359 0.133 1 47.66 188 VAL B CA 1
ATOM 2988 C C . VAL B 1 188 ? 24.203 9.492 0.058 1 47.66 188 VAL B C 1
ATOM 2990 O O . VAL B 1 188 ? 24.297 10.305 0.98 1 47.66 188 VAL B O 1
ATOM 2993 N N . LEU B 1 189 ? 24.797 9.523 -1.021 1 41.84 189 LEU B N 1
ATOM 2994 C CA . LEU B 1 189 ? 25.828 10.547 -1.152 1 41.84 189 LEU B CA 1
ATOM 2995 C C . LEU B 1 189 ? 25.203 11.914 -1.429 1 41.84 189 LEU B C 1
ATOM 2997 O O . LEU B 1 189 ? 25.797 12.945 -1.11 1 41.84 189 LEU B O 1
ATOM 3001 N N . PHE B 1 190 ? 24.188 11.867 -2.135 1 43.38 190 PHE B N 1
ATOM 3002 C CA . PHE B 1 190 ? 23.641 13.172 -2.49 1 43.38 190 PHE B CA 1
ATOM 3003 C C . PHE B 1 190 ? 22.641 13.641 -1.439 1 43.38 190 PHE B C 1
ATOM 3005 O O . PHE B 1 190 ? 22.156 14.773 -1.501 1 43.38 190 PHE B O 1
ATOM 3012 N N . ALA B 1 191 ? 22.234 13.016 -0.527 1 40.94 191 ALA B N 1
ATOM 3013 C CA . ALA B 1 191 ? 21.406 13.531 0.557 1 40.94 191 ALA B CA 1
ATOM 3014 C C . ALA B 1 191 ? 22.266 14.148 1.658 1 40.94 191 ALA B C 1
ATOM 3016 O O . ALA B 1 191 ? 23.359 13.664 1.943 1 40.94 191 ALA B O 1
#

Radius of gyration: 21.35 Å; Cα contacts (8 Å, |Δi|>4): 462; chains: 2; bounding box: 57×55×45 Å

=== Feature glossary ===
A reading guide for the features in this record.

Start from the sequence.

  · This is the polypeptide sequence — one letter per residue, N-terminus first. Length ranges from a few dozen residues for small domains to over a thousand for large multi-domain proteins.

Fold it, and you get atomic coordinates and the backbone conformation that goes with them.

  · Structure coordinates are given as an mmCIF _atom_site loop: one row per atom with element, residue name, chain id, sequence number, and x/y/z position in Å. Only the four main-chain atoms per residue are included here; side chains are omitted to keep the record compact.

  · Backbone dihedral angles. Every residue except chain termini has a φ (preceding-C → N → Cα → C) and a ψ (N → Cα → C → next-N). They are reported in degrees following the IUPAC sign convention. Secondary structure is essentially a statement about which (φ, ψ) basin each residue occupies.

  · The SS8 string is DSSP's per-residue secondary-structure call. α-helix (H) means an i→i+4 H-bond ladder; β-strand (E) means the residue participates in a β-sheet; 3₁₀ (G) and π (I) are tighter and wider helices; T/S are turns/bends; '-' is loop.

  · SS3 is a coarse helix/strand/coil call (letters a/b/c) made by the P-SEA algorithm from inter-Cα distances and dihedrals. It is less detailed than DSSP but needs only Cα positions.

Summarize the fold with a handful of shape descriptors and a per-residue structural alphabet.

  · Radius of gyration (Rg) is the root-mean-square distance of Cα atoms from their centroid — a single number for overall size and compactness. A globular domain of N residues has Rg ≈ 2.2·N^0.38 Å; an extended or disordered chain has a much larger Rg. The Cα contact count is the number of residue pairs whose Cα atoms are within 8 Å and are more than four positions apart in sequence — a standard proxy for tertiary packing density. The bounding box is the smallest axis-aligned box enclosing all Cα atoms.

  · The Foldseek 3Di string encodes local tertiary geometry as a 20-letter alphabet — one character per residue — derived from the relative positions of nearby Cα atoms. Unlike the amino-acid sequence, 3Di is a direct function of the 3D structure, so two proteins with the same fold have similar 3Di strings even at low sequence identity.

  · Solvent-accessible surface area (SASA) is the area in Å² traced out by the centre of a 1.4 Å probe sphere (a water molecule) rolled over the protein's van der Waals surface (Shrake–Rupley / Lee–Richards construction). Buried residues have near-zero SASA; fully exposed residues can exceed 200 Å². The total SASA scales roughly with the number of surface residues.

Ask how reliable the model is.

  · pLDDT (predicted Local Distance Difference Test) is AlphaFold's per-residue confidence score, ranging from 0 to 100. Values above 90 indicate high confidence (typically well-packed cores); 70–90 is confident; 50–70 low confidence; below 50 usually means the region is disordered or the prediction is unreliable there. AlphaFold stores pLDDT in the mmCIF B-factor column.

  · B-factor (Debye–Waller factor) reflects atomic displacement in the crystal lattice. It is an experimental observable (units Å²), not a prediction; low values mean the atom is pinned down, high values mean it moves or is heterogeneous across the crystal.

  · Predicted Aligned Error (PAE) is an AlphaFold confidence matrix: entry (i, j) is the expected error in the position of residue j, in ångströms, when the prediction is superimposed on the true structure at residue i. Low PAE within a block of residues means that block is internally rigid and well-predicted; high PAE between two blocks means their relative placement is uncertain even if each block individually is confident.

Place it in context: what it resembles, what it is annotated as, and how it looks.

  · Nearest PDB neighbors are the top structural matches found by Foldseek when searching this structure against the entire Protein Data Bank. Each hit reports a TM-score (0 to 1; >0.5 almost always implies the same fold) and an E-value. These are *structural* homologs — they may share no detectable sequence similarity.

  · Functional annotations link the protein to curated databases. InterPro entries identify conserved domains and families by matching the sequence against member-database signatures (Pfam, PROSITE, CDD, …). Gene Ontology (GO) terms describe molecular function, biological process, and cellular component in a controlled vocabulary. CATH places the structure in a hierarchical fold classification (Class/Architecture/Topology/Homologous-superfamily). The organism is the source species.

  · Three diagnostic plots accompany the record. The Cα contact map visualizes the tertiary structure as a 2D adjacency matrix (8 Å cutoff, sequence-local contacts suppressed). The Ramachandran plot shows the distribution of backbone (φ, ψ) torsions, with points in the α and β basins reflecting secondary structure content. The PAE plot shows AlphaFold's inter-residue confidence as a color matrix.

  · Six rendered views show the 3D structure from the faces of a cube — i.e. along ±x, ±y, ±z. Rendering representation is drawn randomly per protein from cartoon (secondary-structure ribbons), sticks (backbone bonds), or molecular surface; coloring is either N→C rainbow (blue at the N-terminus through red at the C-terminus) or one color per chain.